Protein AF-A0A8H4AY19-F1 (afdb_monomer_lite)

Radius of gyration: 25.74 Å; chains: 1; bounding box: 58×57×74 Å

Secondary structure (DSSP, 8-state):
--S-HHHHHHHHHHHS-TT-EEEEEEE--PPPP---TTGGGS--TT-PPPHHHHHHHHHHHHTTT----TTHHHHHHHHSEEEEEEEEE---SSTTT---EEEEEEEEPPPHHHHHHHHHTTS-SS-----------------TTS-SSBPP--TTSHHHHT-SS-S-SS-SS-HHHHHHHS---TT-EEEEE-TTSHHHHHHHHHH--SEEEEEES-HHHHHHHHHHHHHHHHS-HHHHIIIIISS--TTHHHHIIIIIGGGS-HHHHHHHHHTTTHHHH-GGGSTTHHHHHHHHHHHHHHTTTHHHHHHHHT-SSHHHHHHHIIIIIHHHHT-HHHHHHHT-HHHIIIII---HHHHHHHHHHS-HHHHHHHHHHHHHHH--TTTT-HHHHHHHHSS--SSSS-GGGSHHHHHHHHTTGGGGEEEEES-HHHHHHHSPTT-EEEEE-TTGGGG--HHHHHHHHHHHHHHEEEEEEEEEEESSSS-TTHHHHHHTTEEEEEEEE--TTS---SSSS---SEEEEEEE-

Foldseek 3Di:
DPPCLPVVLVVCLVVADQFGKDKDKFFAAAADDPDDLQVLQAQCVQVHDDPVLSVVVQVVCVVVVDHHDNCSVVSNVVQWPWQAKAWDWDCPDHRPPDTTIIMMTMTGGDDPVNVVVVVVVVPPPDDDDDDDDDDDDDDPDPPSHDQLFEDGDRCPDPLAVVDPAAAACDDLDDLVVVVVPQVAAQAFAEEEAPRLVQNVLLNLLPHLHQAYEYEDQHVNSVLNNLQLLLCLQFHALVQSCLCSFVQADPCQLVCLVPTSVSNGRNNSSNSCNVVVCRRHVGVCCDHLQVVVLVVVVVLCVVLVNLVLLVCLLQPPDLVSNLVSCVVPVVCSCLPPVNLVCVLDQVSCCRRVVQHPLQSVQLVVVHGSSLLSCLQPLLLSNPPRNNADLVVVSCSSVVGHDQRYDRPCSHNVSSVSCNVPSCSNHHYYNNDLLVVLVVAAFQQGQEYEPEACCSVDDPVVLLSNLLSVLGRHHAQGKYKYFGSHQDDPCQVSNVVSAWDKDWPDADDRPPSHAPDSSSNTRTMMMTGHD

pLDDT: mean 87.33, std 17.04, range [23.0, 98.69]

Organism: Gigaspora margarita (NCBI:txid4874)

InterPro domains:
  IPR021829 Protein of unknown function DUF3419 [PF11899] (159-528)

Sequence (529 aa):
MIDKFYPVIDRIKTLLSPNGLFGIADFYVSGRVISNDIQVQQGTLNRHCNWFTRWFWQIWFEFDHINLHPSRRDYVEYQFDTIKSFNGRNHFLIPYLVQIPYYVWLGTTKSLASANLNSIDTSSLTSSEKLKNSTESNTDNSSVNSSVWRQPYNPALPRHTQFNSYIYAFTWEDPREDMKVLDLNENDSMFVITSAGDNLLEYALRANPKRIHCVDLNPCQNHLLELKLAGISALNYKDFWSLFGKGKHPQFEHLLDTQLSPYLSSHAYQFWKTNSKTFQKNFFRTGSSGIALRILHLIITLSGLSRDVASLCHASSIKEQKKIYDDKLRPAILHSLLVKILNNPVFLWKALGVPIRQWKMLLNEGTAYQYLCDTFDGVMAHYKLANDGYFYFLCLMLHYNSESCPSYLTQSGFETLKNGALNSIKIHTNYIVDVLKGLGDGELTKAVVMDHIDWFSESEAEEEIKQLARAVRKGGYVFWRSSARCPWYNNVFVKHGFAVDPICIREPGSGVPLDRVNMYASFYRATKL

Structure (mmCIF, N/CA/C/O backbone):
data_AF-A0A8H4AY19-F1
#
_entry.id   AF-A0A8H4AY19-F1
#
loop_
_atom_site.group_PDB
_atom_site.id
_atom_site.type_symbol
_atom_site.label_atom_id
_atom_site.label_alt_id
_atom_site.label_comp_id
_atom_site.label_asym_id
_atom_site.label_entity_id
_atom_site.label_seq_id
_atom_site.pdbx_PDB_ins_code
_atom_site.Cartn_x
_atom_site.Cartn_y
_atom_site.Cartn_z
_atom_site.occupancy
_atom_site.B_iso_or_equiv
_atom_site.auth_seq_id
_atom_site.auth_comp_id
_atom_site.auth_asym_id
_atom_site.auth_atom_id
_atom_site.pdbx_PDB_model_num
ATOM 1 N N . MET A 1 1 ? -6.113 25.906 41.078 1.00 51.25 1 MET A N 1
ATOM 2 C CA . MET A 1 1 ? -7.536 25.674 40.719 1.00 51.25 1 MET A CA 1
ATOM 3 C C . MET A 1 1 ? -7.598 24.529 39.709 1.00 51.25 1 MET A C 1
ATOM 5 O O . MET A 1 1 ? -7.240 24.753 38.567 1.00 51.25 1 MET A O 1
ATOM 9 N N . ILE A 1 2 ? -7.961 23.316 40.158 1.00 52.38 2 ILE A N 1
ATOM 10 C CA . ILE A 1 2 ? -8.788 22.254 39.519 1.00 52.38 2 ILE A CA 1
ATOM 11 C C . ILE A 1 2 ? -8.884 21.128 40.581 1.00 52.38 2 ILE A C 1
ATOM 13 O O . ILE A 1 2 ? -8.326 20.046 40.442 1.00 52.38 2 ILE A O 1
ATOM 17 N N . ASP A 1 3 ? -9.577 21.388 41.696 1.00 56.88 3 ASP A N 1
ATOM 18 C CA . ASP A 1 3 ? -9.842 20.358 42.730 1.00 56.88 3 ASP A CA 1
ATOM 19 C C . ASP A 1 3 ? -11.085 19.512 42.410 1.00 56.88 3 ASP A C 1
ATOM 21 O O . ASP A 1 3 ? -11.476 18.628 43.164 1.00 56.88 3 ASP A O 1
ATOM 25 N N . LYS A 1 4 ? -11.735 19.779 41.269 1.00 78.00 4 LYS A N 1
ATOM 26 C CA . LYS A 1 4 ? -13.030 19.193 40.898 1.00 78.00 4 LYS A CA 1
ATOM 27 C C . LYS A 1 4 ? -12.999 18.423 39.577 1.00 78.00 4 LYS A C 1
ATOM 29 O O . LYS A 1 4 ? -14.027 18.350 38.919 1.00 78.00 4 LYS A O 1
ATOM 34 N N . PHE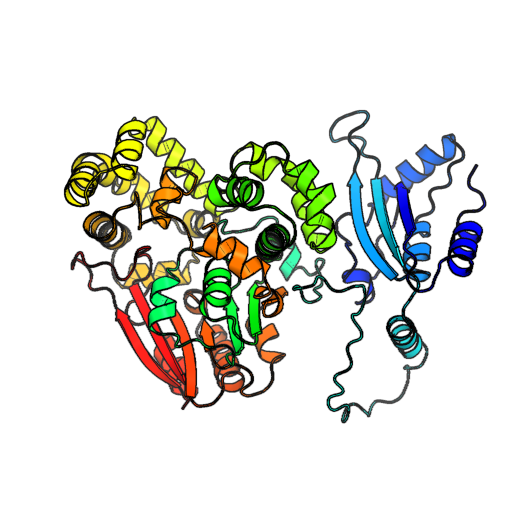 A 1 5 ? -11.862 17.839 39.180 1.00 86.38 5 PHE A N 1
ATOM 35 C CA . PHE A 1 5 ? -11.787 17.067 37.928 1.00 86.38 5 PHE A CA 1
ATOM 36 C C . PHE A 1 5 ? -12.859 15.965 37.872 1.00 86.38 5 PHE A C 1
ATOM 38 O O . PHE A 1 5 ? -13.727 16.010 37.008 1.00 86.38 5 PHE A O 1
ATOM 45 N N . TYR A 1 6 ? -12.861 15.031 38.831 1.00 88.94 6 TYR A N 1
ATOM 46 C CA . TYR A 1 6 ? -13.809 13.908 38.831 1.00 88.94 6 TYR A CA 1
ATOM 47 C C . TYR A 1 6 ? -15.283 14.361 38.893 1.00 88.94 6 TYR A C 1
ATOM 49 O O . TYR A 1 6 ? -16.038 13.963 38.008 1.00 88.94 6 TYR A O 1
ATOM 57 N N . PRO A 1 7 ? -15.694 15.281 39.798 1.00 91.81 7 PRO A N 1
ATOM 58 C CA . PRO A 1 7 ? -17.066 15.799 39.803 1.00 91.81 7 PRO A CA 1
ATOM 59 C C . PRO A 1 7 ? -17.492 16.495 38.504 1.00 91.81 7 PRO A C 1
ATOM 61 O O . PRO A 1 7 ? -18.666 16.451 38.140 1.00 91.81 7 PRO A O 1
ATOM 64 N N . VAL A 1 8 ? -16.568 17.165 37.805 1.00 91.12 8 VAL A N 1
ATOM 65 C CA . VAL A 1 8 ? -16.863 17.780 36.502 1.00 91.12 8 VAL A CA 1
ATOM 66 C C . VAL A 1 8 ? -17.116 16.702 35.452 1.00 91.12 8 VAL A C 1
ATOM 68 O O . VAL A 1 8 ? -18.114 16.793 34.744 1.00 91.12 8 VAL A O 1
ATOM 71 N N . ILE A 1 9 ? -16.272 15.668 35.385 1.00 92.19 9 ILE A N 1
ATOM 72 C CA . ILE A 1 9 ? -16.461 14.533 34.469 1.00 92.19 9 ILE A CA 1
ATOM 73 C C . ILE A 1 9 ? -17.795 13.817 34.751 1.00 92.19 9 ILE A C 1
ATOM 75 O O . ILE A 1 9 ? -18.555 13.552 33.818 1.00 92.19 9 ILE A O 1
ATOM 79 N N . ASP A 1 10 ? -18.138 13.594 36.022 1.00 91.62 10 ASP A N 1
ATOM 80 C CA . ASP A 1 10 ? -19.413 12.978 36.415 1.00 91.62 10 ASP A CA 1
ATOM 81 C C . ASP A 1 10 ? -20.617 13.836 36.017 1.00 91.62 10 ASP A C 1
ATOM 83 O O . ASP A 1 10 ? -21.628 13.323 35.538 1.00 91.62 10 ASP A O 1
ATOM 87 N N . ARG A 1 11 ? -20.508 15.161 36.158 1.00 92.44 11 ARG A N 1
ATOM 88 C CA . ARG A 1 11 ? -21.565 16.090 35.750 1.00 92.44 11 ARG A CA 1
ATOM 89 C C . ARG A 1 11 ? -21.698 16.197 34.234 1.00 92.44 11 ARG A C 1
ATOM 91 O O . ARG A 1 11 ? -22.809 16.350 33.741 1.00 92.44 11 ARG A O 1
ATOM 98 N N . ILE A 1 12 ? -20.606 16.096 33.478 1.00 91.88 12 ILE A N 1
ATOM 99 C CA . ILE A 1 12 ? -20.686 16.012 32.013 1.00 91.88 12 ILE A CA 1
ATOM 100 C C . ILE A 1 12 ? -21.497 14.778 31.625 1.00 91.88 12 ILE A C 1
ATOM 102 O O . ILE A 1 12 ? -22.387 14.889 30.791 1.00 91.88 12 ILE A O 1
ATOM 106 N N . LYS A 1 13 ? -21.275 13.632 32.279 1.00 88.88 13 LYS A N 1
ATOM 107 C CA . LYS A 1 13 ? -22.004 12.390 31.987 1.00 88.88 13 LYS A CA 1
ATOM 108 C C . LYS A 1 13 ? -23.518 12.528 32.166 1.00 88.88 13 LYS A C 1
ATOM 110 O O . LYS A 1 13 ? -24.267 11.907 31.422 1.00 88.88 13 LYS A O 1
ATOM 115 N N . THR A 1 14 ? -23.972 13.328 33.132 1.00 90.50 14 THR A N 1
ATOM 116 C CA . THR A 1 14 ? -25.408 13.551 33.368 1.00 90.50 14 THR A CA 1
ATOM 117 C C . THR A 1 14 ? -26.024 14.605 32.450 1.00 90.50 14 THR A C 1
ATOM 119 O O . THR A 1 14 ? -27.234 14.590 32.246 1.00 90.50 14 THR A O 1
ATOM 122 N N . LEU A 1 15 ? -25.215 15.520 31.907 1.00 92.31 15 LEU A N 1
ATOM 123 C CA . LEU A 1 15 ? -25.674 16.614 31.044 1.00 92.31 15 LEU A CA 1
ATOM 124 C C . LEU A 1 15 ? -25.537 16.315 29.547 1.00 92.31 15 LEU A C 1
ATOM 126 O O . LEU A 1 15 ? -26.222 16.940 28.738 1.00 92.31 15 LEU A O 1
ATOM 130 N N . LEU A 1 16 ? -24.632 15.412 29.165 1.00 91.94 16 LEU A N 1
ATOM 131 C CA . LEU A 1 16 ? -24.371 15.074 27.772 1.00 91.94 16 LEU A CA 1
ATOM 132 C C . LEU A 1 16 ? -25.579 14.341 27.183 1.00 91.94 16 LEU A C 1
ATOM 134 O O . LEU A 1 16 ? -26.090 13.384 27.765 1.00 91.94 16 LEU A O 1
ATOM 138 N N . SER A 1 17 ? -26.040 14.782 26.013 1.00 89.44 17 SER A N 1
ATOM 139 C CA . SER A 1 17 ? -27.106 14.075 25.305 1.00 89.44 17 SER A CA 1
ATOM 140 C C . SER A 1 17 ? -26.643 12.664 24.893 1.00 89.44 17 SER A C 1
ATOM 142 O O . SER A 1 17 ? -25.438 12.412 24.799 1.00 89.44 17 SER A O 1
ATOM 144 N N . PRO A 1 18 ? -27.565 11.725 24.603 1.00 83.12 18 PRO A N 1
ATOM 145 C CA . PRO A 1 18 ? -27.193 10.366 24.198 1.00 83.12 18 PRO A CA 1
ATOM 146 C C . PRO A 1 18 ? -26.233 10.306 22.998 1.00 83.12 18 PRO A C 1
ATOM 148 O O . PRO A 1 18 ? -25.340 9.470 22.983 1.00 83.12 18 PRO A O 1
ATOM 151 N N . ASN A 1 19 ? -26.364 11.245 22.053 1.00 82.69 19 ASN A N 1
ATOM 152 C CA . ASN A 1 19 ? -25.480 11.397 20.887 1.00 82.69 19 ASN A CA 1
ATOM 153 C C . ASN A 1 19 ? -24.524 12.596 21.025 1.00 82.69 19 ASN A C 1
ATOM 155 O O . ASN A 1 19 ? -23.992 13.102 20.037 1.00 82.69 19 ASN A O 1
ATOM 159 N N . GLY A 1 20 ? -24.372 13.118 22.241 1.00 88.88 20 GLY A N 1
ATOM 160 C CA . GLY A 1 20 ? -23.541 14.274 22.520 1.00 88.88 20 GLY A CA 1
ATOM 161 C C . GLY A 1 20 ? -22.064 13.937 22.376 1.00 88.88 20 GLY A C 1
ATOM 162 O O . GLY A 1 20 ? -21.618 12.832 22.698 1.00 88.88 20 GLY A O 1
ATOM 163 N N . LEU A 1 21 ? -21.301 14.919 21.909 1.00 90.88 21 LEU A N 1
ATOM 164 C CA . LEU A 1 21 ? -19.849 14.859 21.821 1.00 90.88 21 LEU A CA 1
ATOM 165 C C . LEU A 1 21 ? -19.252 15.872 22.789 1.00 90.88 21 LEU A C 1
ATOM 167 O O . LEU A 1 21 ? -19.747 16.994 22.901 1.00 90.88 21 LEU A O 1
ATOM 171 N N . PHE A 1 22 ? -18.160 15.503 23.447 1.00 93.25 22 PHE A N 1
ATOM 172 C CA . PHE A 1 22 ? -17.339 16.459 24.178 1.00 93.25 22 PHE A CA 1
ATOM 173 C C . PHE A 1 22 ? -15.859 16.136 24.000 1.00 93.25 22 PHE A C 1
ATOM 175 O O . PHE A 1 22 ? -15.473 14.990 23.756 1.00 93.25 22 PHE A O 1
ATOM 182 N N . GLY A 1 23 ? -15.034 17.176 24.093 1.00 92.81 23 GLY A N 1
ATOM 183 C CA . GLY A 1 23 ? -13.597 17.078 23.897 1.00 92.81 23 GLY A CA 1
ATOM 184 C C . GLY A 1 23 ? -12.813 17.562 25.107 1.00 92.81 23 GLY A C 1
ATOM 185 O O . GLY A 1 23 ? -13.262 18.440 25.843 1.00 92.81 23 GLY A O 1
ATOM 186 N N . ILE A 1 24 ? -11.621 17.003 25.284 1.00 93.31 24 ILE A N 1
ATOM 187 C CA . ILE A 1 24 ? -10.635 17.425 26.276 1.00 93.31 24 ILE A CA 1
ATOM 188 C C . ILE A 1 24 ? -9.322 17.705 25.551 1.00 93.31 24 ILE A C 1
ATOM 190 O O . ILE A 1 24 ? -8.852 16.876 24.773 1.00 93.31 24 ILE A O 1
ATOM 194 N N . ALA A 1 25 ? -8.721 18.857 25.830 1.00 93.19 25 ALA A N 1
ATOM 195 C CA . ALA A 1 25 ? -7.342 19.163 25.480 1.00 93.19 25 ALA A CA 1
ATOM 196 C C . ALA A 1 25 ? -6.601 19.498 26.776 1.00 93.19 25 ALA A C 1
ATOM 198 O O . ALA A 1 25 ? -6.890 20.519 27.397 1.00 93.19 25 ALA A O 1
ATOM 199 N N . ASP A 1 26 ? -5.710 18.612 27.218 1.00 91.25 26 ASP A N 1
ATOM 200 C CA . ASP A 1 26 ? -5.058 18.738 28.525 1.00 91.25 26 ASP A CA 1
ATOM 201 C C . ASP A 1 26 ? -3.650 18.121 28.516 1.00 91.25 26 ASP A C 1
ATOM 203 O O . ASP A 1 26 ? -3.272 17.361 27.615 1.00 91.25 26 ASP A O 1
ATOM 207 N N . PHE A 1 27 ? -2.856 18.457 29.527 1.00 91.62 27 PHE A N 1
ATOM 208 C CA . PHE A 1 27 ? -1.587 17.804 29.814 1.00 91.62 27 PHE A CA 1
ATOM 209 C C . PHE A 1 27 ? -1.817 16.456 30.506 1.00 91.62 27 PHE A C 1
ATOM 211 O O . PHE A 1 27 ? -2.876 16.194 31.076 1.00 91.62 27 PHE A O 1
ATOM 218 N N . TYR A 1 28 ? -0.837 15.553 30.446 1.00 90.06 28 TYR A N 1
ATOM 219 C CA . TYR A 1 28 ? -0.981 14.245 31.090 1.00 90.06 28 TYR A CA 1
ATOM 220 C C . TYR A 1 28 ? 0.338 13.640 31.559 1.00 90.06 28 TYR A C 1
ATOM 222 O O . TYR A 1 28 ? 1.418 13.932 31.053 1.00 90.06 28 TYR A O 1
ATOM 230 N N . VAL A 1 29 ? 0.227 12.716 32.510 1.00 89.69 29 VAL A N 1
ATOM 231 C CA . VAL A 1 29 ? 1.353 11.939 33.043 1.00 89.69 29 VAL A CA 1
ATOM 232 C C . VAL A 1 29 ? 0.987 10.457 33.221 1.00 89.69 29 VAL A C 1
ATOM 234 O O . VAL A 1 29 ? 1.427 9.782 34.149 1.00 89.69 29 VAL A O 1
ATOM 237 N N . SER A 1 30 ? 0.142 9.934 32.331 1.00 86.69 30 SER A N 1
ATOM 238 C CA . SER A 1 30 ? -0.378 8.562 32.376 1.00 86.69 30 SER A CA 1
ATOM 239 C C . SER A 1 30 ? 0.736 7.510 32.419 1.00 86.69 30 SER A C 1
ATOM 241 O O . SER A 1 30 ? 1.676 7.528 31.621 1.00 86.69 30 SER A O 1
ATOM 243 N N . GLY A 1 31 ? 0.615 6.568 33.357 1.00 80.81 31 GLY A N 1
ATOM 244 C CA . GLY A 1 31 ? 1.503 5.411 33.473 1.00 80.81 31 GLY A CA 1
ATOM 245 C C . GLY A 1 31 ? 1.178 4.316 32.467 1.00 80.81 31 GLY A C 1
ATOM 246 O O . GLY A 1 31 ? 0.122 4.354 31.841 1.00 80.81 31 GLY A O 1
ATOM 247 N N . ARG A 1 32 ? 2.070 3.327 32.325 1.00 73.19 32 ARG A N 1
ATOM 248 C CA . ARG A 1 32 ? 1.779 2.099 31.570 1.00 73.19 32 ARG A CA 1
ATOM 249 C C . ARG A 1 32 ? 0.658 1.339 32.283 1.00 73.19 32 ARG A C 1
ATOM 251 O O . ARG A 1 32 ? 0.813 0.995 33.449 1.00 73.19 32 ARG A O 1
ATOM 258 N N . VAL A 1 33 ? -0.443 1.100 31.581 1.00 62.56 33 VAL A N 1
ATOM 259 C CA . VAL A 1 33 ? -1.562 0.277 32.057 1.00 62.56 33 VAL A CA 1
ATOM 260 C C . VAL A 1 33 ? -1.455 -1.074 31.352 1.00 62.56 33 VAL A C 1
ATOM 262 O O . VAL A 1 33 ? -1.058 -1.124 30.186 1.00 62.56 33 VAL A O 1
ATOM 265 N N . ILE A 1 34 ? -1.751 -2.171 32.052 1.00 51.44 34 ILE A N 1
ATOM 266 C CA . ILE A 1 34 ? -1.973 -3.471 31.408 1.00 51.44 34 ILE A CA 1
ATOM 267 C C . ILE A 1 34 ? -3.333 -3.349 30.723 1.00 51.44 34 ILE A C 1
ATOM 269 O O . ILE A 1 34 ? -4.369 -3.432 31.372 1.00 51.44 34 ILE A O 1
ATOM 273 N N . SER A 1 35 ? -3.329 -2.995 29.442 1.00 49.84 35 SER A N 1
ATOM 274 C CA . SER A 1 35 ? -4.560 -2.776 28.690 1.00 49.84 35 SER A CA 1
ATOM 275 C C . SER A 1 35 ? -5.291 -4.097 28.457 1.00 49.84 35 SER A C 1
ATOM 277 O O . SER A 1 35 ? -4.721 -5.007 27.860 1.00 49.84 35 SER A O 1
ATOM 279 N N . ASN A 1 36 ? -6.564 -4.160 28.853 1.00 50.38 36 ASN A N 1
ATOM 280 C CA . ASN A 1 36 ? -7.524 -5.099 28.269 1.00 50.38 36 ASN A CA 1
ATOM 281 C C . ASN A 1 36 ? -7.716 -4.744 26.779 1.00 50.38 36 ASN A C 1
ATOM 283 O O . ASN A 1 36 ? -7.566 -3.575 26.397 1.00 50.38 36 ASN A O 1
ATOM 287 N N . ASP A 1 37 ? -8.071 -5.724 25.943 1.00 48.00 37 ASP A N 1
ATOM 288 C CA . ASP A 1 37 ? -8.133 -5.620 24.469 1.00 48.00 37 ASP A CA 1
ATOM 289 C C . ASP A 1 37 ? -8.980 -4.447 23.919 1.00 48.00 37 ASP A C 1
ATOM 291 O O . ASP A 1 37 ? -8.818 -4.041 22.768 1.00 48.00 37 ASP A O 1
ATOM 295 N N . ILE A 1 38 ? -9.839 -3.840 24.743 1.00 45.62 38 ILE A N 1
ATOM 296 C CA . ILE A 1 38 ? -10.700 -2.701 24.390 1.00 45.62 38 ILE A CA 1
ATOM 297 C C . ILE A 1 38 ? -9.921 -1.367 24.344 1.00 45.62 38 ILE A C 1
ATOM 299 O O . ILE A 1 38 ? -10.105 -0.572 23.422 1.00 45.62 38 ILE A O 1
ATOM 303 N N . GLN A 1 39 ? -9.002 -1.107 25.284 1.00 47.94 39 GLN A N 1
ATOM 304 C CA . GLN A 1 39 ? -8.246 0.167 25.336 1.00 47.94 39 GLN A CA 1
ATOM 305 C C . GLN A 1 39 ? -7.223 0.296 24.202 1.00 47.94 39 GLN A C 1
ATOM 307 O O . GLN A 1 39 ? -6.865 1.388 23.759 1.00 47.94 39 GLN A O 1
ATOM 312 N N . VAL A 1 40 ? -6.776 -0.848 23.704 1.00 49.00 40 VAL A N 1
ATOM 313 C CA . VAL A 1 40 ? -5.838 -1.004 22.597 1.00 49.00 40 VAL A CA 1
ATOM 314 C C . VAL A 1 40 ? -6.364 -0.377 21.293 1.00 49.00 40 VAL A C 1
ATOM 316 O O . VAL A 1 40 ? -5.579 0.059 20.449 1.00 49.00 40 VAL A O 1
ATOM 319 N N . GLN A 1 41 ? -7.687 -0.259 21.150 1.00 51.38 41 GLN A N 1
ATOM 320 C CA . GLN A 1 41 ? -8.345 0.273 19.956 1.00 51.38 41 GLN A CA 1
ATOM 321 C C . GLN A 1 41 ? -8.300 1.816 19.872 1.00 51.38 41 GLN A C 1
ATOM 323 O O . GLN A 1 41 ? -8.485 2.378 18.793 1.00 51.38 41 GLN A O 1
ATOM 328 N N . GLN A 1 42 ? -7.989 2.519 20.972 1.00 57.28 42 GLN A N 1
ATOM 329 C CA . GLN A 1 42 ? -8.309 3.946 21.154 1.00 57.28 42 GLN A CA 1
ATOM 330 C C . GLN A 1 42 ? -7.123 4.933 21.026 1.00 57.28 42 GLN A C 1
ATOM 332 O O . GLN A 1 42 ? -7.155 6.022 21.596 1.00 57.28 42 GLN A O 1
ATOM 337 N N . GLY A 1 43 ? -6.078 4.621 20.249 1.00 57.62 43 GLY A N 1
ATOM 338 C CA . GLY A 1 43 ? -4.977 5.572 20.012 1.00 57.62 43 GLY A CA 1
ATOM 339 C C . GLY A 1 43 ? -3.970 5.617 21.162 1.00 57.62 43 GLY A C 1
ATOM 340 O O . GLY A 1 43 ? -3.761 6.655 21.790 1.00 57.62 43 GLY A O 1
ATOM 341 N N . THR A 1 44 ? -3.330 4.484 21.452 1.00 64.94 44 THR A N 1
ATOM 342 C CA . THR A 1 44 ? -2.386 4.336 22.578 1.00 64.94 44 THR A CA 1
ATOM 343 C C . THR A 1 44 ? -0.967 4.818 22.265 1.00 64.94 44 THR A C 1
ATOM 345 O O . THR A 1 44 ? -0.124 4.901 23.163 1.00 64.94 44 THR A O 1
ATOM 348 N N . LEU A 1 45 ? -0.674 5.180 21.012 1.00 69.19 45 LEU A N 1
ATOM 349 C CA . LEU A 1 45 ? 0.651 5.656 20.618 1.00 69.19 45 LEU A CA 1
ATOM 350 C C . LEU A 1 45 ? 1.013 6.923 21.412 1.00 69.19 45 LEU A C 1
ATOM 352 O O . LEU A 1 45 ? 0.248 7.883 21.471 1.00 69.19 45 LEU A O 1
ATOM 356 N N . ASN A 1 46 ? 2.181 6.914 22.058 1.00 72.94 46 ASN A N 1
ATOM 357 C CA . ASN A 1 46 ? 2.654 7.944 22.993 1.00 72.94 46 ASN A CA 1
ATOM 358 C C . ASN A 1 46 ? 1.757 8.211 24.215 1.00 72.94 46 ASN A C 1
ATOM 360 O O . ASN A 1 46 ? 2.078 9.105 24.995 1.00 72.94 46 ASN A O 1
ATOM 364 N N . ARG A 1 47 ? 0.687 7.442 24.457 1.00 81.62 47 ARG A N 1
ATOM 365 C CA . ARG A 1 47 ? -0.227 7.619 25.604 1.00 81.62 47 ARG A CA 1
ATOM 366 C C . ARG A 1 47 ? 0.466 7.516 26.961 1.00 81.62 47 ARG A C 1
ATOM 368 O O . ARG A 1 47 ? -0.022 8.083 27.928 1.00 81.62 47 ARG A O 1
ATOM 375 N N . HIS A 1 48 ? 1.580 6.801 27.052 1.00 83.06 48 HIS A N 1
ATOM 376 C CA . HIS A 1 48 ? 2.267 6.565 28.317 1.00 83.06 48 HIS A CA 1
ATOM 377 C C . HIS A 1 48 ? 3.518 7.432 28.452 1.00 83.06 48 HIS A C 1
ATOM 379 O O . HIS A 1 48 ? 4.274 7.626 27.498 1.00 83.06 48 HIS A O 1
ATOM 385 N N . CYS A 1 49 ? 3.747 7.925 29.663 1.00 83.56 49 CYS A N 1
ATOM 386 C CA . CYS A 1 49 ? 4.992 8.560 30.065 1.00 83.56 49 CYS A CA 1
ATOM 387 C C . CYS A 1 49 ? 5.867 7.534 30.792 1.00 83.56 49 CYS A C 1
ATOM 389 O O . CYS A 1 49 ? 5.367 6.698 31.551 1.00 83.56 49 CYS A O 1
ATOM 391 N N . ASN A 1 50 ? 7.183 7.596 30.572 1.00 86.06 50 ASN A N 1
ATOM 392 C CA . ASN A 1 50 ? 8.115 6.836 31.401 1.00 86.06 50 ASN A CA 1
ATOM 393 C C . ASN A 1 50 ? 8.081 7.367 32.851 1.00 86.06 50 ASN A C 1
ATOM 395 O O . ASN A 1 50 ? 7.549 8.450 33.118 1.00 86.06 50 ASN A O 1
ATOM 399 N N . TRP A 1 51 ? 8.633 6.593 33.790 1.00 87.31 51 TRP A N 1
ATOM 400 C CA . TRP A 1 51 ? 8.592 6.929 35.216 1.00 87.31 51 TRP A CA 1
ATOM 401 C C . TRP A 1 51 ? 9.161 8.327 35.510 1.00 87.31 51 TRP A C 1
ATOM 403 O O . TRP A 1 51 ? 8.511 9.097 36.212 1.00 87.31 51 TRP A O 1
ATOM 413 N N . PHE A 1 52 ? 10.304 8.672 34.909 1.00 86.75 52 PHE A N 1
ATOM 414 C CA . PHE A 1 52 ? 10.980 9.952 35.124 1.00 86.75 52 PHE A CA 1
ATOM 415 C C . PHE A 1 52 ? 10.158 11.134 34.600 1.00 86.75 52 PHE A C 1
ATOM 417 O O . PHE A 1 52 ? 9.899 12.079 35.333 1.00 86.75 52 PHE A O 1
ATOM 424 N N . THR A 1 53 ? 9.688 11.064 33.352 1.00 86.50 53 THR A N 1
ATOM 425 C CA . THR A 1 53 ? 8.859 12.101 32.723 1.00 86.50 53 THR A CA 1
ATOM 426 C C . THR A 1 53 ? 7.565 12.324 33.501 1.00 86.50 53 THR A C 1
ATOM 428 O O . THR A 1 53 ? 7.149 13.464 33.675 1.00 86.50 53 THR A O 1
ATOM 431 N N . ARG A 1 54 ? 6.932 11.253 33.997 1.00 88.50 54 ARG A N 1
ATOM 432 C CA . ARG A 1 54 ? 5.734 11.358 34.839 1.00 88.50 54 ARG A CA 1
ATOM 433 C C . ARG A 1 54 ? 6.034 12.064 36.159 1.00 88.50 54 ARG A C 1
ATOM 435 O O . ARG A 1 54 ? 5.324 13.001 36.495 1.00 88.50 54 ARG A O 1
ATOM 442 N N . TRP A 1 55 ? 7.075 11.630 36.867 1.00 89.56 55 TRP A N 1
ATOM 443 C CA . TRP A 1 55 ? 7.491 12.227 38.138 1.00 89.56 55 TRP A CA 1
ATOM 444 C C . TRP A 1 55 ? 7.844 13.711 37.980 1.00 89.56 55 TRP A C 1
ATOM 446 O O . TRP A 1 55 ? 7.309 14.553 38.695 1.00 89.56 55 TRP A O 1
ATOM 456 N N . PHE A 1 56 ? 8.672 14.033 36.984 1.00 90.69 56 PHE A N 1
ATOM 457 C CA . PHE A 1 56 ? 9.115 15.395 36.708 1.00 90.69 56 PHE A CA 1
ATOM 458 C C . PHE A 1 56 ? 7.937 16.329 36.415 1.00 90.69 56 PHE A C 1
ATOM 460 O O . PHE A 1 56 ? 7.810 17.372 37.049 1.00 90.69 56 PHE A O 1
ATOM 467 N N . TRP A 1 57 ? 7.050 15.952 35.485 1.00 89.75 57 TRP A N 1
ATOM 468 C CA . TRP A 1 57 ? 5.924 16.811 35.114 1.00 89.75 57 TRP A CA 1
ATOM 469 C C . TRP A 1 57 ? 4.870 16.913 36.210 1.00 89.75 57 TRP A C 1
ATOM 471 O O . TRP A 1 57 ? 4.274 17.971 36.365 1.00 89.75 57 TRP A O 1
ATOM 481 N N . GLN A 1 58 ? 4.661 15.860 37.000 1.00 89.31 58 GLN A N 1
ATOM 482 C CA . GLN A 1 58 ? 3.756 15.934 38.142 1.00 89.31 58 GLN A CA 1
ATOM 483 C C . GLN A 1 58 ? 4.213 17.009 39.141 1.00 89.31 58 GLN A C 1
ATOM 485 O O . GLN A 1 58 ? 3.409 17.857 39.510 1.00 89.31 58 GLN A O 1
ATOM 490 N N . ILE A 1 59 ? 5.504 17.028 39.493 1.00 89.12 59 ILE A N 1
ATOM 491 C CA . ILE A 1 59 ? 6.082 18.040 40.392 1.00 89.12 59 ILE A CA 1
ATOM 492 C C . ILE A 1 59 ? 6.086 19.425 39.741 1.00 89.12 59 ILE A C 1
ATOM 494 O O . ILE A 1 59 ? 5.746 20.412 40.384 1.00 89.12 59 ILE A O 1
ATOM 498 N N . TRP A 1 60 ? 6.452 19.512 38.458 1.00 89.62 60 TRP A N 1
ATOM 499 C CA . TRP A 1 60 ? 6.504 20.788 37.744 1.00 89.62 60 TRP A CA 1
ATOM 500 C C . TRP A 1 60 ? 5.169 21.535 37.813 1.00 89.62 60 TRP A C 1
ATOM 502 O O . TRP A 1 60 ? 5.133 22.708 38.161 1.00 89.62 60 TRP A O 1
ATOM 512 N N . PHE A 1 61 ? 4.066 20.850 37.508 1.00 88.56 61 PHE A N 1
ATOM 513 C CA . PHE A 1 61 ? 2.733 21.451 37.544 1.00 88.56 61 PHE A CA 1
ATOM 514 C C . PHE A 1 61 ? 2.206 21.655 38.972 1.00 88.56 61 PHE A C 1
ATOM 516 O O . PHE A 1 61 ? 1.363 22.524 39.196 1.00 88.56 61 PHE A O 1
ATOM 523 N N . GLU A 1 62 ? 2.721 20.909 39.952 1.00 88.38 62 GLU A N 1
ATOM 524 C CA . GLU A 1 62 ? 2.403 21.118 41.364 1.00 88.38 62 GLU A CA 1
ATOM 525 C C . GLU A 1 62 ? 2.894 22.483 41.873 1.00 88.38 62 GLU A C 1
ATOM 527 O O . GLU A 1 62 ? 2.184 23.103 42.666 1.00 88.38 62 GLU A O 1
ATOM 532 N N . PHE A 1 63 ? 4.017 23.007 41.355 1.00 87.88 63 PHE A N 1
ATOM 533 C CA . PHE A 1 63 ? 4.470 24.376 41.657 1.00 87.88 63 PHE A CA 1
ATOM 534 C C . PHE A 1 63 ? 3.436 25.452 41.281 1.00 87.88 63 PHE A C 1
ATOM 536 O O . PHE A 1 63 ? 3.359 26.474 41.957 1.00 87.88 63 PHE A O 1
ATOM 543 N N . ASP A 1 64 ? 2.601 25.192 40.270 1.00 86.25 64 ASP A N 1
ATOM 544 C CA . ASP A 1 64 ? 1.502 26.071 39.844 1.00 86.25 64 ASP A CA 1
ATOM 545 C C . ASP A 1 64 ? 0.140 25.658 40.448 1.00 86.25 64 ASP A C 1
ATOM 547 O O . ASP A 1 64 ? -0.922 26.116 40.015 1.00 86.25 64 ASP A O 1
ATOM 551 N N . HIS A 1 65 ? 0.135 24.763 41.443 1.00 84.38 65 HIS A N 1
ATOM 552 C CA . HIS A 1 65 ? -1.068 24.175 42.044 1.00 84.38 65 HIS A CA 1
ATOM 553 C C . HIS A 1 65 ? -1.995 23.474 41.027 1.00 84.38 65 HIS A C 1
ATOM 555 O O . HIS A 1 65 ? -3.229 23.488 41.159 1.00 84.38 65 HIS A O 1
ATOM 561 N N . ILE A 1 66 ? -1.405 22.851 40.001 1.00 84.88 66 ILE A N 1
ATOM 562 C CA . ILE A 1 66 ? -2.084 22.026 38.998 1.00 84.88 66 ILE A CA 1
ATOM 563 C C . ILE A 1 66 ? -1.744 20.555 39.269 1.00 84.88 66 ILE A C 1
ATOM 565 O O . ILE A 1 66 ? -0.655 20.072 38.979 1.00 84.88 66 ILE A O 1
ATOM 569 N N . ASN A 1 67 ? -2.703 19.801 39.807 1.00 83.75 67 ASN A N 1
ATOM 570 C CA . ASN A 1 67 ? -2.484 18.392 40.138 1.00 83.75 67 ASN A CA 1
ATOM 571 C C . ASN A 1 67 ? -2.651 17.478 38.908 1.00 83.75 67 ASN A C 1
ATOM 573 O O . ASN A 1 67 ? -3.756 17.042 38.601 1.00 83.75 67 ASN A O 1
ATOM 577 N N . LEU A 1 68 ? -1.572 17.148 38.201 1.00 85.31 68 LEU A N 1
ATOM 578 C CA . LEU A 1 68 ? -1.600 16.161 37.115 1.00 85.31 68 LEU A CA 1
ATOM 579 C C . LEU A 1 68 ? -1.553 14.728 37.659 1.00 85.31 68 LEU A C 1
ATOM 581 O O . LEU A 1 68 ? -0.487 14.132 37.791 1.00 85.31 68 LEU A O 1
ATOM 585 N N . HIS A 1 69 ? -2.717 14.139 37.938 1.00 85.69 69 HIS A N 1
ATOM 586 C CA . HIS A 1 69 ? -2.780 12.745 38.382 1.00 85.69 69 HIS A CA 1
ATOM 587 C C . HIS A 1 69 ? -2.783 11.755 37.192 1.00 85.69 69 HIS A C 1
ATOM 589 O O . HIS A 1 69 ? -3.583 11.935 36.264 1.00 85.69 69 HIS A O 1
ATOM 595 N N . PRO A 1 70 ? -1.976 10.668 37.209 1.00 84.06 70 PRO A N 1
ATOM 596 C CA . PRO A 1 70 ? -1.887 9.700 36.106 1.00 84.06 70 PRO A CA 1
ATOM 597 C C . PRO A 1 70 ? -3.226 9.079 35.679 1.00 84.06 70 PRO A C 1
ATOM 599 O O . PRO A 1 70 ? -3.417 8.811 34.492 1.00 84.06 70 PRO A O 1
ATOM 602 N N . SER A 1 71 ? -4.147 8.892 36.631 1.00 85.06 71 SER A N 1
ATOM 603 C CA . SER A 1 71 ? -5.447 8.232 36.422 1.00 85.06 71 SER A CA 1
ATOM 604 C C . SER A 1 71 ? -6.543 9.128 35.838 1.00 85.06 71 SER A C 1
ATOM 606 O O . SER A 1 71 ? -7.625 8.630 35.549 1.00 85.06 71 SER A O 1
ATOM 608 N N . ARG A 1 72 ? -6.309 10.437 35.653 1.00 87.94 72 ARG A N 1
ATOM 609 C CA . ARG A 1 72 ? -7.339 11.351 35.113 1.00 87.94 72 ARG A CA 1
ATOM 610 C C . ARG A 1 72 ? -7.858 10.888 33.756 1.00 87.94 72 ARG A C 1
ATOM 612 O O . ARG A 1 72 ? -9.062 10.848 33.529 1.00 87.94 72 ARG A O 1
ATOM 619 N N . ARG A 1 73 ? -6.936 10.494 32.879 1.00 86.94 73 ARG A N 1
ATOM 620 C CA . ARG A 1 73 ? -7.265 9.978 31.551 1.00 86.94 73 ARG A CA 1
ATOM 621 C C . ARG A 1 73 ? -7.958 8.620 31.616 1.00 86.94 73 ARG A C 1
ATOM 623 O O . ARG A 1 73 ? -8.955 8.432 30.930 1.00 86.94 73 ARG A O 1
ATOM 630 N N . ASP A 1 74 ? -7.463 7.716 32.464 1.00 85.00 74 ASP A N 1
ATOM 631 C CA . ASP A 1 74 ? -8.083 6.401 32.670 1.00 85.00 74 ASP A CA 1
ATOM 632 C C . ASP A 1 74 ? -9.542 6.558 33.126 1.00 85.00 74 ASP A C 1
ATOM 634 O O . ASP A 1 74 ? -10.414 5.832 32.666 1.00 85.00 74 ASP A O 1
ATOM 638 N N . TYR A 1 75 ? -9.825 7.552 33.975 1.00 88.12 75 TYR A N 1
ATOM 639 C CA . TYR A 1 75 ? -11.178 7.847 34.435 1.00 88.12 75 TYR A CA 1
ATOM 640 C C . TYR A 1 75 ? -12.099 8.350 33.319 1.00 88.12 75 TYR A C 1
ATOM 642 O O . TYR A 1 75 ? -13.248 7.923 33.234 1.00 88.12 75 TYR A O 1
ATOM 650 N N . VAL A 1 76 ? -11.608 9.227 32.440 1.00 89.56 76 VAL A N 1
ATOM 651 C CA . VAL A 1 76 ? -12.381 9.710 31.283 1.00 89.56 76 VAL A CA 1
ATOM 652 C C . VAL A 1 76 ? -12.712 8.555 30.339 1.00 89.56 76 VAL A C 1
ATOM 654 O O . VAL A 1 76 ? -13.878 8.358 30.005 1.00 89.56 76 VAL A O 1
ATOM 657 N N . GLU A 1 77 ? -11.708 7.754 29.974 1.00 85.62 77 GLU A N 1
ATOM 658 C CA . GLU A 1 77 ? -11.863 6.575 29.106 1.00 85.62 77 GLU A CA 1
ATOM 659 C C . GLU A 1 77 ? -12.703 5.467 29.781 1.00 85.62 77 GLU A C 1
ATOM 661 O O . GLU A 1 77 ? -13.311 4.633 29.113 1.00 85.62 77 GLU A O 1
ATOM 666 N N . TYR A 1 78 ? -12.786 5.461 31.116 1.00 86.25 78 TYR A N 1
ATOM 667 C CA . TYR A 1 78 ? -13.694 4.596 31.867 1.00 86.25 78 TYR A CA 1
ATOM 668 C C . TYR A 1 78 ? -15.143 5.102 31.850 1.00 86.25 78 TYR A C 1
ATOM 670 O O . TYR A 1 78 ? -16.065 4.289 31.782 1.00 86.25 78 TYR A O 1
ATOM 678 N N . GLN A 1 79 ? -15.382 6.413 31.914 1.00 87.44 79 GLN A N 1
ATOM 679 C CA . GLN A 1 79 ? -16.739 6.969 31.965 1.00 87.44 79 GLN A CA 1
ATOM 680 C C . GLN A 1 79 ? -17.404 7.086 30.585 1.00 87.44 79 GLN A C 1
ATOM 682 O O . GLN A 1 79 ? -18.631 7.008 30.504 1.00 87.44 79 GLN A O 1
ATOM 687 N N . PHE A 1 80 ? -16.616 7.224 29.516 1.00 88.69 80 PHE A N 1
ATOM 688 C CA . PHE A 1 80 ? -17.082 7.538 28.163 1.00 88.69 80 PHE A CA 1
ATOM 689 C C . PHE A 1 80 ? -16.446 6.639 27.102 1.00 88.69 80 PHE A C 1
ATOM 691 O O . PHE A 1 80 ? -15.379 6.069 27.316 1.00 88.69 80 PHE A O 1
ATOM 698 N N . ASP A 1 81 ? -17.085 6.547 25.938 1.00 85.38 81 ASP A N 1
ATOM 699 C CA . ASP A 1 81 ? -16.508 5.888 24.769 1.00 85.38 81 ASP A CA 1
ATOM 700 C C . ASP A 1 81 ? -15.610 6.884 24.009 1.00 85.38 81 ASP A C 1
ATOM 702 O O . ASP A 1 81 ? -16.029 7.997 23.679 1.00 85.38 81 ASP A O 1
ATOM 706 N N . THR A 1 82 ? -14.361 6.498 23.728 1.00 84.94 82 THR A N 1
ATOM 707 C CA . THR A 1 82 ? -13.410 7.327 22.964 1.00 84.94 82 THR A CA 1
ATOM 708 C C . THR A 1 82 ? -13.669 7.206 21.470 1.00 84.94 82 THR A C 1
ATOM 710 O O . THR A 1 82 ? -13.464 6.131 20.912 1.00 84.94 82 THR A O 1
ATOM 713 N N . ILE A 1 83 ? -13.987 8.323 20.816 1.00 84.69 83 ILE A N 1
ATOM 714 C CA . ILE A 1 83 ? -14.127 8.411 19.353 1.00 84.69 83 ILE A CA 1
ATOM 715 C C . ILE A 1 83 ? -12.770 8.650 18.701 1.00 84.69 83 ILE A C 1
ATOM 717 O O . ILE A 1 83 ? -12.391 8.003 17.725 1.00 84.69 83 ILE A O 1
ATOM 721 N N . LYS A 1 84 ? -12.016 9.608 19.241 1.00 86.44 84 LYS A N 1
ATOM 722 C CA . LYS A 1 84 ? -10.736 10.024 18.676 1.00 86.44 84 LYS A CA 1
ATOM 723 C C . LYS A 1 84 ? -9.783 10.410 19.784 1.00 86.44 84 LYS A C 1
ATOM 725 O O . LYS A 1 84 ? -10.157 11.104 20.726 1.00 86.44 84 LYS A O 1
ATOM 730 N N . SER A 1 85 ? -8.524 10.023 19.638 1.00 88.56 85 SER A N 1
ATOM 731 C CA . SER A 1 85 ? -7.467 10.504 20.515 1.00 88.56 85 SER A CA 1
ATOM 732 C C . SER A 1 85 ? -6.204 10.837 19.737 1.00 88.56 85 SER A C 1
ATOM 734 O O . SER A 1 85 ? -5.838 10.159 18.776 1.00 88.56 85 SER A O 1
ATOM 736 N N . PHE A 1 86 ? -5.538 11.898 20.171 1.00 90.19 86 PHE A N 1
ATOM 737 C CA . PHE A 1 86 ? -4.224 12.311 19.725 1.00 90.19 86 PHE A CA 1
ATOM 738 C C . PHE A 1 86 ? -3.339 12.569 20.938 1.00 90.19 86 PHE A C 1
ATOM 740 O O . PHE A 1 86 ? -3.740 13.268 21.865 1.00 90.19 86 PHE A O 1
ATOM 747 N N . ASN A 1 87 ? -2.112 12.051 20.899 1.00 90.19 87 ASN A N 1
ATOM 748 C CA . ASN A 1 87 ? -1.126 12.237 21.958 1.00 90.19 87 ASN A CA 1
ATOM 749 C C . ASN A 1 87 ? 0.118 12.920 21.388 1.00 90.19 87 ASN A C 1
ATOM 751 O O . ASN A 1 87 ? 0.809 12.365 20.526 1.00 90.19 87 ASN A O 1
ATOM 755 N N . GLY A 1 88 ? 0.408 14.118 21.886 1.00 89.12 88 GLY A N 1
ATOM 756 C CA . GLY A 1 88 ? 1.491 14.974 21.426 1.00 89.12 88 GLY A CA 1
ATOM 757 C C . GLY A 1 88 ? 2.496 15.323 22.521 1.00 89.12 88 GLY A C 1
ATOM 758 O O . GLY A 1 88 ? 2.307 15.077 23.715 1.00 89.12 88 GLY A O 1
ATOM 759 N N . ARG A 1 89 ? 3.615 15.898 22.094 1.00 88.31 89 ARG A N 1
ATOM 760 C CA . ARG A 1 89 ? 4.667 16.451 22.950 1.00 88.31 89 ARG A CA 1
ATOM 761 C C . ARG A 1 89 ? 4.977 17.854 22.447 1.00 88.31 89 ARG A C 1
ATOM 763 O O . ARG A 1 89 ? 5.189 18.026 21.245 1.00 88.31 89 ARG A O 1
ATOM 770 N N . ASN A 1 90 ? 4.933 18.860 23.318 1.00 85.62 90 ASN A N 1
ATOM 771 C CA . ASN A 1 90 ? 5.290 20.222 22.919 1.00 85.62 90 ASN A CA 1
ATOM 772 C C . ASN A 1 90 ? 6.823 20.398 22.874 1.00 85.62 90 ASN A C 1
ATOM 774 O O . ASN A 1 90 ? 7.566 19.588 23.422 1.00 85.62 90 ASN A O 1
ATOM 778 N N . HIS A 1 91 ? 7.294 21.441 22.188 1.00 73.88 91 HIS A N 1
ATOM 779 C CA . HIS A 1 91 ? 8.722 21.739 22.010 1.00 73.88 91 HIS A CA 1
ATOM 780 C C . HIS A 1 91 ? 9.015 23.171 22.487 1.00 73.88 91 HIS A C 1
ATOM 782 O O . HIS A 1 91 ? 9.386 24.024 21.689 1.00 73.88 91 HIS A O 1
ATOM 788 N N . PHE A 1 92 ? 8.741 23.456 23.766 1.00 59.16 92 PHE A N 1
ATOM 789 C CA . PHE A 1 92 ? 8.594 24.831 24.260 1.00 59.16 92 PHE A CA 1
ATOM 790 C C . PHE A 1 92 ? 9.915 25.539 24.620 1.00 59.16 92 PHE A C 1
ATOM 792 O O . PHE A 1 92 ? 10.109 26.671 24.198 1.00 59.16 92 PHE A O 1
ATOM 799 N N . LEU A 1 93 ? 10.825 24.905 25.372 1.00 53.16 93 LEU A N 1
ATOM 800 C CA . LEU A 1 93 ? 11.960 25.626 25.987 1.00 53.16 93 LEU A CA 1
ATOM 801 C C . LEU A 1 93 ? 13.342 25.210 25.474 1.00 53.16 93 LEU A C 1
ATOM 803 O O . LEU A 1 93 ? 14.222 26.054 25.356 1.00 53.16 93 LEU A O 1
ATOM 807 N N . ILE A 1 94 ? 13.538 23.935 25.127 1.00 58.06 94 ILE A N 1
ATOM 808 C CA . ILE A 1 94 ? 14.758 23.435 24.479 1.00 58.06 94 ILE A CA 1
ATOM 809 C C . ILE A 1 94 ? 14.341 22.266 23.580 1.00 58.06 94 ILE A C 1
ATOM 811 O O . ILE A 1 94 ? 13.777 21.295 24.101 1.00 58.06 94 ILE A O 1
ATOM 815 N N . PRO A 1 95 ? 14.586 22.310 22.256 1.00 55.66 95 PRO A N 1
ATOM 816 C CA . PRO A 1 95 ? 14.303 21.174 21.392 1.00 55.66 95 PRO A CA 1
ATOM 817 C C . PRO A 1 95 ? 14.979 19.920 21.966 1.00 55.66 95 PRO A C 1
ATOM 819 O O . PRO A 1 95 ? 16.177 19.931 22.231 1.00 55.66 95 PRO A O 1
ATOM 822 N N . TYR A 1 96 ? 14.200 18.854 22.166 1.00 56.78 96 TYR A N 1
ATOM 823 C CA . TYR A 1 96 ? 14.637 17.506 22.571 1.00 56.78 96 TYR A CA 1
ATOM 824 C C . TYR A 1 96 ? 14.955 17.243 24.057 1.00 56.78 96 TYR A C 1
ATOM 826 O O . TYR A 1 96 ? 15.079 16.073 24.410 1.00 56.78 96 TYR A O 1
ATOM 834 N N . LEU A 1 97 ? 15.022 18.250 24.939 1.00 63.16 97 LEU A N 1
ATOM 835 C CA . LEU A 1 97 ? 15.327 18.032 26.371 1.00 63.16 97 LEU A CA 1
ATOM 836 C C . LEU A 1 97 ? 14.102 18.115 27.290 1.00 63.16 97 LEU A C 1
ATOM 838 O O . LEU A 1 97 ? 13.971 17.319 28.217 1.00 63.16 97 LEU A O 1
ATOM 842 N N . VAL A 1 98 ? 13.184 19.047 27.026 1.00 74.25 98 VAL A N 1
ATOM 843 C CA . VAL A 1 98 ? 12.003 19.275 27.868 1.00 74.25 98 VAL A CA 1
ATOM 844 C C . VAL A 1 98 ? 10.764 19.317 26.980 1.00 74.25 98 VAL A C 1
ATOM 846 O O . VAL A 1 98 ? 10.530 20.284 26.255 1.00 74.25 98 VAL A O 1
ATOM 849 N N . GLN A 1 99 ? 9.986 18.235 27.017 1.00 84.75 99 GLN A N 1
ATOM 850 C CA . GLN A 1 99 ? 8.778 18.054 26.214 1.00 84.75 99 GLN A CA 1
ATOM 851 C C . GLN A 1 99 ? 7.577 17.757 27.115 1.00 84.75 99 GLN A C 1
ATOM 853 O O . GLN A 1 99 ? 7.516 16.686 27.725 1.00 84.75 99 GLN A O 1
ATOM 858 N N . ILE A 1 100 ? 6.615 18.679 27.174 1.00 89.06 100 ILE A N 1
ATOM 859 C CA . ILE A 1 100 ? 5.384 18.518 27.952 1.00 89.06 100 ILE A CA 1
ATOM 860 C C . ILE A 1 100 ? 4.419 17.601 27.178 1.00 89.06 100 ILE A C 1
ATOM 862 O O . ILE A 1 100 ? 4.066 17.908 26.030 1.00 89.06 100 ILE A O 1
ATOM 866 N N . PRO A 1 101 ? 3.982 16.474 27.767 1.00 91.25 101 PRO A N 1
ATOM 867 C CA . PRO A 1 101 ? 2.933 15.619 27.225 1.00 91.25 101 PRO A CA 1
ATOM 868 C C . PRO A 1 101 ? 1.574 16.309 27.240 1.00 91.25 101 PRO A C 1
ATOM 870 O O . PRO A 1 101 ? 1.112 16.734 28.295 1.00 91.25 101 PRO A O 1
ATOM 873 N N . TYR A 1 102 ? 0.903 16.342 26.091 1.00 92.06 102 TYR A N 1
ATOM 874 C CA . TYR A 1 102 ? -0.484 16.792 25.978 1.00 92.06 102 TYR A CA 1
ATOM 875 C C . TYR A 1 102 ? -1.293 15.843 25.100 1.00 92.06 102 TYR A C 1
ATOM 877 O O . TYR A 1 102 ? -0.746 15.156 24.231 1.00 92.06 102 TYR A O 1
ATOM 885 N N . TYR A 1 103 ? -2.597 15.795 25.320 1.00 92.12 103 TYR A N 1
ATOM 886 C CA . TYR A 1 103 ? -3.502 14.984 24.525 1.00 92.12 103 TYR A CA 1
ATOM 887 C C . TYR A 1 103 ? -4.725 15.792 24.113 1.00 92.12 103 TYR A C 1
ATOM 889 O O . TYR A 1 103 ? -5.145 16.708 24.816 1.00 92.12 103 TYR A O 1
ATOM 897 N N . VAL A 1 104 ? -5.271 15.443 22.952 1.00 92.50 104 VAL A N 1
ATOM 898 C CA . VAL A 1 104 ? -6.591 15.878 22.501 1.00 92.50 104 VAL A CA 1
ATOM 899 C C . VAL A 1 104 ? -7.442 14.625 22.404 1.00 92.50 104 VAL A C 1
ATOM 901 O O . VAL A 1 104 ? -7.061 13.655 21.748 1.00 92.50 104 VAL A O 1
ATOM 904 N N . TRP A 1 105 ? -8.566 14.619 23.095 1.00 91.62 105 TRP A N 1
ATOM 905 C CA . TRP A 1 105 ? -9.466 13.481 23.180 1.00 91.62 105 TRP A CA 1
ATOM 906 C C . TRP A 1 105 ? -10.881 13.938 22.872 1.00 91.62 105 TRP A C 1
ATOM 908 O O . TRP A 1 105 ? -11.295 15.008 23.306 1.00 91.62 105 TRP A O 1
ATOM 918 N N . LEU A 1 106 ? -11.600 13.129 22.107 1.00 91.25 106 LEU A N 1
ATOM 919 C CA . LEU A 1 106 ? -13.000 13.314 21.769 1.00 91.25 106 LEU A CA 1
ATOM 920 C C . LEU A 1 106 ? -13.735 12.036 22.146 1.00 91.25 106 LEU A C 1
ATOM 922 O O . LEU A 1 106 ? -13.318 10.945 21.742 1.00 91.25 106 LEU A O 1
ATOM 926 N N . GLY A 1 107 ? -14.846 12.171 22.856 1.00 90.06 107 GLY A N 1
ATOM 927 C CA . GLY A 1 107 ? -15.676 11.027 23.183 1.00 90.06 107 GLY A CA 1
ATOM 928 C C . GLY A 1 107 ? -17.144 11.357 23.335 1.00 90.06 107 GLY A C 1
ATOM 929 O O . GLY A 1 107 ? -17.592 12.492 23.149 1.00 90.06 107 GLY A O 1
ATOM 930 N N . THR A 1 108 ? -17.886 10.299 23.623 1.00 90.12 108 THR A N 1
ATOM 931 C CA . THR A 1 108 ? -19.343 10.286 23.662 1.00 90.12 108 THR A CA 1
ATOM 932 C C . THR A 1 108 ? -19.847 9.388 24.786 1.00 90.12 108 THR A C 1
ATOM 934 O O . THR A 1 108 ? -19.082 8.660 25.428 1.00 90.12 108 THR A O 1
ATOM 937 N N . THR A 1 109 ? -21.144 9.462 25.055 1.00 88.31 109 THR A N 1
ATOM 938 C CA . THR A 1 109 ? -21.822 8.615 26.036 1.00 88.31 109 THR A CA 1
ATOM 939 C C . THR A 1 109 ? -21.651 7.141 25.664 1.00 88.31 109 THR A C 1
ATOM 941 O O . THR A 1 109 ? -21.741 6.777 24.494 1.00 88.31 109 THR A O 1
ATOM 944 N N . LYS A 1 110 ? -21.405 6.272 26.655 1.00 81.69 110 LYS A N 1
ATOM 945 C CA . LYS A 1 110 ? -21.256 4.834 26.395 1.00 81.69 110 LYS A CA 1
ATOM 946 C C . LYS A 1 110 ? -22.521 4.245 25.777 1.00 81.69 110 LYS A C 1
ATOM 948 O O . LYS A 1 110 ? -23.609 4.399 26.333 1.00 81.69 110 LYS A O 1
ATOM 953 N N . SER A 1 111 ? -22.364 3.514 24.676 1.00 69.00 111 SER A N 1
ATOM 954 C CA . SER A 1 111 ? -23.455 2.719 24.103 1.00 69.00 111 SER A CA 1
ATOM 955 C C . SER A 1 111 ? -23.816 1.542 25.023 1.00 69.00 111 SER A C 1
ATOM 957 O O . SER A 1 111 ? -22.954 0.973 25.698 1.00 69.00 111 SER A O 1
ATOM 959 N N . LEU A 1 112 ? -25.091 1.128 25.028 1.00 55.84 112 LEU A N 1
ATOM 960 C CA . LEU A 1 112 ? -25.557 -0.079 25.733 1.00 55.84 112 LEU A CA 1
ATOM 961 C C . LEU A 1 112 ? -24.781 -1.344 25.312 1.00 55.84 112 LEU A C 1
ATOM 963 O O . LEU A 1 112 ? -24.570 -2.234 26.134 1.00 55.84 112 LEU A O 1
ATOM 967 N N . ALA A 1 113 ? -24.293 -1.404 24.068 1.00 51.22 113 ALA A N 1
ATOM 968 C CA . ALA A 1 113 ? -23.435 -2.492 23.594 1.00 51.22 113 ALA A CA 1
ATOM 969 C C . ALA A 1 113 ? -22.052 -2.485 24.280 1.00 51.22 113 ALA A C 1
ATOM 971 O O . ALA A 1 113 ? -21.562 -3.532 24.699 1.00 51.22 113 ALA A O 1
ATOM 972 N N . SER A 1 114 ? -21.458 -1.302 24.475 1.00 49.00 114 SER A N 1
ATOM 973 C CA . SER A 1 114 ? -20.200 -1.101 25.212 1.00 49.00 114 SER A CA 1
ATOM 974 C C . SER A 1 114 ? -20.351 -1.410 26.709 1.00 49.00 114 SER A C 1
ATOM 976 O O . SER A 1 114 ? -19.399 -1.828 27.372 1.00 49.00 114 SER A O 1
ATOM 978 N N . ALA A 1 115 ? -21.546 -1.188 27.265 1.00 42.06 115 ALA A N 1
ATOM 979 C CA . ALA A 1 115 ? -21.851 -1.428 28.674 1.00 42.06 115 ALA A CA 1
ATOM 980 C C . ALA A 1 115 ? -21.967 -2.927 29.010 1.00 42.06 115 ALA A C 1
ATOM 982 O O . ALA A 1 115 ? -21.435 -3.353 30.033 1.00 42.06 115 ALA A O 1
ATOM 983 N N . ASN A 1 116 ? -22.580 -3.730 28.130 1.00 33.44 116 ASN A N 1
ATOM 984 C CA . ASN A 1 116 ? -22.763 -5.175 28.334 1.00 33.44 116 ASN A CA 1
ATOM 985 C C . ASN A 1 116 ? -21.474 -6.001 28.178 1.00 33.44 116 ASN A C 1
ATOM 987 O O . ASN A 1 116 ? -21.348 -7.058 28.782 1.00 33.44 116 ASN A O 1
ATOM 991 N N . LEU A 1 117 ? -20.488 -5.526 27.413 1.00 37.88 117 LEU A N 1
ATOM 992 C CA . LEU A 1 117 ? -19.178 -6.187 27.319 1.00 37.88 117 LEU A CA 1
ATOM 993 C C . LEU A 1 117 ? -18.354 -6.043 28.610 1.00 37.88 117 LEU A C 1
ATOM 995 O O . LEU A 1 117 ? -17.605 -6.946 28.958 1.00 37.88 117 LEU A O 1
ATOM 999 N N . ASN A 1 118 ? -18.532 -4.947 29.355 1.00 34.53 118 ASN A N 1
ATOM 1000 C CA . ASN A 1 118 ? -17.826 -4.719 30.621 1.00 34.53 118 ASN A CA 1
ATOM 1001 C C . ASN A 1 118 ? -18.457 -5.466 31.817 1.00 34.53 118 ASN A C 1
ATOM 1003 O O . ASN A 1 118 ? -17.798 -5.629 32.842 1.00 34.53 118 ASN A O 1
ATOM 1007 N N . SER A 1 119 ? -19.719 -5.909 31.721 1.00 31.56 119 SER A N 1
ATOM 1008 C CA . SER A 1 119 ? -20.396 -6.670 32.787 1.00 31.56 119 SER A CA 1
ATOM 1009 C C . SER A 1 119 ? -20.116 -8.176 32.738 1.00 31.56 119 SER A C 1
ATOM 1011 O O . SER A 1 119 ? -20.268 -8.857 33.752 1.00 31.56 119 SER A O 1
ATOM 1013 N N . ILE A 1 120 ? -19.653 -8.700 31.598 1.00 37.28 120 ILE A N 1
ATOM 1014 C CA . ILE A 1 120 ? -19.259 -10.111 31.464 1.00 37.28 120 ILE A CA 1
ATOM 1015 C C . ILE A 1 120 ? -17.970 -10.395 32.263 1.00 37.28 120 ILE A C 1
ATOM 1017 O O . ILE A 1 120 ? -17.857 -11.443 32.893 1.00 37.28 120 ILE A O 1
ATOM 1021 N N . ASP A 1 121 ? -17.065 -9.419 32.383 1.00 35.25 121 ASP A N 1
ATOM 1022 C CA . ASP A 1 121 ? -15.765 -9.586 33.057 1.00 35.25 121 ASP A CA 1
ATOM 1023 C C . ASP A 1 121 ? -15.819 -9.575 34.598 1.00 35.25 121 ASP A C 1
ATOM 1025 O O . ASP A 1 121 ? -14.817 -9.857 35.255 1.00 35.25 121 ASP A O 1
ATOM 1029 N N . THR A 1 122 ? -16.973 -9.289 35.211 1.00 31.95 122 THR A N 1
ATOM 1030 C CA . THR A 1 122 ? -17.132 -9.360 36.681 1.00 31.95 122 THR A CA 1
ATOM 1031 C C . THR A 1 122 ? -17.754 -10.668 37.173 1.00 31.95 122 THR A C 1
ATOM 1033 O O . THR A 1 122 ? -17.900 -10.845 38.381 1.00 31.95 122 THR A O 1
ATOM 1036 N N . SER A 1 123 ? -18.080 -11.615 36.281 1.00 29.97 123 SER A N 1
ATOM 1037 C CA . SER A 1 123 ? -18.780 -12.855 36.660 1.00 29.97 123 SER A CA 1
ATOM 1038 C C . SER A 1 123 ? -18.309 -14.138 35.959 1.00 29.97 123 SER A C 1
ATOM 1040 O O . SER A 1 123 ? -19.089 -15.073 35.807 1.00 29.97 123 SER A O 1
ATOM 1042 N N . SER A 1 124 ? -17.029 -14.254 35.592 1.00 30.91 124 SER A N 1
ATOM 1043 C CA . SER A 1 124 ? -16.497 -15.506 35.025 1.00 30.91 124 SER A CA 1
ATOM 1044 C C . SER A 1 124 ? -15.142 -15.918 35.610 1.00 30.91 124 SER A C 1
ATOM 1046 O O . SER A 1 124 ? -14.122 -15.969 34.928 1.00 30.91 124 SER A O 1
ATOM 1048 N N . LEU A 1 125 ? -15.160 -16.284 36.892 1.00 31.69 125 LEU A N 1
ATOM 1049 C CA . LEU A 1 125 ? -14.285 -17.310 37.468 1.00 31.69 125 LEU A CA 1
ATOM 1050 C C . LEU A 1 125 ? -15.184 -18.469 37.900 1.00 31.69 125 LEU A C 1
ATOM 1052 O O . LEU A 1 125 ? -15.446 -18.642 39.083 1.00 31.69 125 LEU A O 1
ATOM 1056 N N . THR A 1 126 ? -15.763 -19.177 36.930 1.00 28.28 126 THR A N 1
ATOM 1057 C CA . THR A 1 126 ? -16.239 -20.573 36.997 1.00 28.28 126 THR A CA 1
ATOM 1058 C C . THR A 1 126 ? -17.052 -20.889 35.739 1.00 28.28 126 THR A C 1
ATOM 1060 O O . THR A 1 126 ? -17.691 -20.017 35.160 1.00 28.28 126 THR A O 1
ATOM 1063 N N . SER A 1 127 ? -17.025 -22.161 35.341 1.00 26.42 127 SER A N 1
ATOM 1064 C CA . SER A 1 127 ? -17.764 -22.792 34.234 1.00 26.42 127 SER A CA 1
ATOM 1065 C C . SER A 1 127 ? -17.350 -22.441 32.798 1.00 26.42 127 SER A C 1
ATOM 1067 O O . SER A 1 127 ? -17.879 -21.556 32.134 1.00 26.42 127 SER A O 1
ATOM 1069 N N . SER A 1 128 ? -16.437 -23.277 32.304 1.00 32.41 128 SER A N 1
ATOM 1070 C CA . SER A 1 128 ? -16.403 -23.811 30.943 1.00 32.41 128 SER A CA 1
ATOM 1071 C C . SER A 1 128 ? -17.801 -24.241 30.463 1.00 32.41 128 SER A C 1
ATOM 1073 O O . SER A 1 128 ? -18.592 -24.723 31.267 1.00 32.41 128 SER A O 1
ATOM 1075 N N . GLU A 1 129 ? -18.027 -24.166 29.146 1.00 31.11 129 GLU A N 1
ATOM 1076 C CA . GLU A 1 129 ? -19.229 -24.590 28.395 1.00 31.11 129 GLU A CA 1
ATOM 1077 C C . GLU A 1 129 ? -20.336 -23.539 28.203 1.00 31.11 129 GLU A C 1
ATOM 1079 O O . GLU A 1 129 ? -21.326 -23.502 28.927 1.00 31.11 129 GLU A O 1
ATOM 1084 N N . LYS A 1 130 ? -20.211 -22.751 27.122 1.00 26.22 130 LYS A N 1
ATOM 1085 C CA . LYS A 1 130 ? -21.251 -22.540 26.086 1.00 26.22 130 LYS A CA 1
ATOM 1086 C C . LYS A 1 130 ? -20.815 -21.439 25.115 1.00 26.22 130 LYS A C 1
ATOM 1088 O O . LYS A 1 130 ? -21.020 -20.259 25.363 1.00 26.22 130 LYS A O 1
ATOM 1093 N N . LEU A 1 131 ? -20.275 -21.834 23.965 1.00 26.78 131 LEU A N 1
ATOM 1094 C CA . LEU A 1 131 ? -20.272 -20.986 22.770 1.00 26.78 131 LEU A CA 1
ATOM 1095 C C . LEU A 1 131 ? -20.569 -21.855 21.544 1.00 26.78 131 LEU A C 1
ATOM 1097 O O . LEU A 1 131 ? -19.700 -22.240 20.770 1.00 26.78 131 LEU A O 1
ATOM 1101 N N . LYS A 1 132 ? -21.845 -22.211 21.419 1.00 26.98 132 LYS A N 1
ATOM 1102 C CA . LYS A 1 132 ? -22.494 -22.552 20.155 1.00 26.98 132 LYS A CA 1
ATOM 1103 C C . LYS A 1 132 ? -23.845 -21.846 20.171 1.00 26.98 132 LYS A C 1
ATOM 1105 O O . LYS A 1 132 ? -24.569 -21.967 21.155 1.00 26.98 132 LYS A O 1
ATOM 1110 N N . ASN A 1 133 ? -24.137 -21.153 19.074 1.00 24.88 133 ASN A N 1
ATOM 1111 C CA . ASN A 1 133 ? -25.351 -20.396 18.753 1.00 24.88 133 ASN A CA 1
ATOM 1112 C C . ASN A 1 133 ? -25.319 -18.903 19.111 1.00 24.88 133 ASN A C 1
ATOM 1114 O O . ASN A 1 133 ? -25.829 -18.480 20.141 1.00 24.88 133 ASN A O 1
ATOM 1118 N N . SER A 1 134 ? -24.861 -18.097 18.156 1.00 25.39 134 SER A N 1
ATOM 1119 C CA . SER A 1 134 ? -25.582 -16.871 17.802 1.00 25.39 134 SER A CA 1
ATOM 1120 C C . SER A 1 134 ? -25.417 -16.621 16.307 1.00 25.39 134 SER A C 1
ATOM 1122 O O . SER A 1 134 ? -24.435 -16.043 15.846 1.00 25.39 134 SER A O 1
ATOM 1124 N N . THR A 1 135 ? -26.376 -17.167 15.570 1.00 24.42 135 THR A N 1
ATOM 1125 C CA . THR A 1 135 ? -26.661 -16.915 14.164 1.00 24.42 135 THR A CA 1
ATOM 1126 C C . THR A 1 135 ? -27.054 -15.452 13.963 1.00 24.42 135 THR A C 1
ATOM 1128 O O . THR A 1 135 ? -27.706 -14.856 14.816 1.00 24.42 135 THR A O 1
ATOM 1131 N N . GLU A 1 136 ? -26.626 -14.922 12.822 1.00 32.75 136 GLU A N 1
ATOM 1132 C CA . GLU A 1 136 ? -27.050 -13.708 12.122 1.00 32.75 136 GLU A CA 1
ATOM 1133 C C . GLU A 1 136 ? -28.265 -12.949 12.689 1.00 32.75 136 GLU A C 1
ATOM 1135 O O . GLU A 1 136 ? -29.409 -13.396 12.612 1.00 32.75 136 GLU A O 1
ATOM 1140 N N . SER A 1 137 ? -28.017 -11.709 13.115 1.00 23.00 137 SER A N 1
ATOM 1141 C CA . SER A 1 137 ? -29.014 -10.641 13.095 1.00 23.00 137 SER A CA 1
ATOM 1142 C C . SER A 1 137 ? -28.380 -9.374 12.520 1.00 23.00 137 SER A C 1
ATOM 1144 O O . SER A 1 137 ? -27.629 -8.668 13.196 1.00 23.00 137 SER A O 1
ATOM 1146 N N . ASN A 1 138 ? -28.687 -9.110 11.249 1.00 31.95 138 ASN A N 1
ATOM 1147 C CA . ASN A 1 138 ? -28.548 -7.804 10.617 1.00 31.95 138 ASN A CA 1
ATOM 1148 C C . ASN A 1 138 ? -29.437 -6.800 11.359 1.00 31.95 138 ASN A C 1
ATOM 1150 O O . ASN A 1 138 ? -30.658 -6.839 11.227 1.00 31.95 138 ASN A O 1
ATOM 1154 N N . THR A 1 139 ? -28.821 -5.885 12.098 1.00 25.34 139 THR A N 1
ATOM 1155 C CA . THR A 1 139 ? -29.436 -4.610 12.473 1.00 25.34 139 THR A CA 1
ATOM 1156 C C . THR A 1 139 ? -28.375 -3.525 12.404 1.00 25.34 139 THR A C 1
ATOM 1158 O O . THR A 1 139 ? -27.356 -3.616 13.093 1.00 25.34 139 THR A O 1
ATOM 1161 N N . ASP A 1 140 ? -28.645 -2.518 11.575 1.00 30.16 140 ASP A N 1
ATOM 1162 C CA . ASP A 1 140 ? -27.956 -1.234 11.480 1.00 30.16 140 ASP A CA 1
ATOM 1163 C C . ASP A 1 140 ? -27.880 -0.540 12.846 1.00 30.16 140 ASP A C 1
ATOM 1165 O O . ASP A 1 140 ? -28.705 0.295 13.201 1.00 30.16 140 ASP A O 1
ATOM 1169 N N . ASN A 1 141 ? -26.861 -0.883 13.625 1.00 27.34 141 ASN A N 1
ATOM 1170 C CA . ASN A 1 141 ? -26.404 -0.086 14.750 1.00 27.34 141 ASN A CA 1
ATOM 1171 C C . ASN A 1 141 ? -24.919 0.159 14.538 1.00 27.34 141 ASN A C 1
ATOM 1173 O O . ASN A 1 141 ? -24.064 -0.606 14.983 1.00 27.34 141 ASN A O 1
ATOM 1177 N N . SER A 1 142 ? -24.630 1.234 13.805 1.00 30.98 142 SER A N 1
ATOM 1178 C CA . SER A 1 142 ? -23.300 1.809 13.675 1.00 30.98 142 SER A CA 1
ATOM 1179 C C . SER A 1 142 ? -22.707 2.014 15.069 1.00 30.98 142 SER A C 1
ATOM 1181 O O . SER A 1 142 ? -23.035 2.971 15.773 1.00 30.98 142 SER A O 1
ATOM 1183 N N . SER A 1 143 ? -21.828 1.104 15.481 1.00 35.69 143 SER A N 1
ATOM 1184 C CA . SER A 1 143 ? -20.926 1.341 16.594 1.00 35.69 143 SER A CA 1
ATOM 1185 C C . SER A 1 143 ? -20.149 2.614 16.275 1.00 35.69 143 SER A C 1
ATOM 1187 O O . SER A 1 143 ? -19.397 2.648 15.302 1.00 35.69 143 SER A O 1
ATOM 1189 N N . VAL A 1 144 ? -20.323 3.648 17.093 1.00 40.25 144 VAL A N 1
ATOM 1190 C CA . VAL A 1 144 ? -19.761 5.007 16.947 1.00 40.25 144 VAL A CA 1
ATOM 1191 C C . VAL A 1 144 ? -18.209 5.034 16.915 1.00 40.25 144 VAL A C 1
ATOM 1193 O O . VAL A 1 144 ? -17.604 6.090 16.789 1.00 40.25 144 VAL A O 1
ATOM 1196 N N . ASN A 1 145 ? -17.545 3.870 16.964 1.00 45.91 145 ASN A N 1
ATOM 1197 C CA . ASN A 1 145 ? -16.121 3.708 17.261 1.00 45.91 145 ASN A CA 1
ATOM 1198 C C . ASN A 1 145 ? -15.294 2.844 16.293 1.00 45.91 145 ASN A C 1
ATOM 1200 O O . ASN A 1 145 ? -14.139 2.542 16.593 1.00 45.91 145 ASN A O 1
ATOM 1204 N N . SER A 1 146 ? -15.802 2.463 15.122 1.00 50.84 146 SER A N 1
ATOM 1205 C CA . SER A 1 146 ? -14.953 1.834 14.099 1.00 50.84 146 SER A CA 1
ATOM 1206 C C . SER A 1 146 ? -14.574 2.850 13.027 1.00 50.84 146 SER A C 1
ATOM 1208 O O . SER A 1 146 ? -15.458 3.466 12.435 1.00 50.84 146 SER A O 1
ATOM 1210 N N . SER A 1 147 ? -13.275 2.987 12.726 1.00 61.03 147 SER A N 1
ATOM 1211 C CA . SER A 1 147 ? -12.844 3.508 11.417 1.00 61.03 147 SER A CA 1
ATOM 1212 C C . SER A 1 147 ? -13.699 2.837 10.343 1.00 61.03 147 SER A C 1
ATOM 1214 O O . SER A 1 147 ? -13.839 1.613 10.371 1.00 61.03 147 SER A O 1
ATOM 1216 N N . VAL A 1 148 ? -14.291 3.636 9.445 1.00 77.94 148 VAL A N 1
ATOM 1217 C CA . VAL A 1 148 ? -15.299 3.183 8.464 1.00 77.94 148 VAL A CA 1
ATOM 1218 C C . VAL A 1 148 ? -14.829 1.930 7.719 1.00 77.94 148 VAL A C 1
ATOM 1220 O O . VAL A 1 148 ? -15.616 1.029 7.442 1.00 77.94 148 VAL A O 1
ATOM 1223 N N . TRP A 1 149 ? -13.521 1.836 7.474 1.00 91.62 149 TRP A N 1
ATOM 1224 C CA . TRP A 1 149 ? -12.906 0.744 6.725 1.00 91.62 149 TRP A CA 1
ATOM 1225 C C . TRP A 1 149 ? -12.075 -0.200 7.597 1.00 91.62 149 TRP A C 1
ATOM 1227 O O . TRP A 1 149 ? -12.011 -1.403 7.328 1.00 91.62 149 TRP A O 1
ATOM 1237 N N . ARG A 1 150 ? -11.388 0.309 8.630 1.00 90.44 150 ARG A N 1
ATOM 1238 C CA . ARG A 1 150 ? -10.350 -0.459 9.330 1.00 90.44 150 ARG A CA 1
ATOM 1239 C C . ARG A 1 150 ? -10.903 -1.321 10.455 1.00 90.44 150 ARG A C 1
ATOM 1241 O O . ARG A 1 150 ? -11.583 -0.842 11.356 1.00 90.44 150 ARG A O 1
ATOM 1248 N N . GLN A 1 151 ? -10.529 -2.597 10.439 1.00 89.69 151 GLN A N 1
ATOM 1249 C CA . GLN A 1 151 ? -10.762 -3.504 11.554 1.00 89.69 151 GLN A CA 1
ATOM 1250 C C . GLN A 1 151 ? -9.866 -3.181 12.751 1.00 89.69 151 GLN A C 1
ATOM 1252 O O . GLN A 1 151 ? -8.712 -2.777 12.570 1.00 89.69 151 GLN A O 1
ATOM 1257 N N . PRO A 1 152 ? -10.377 -3.356 13.981 1.00 84.50 152 PRO A N 1
ATOM 1258 C CA . PRO A 1 152 ? -9.565 -3.189 15.173 1.00 84.50 152 PRO A CA 1
ATOM 1259 C C . PRO A 1 152 ? -8.299 -4.050 15.123 1.00 84.50 152 PRO A C 1
ATOM 1261 O O . PRO A 1 152 ? -8.324 -5.199 14.689 1.00 84.50 152 PRO A O 1
ATOM 1264 N N . TYR A 1 153 ? -7.182 -3.490 15.581 1.00 86.81 153 TYR A N 1
ATOM 1265 C CA . TYR A 1 153 ? -5.917 -4.206 15.725 1.00 86.81 153 TYR A CA 1
ATOM 1266 C C . TYR A 1 153 ? -5.145 -3.655 16.922 1.00 86.81 153 TYR A C 1
ATOM 1268 O O . TYR A 1 153 ? -5.374 -2.521 17.346 1.00 86.81 153 TYR A O 1
ATOM 1276 N N . ASN A 1 154 ? -4.207 -4.447 17.447 1.00 84.31 154 ASN A N 1
ATOM 1277 C CA . ASN A 1 154 ? -3.374 -4.035 18.570 1.00 84.31 154 ASN A CA 1
ATOM 1278 C C . ASN A 1 154 ? -2.038 -3.432 18.113 1.00 84.31 154 ASN A C 1
ATOM 1280 O O . ASN A 1 154 ? -1.133 -4.198 17.774 1.00 84.31 154 ASN A O 1
ATOM 1284 N N . PRO A 1 155 ? -1.851 -2.097 18.132 1.00 82.88 155 PRO A N 1
ATOM 1285 C CA . PRO A 1 155 ? -0.614 -1.462 17.670 1.00 82.88 155 PRO A CA 1
ATOM 1286 C C . PRO A 1 155 ? 0.597 -1.741 18.569 1.00 82.88 155 PRO A C 1
ATOM 1288 O O . PRO A 1 155 ? 1.720 -1.511 18.134 1.00 82.88 155 PRO A O 1
ATOM 1291 N N . ALA A 1 156 ? 0.393 -2.215 19.803 1.00 81.75 156 ALA A N 1
ATOM 1292 C CA . ALA A 1 156 ? 1.463 -2.468 20.766 1.00 81.75 156 ALA A CA 1
ATOM 1293 C C . ALA A 1 156 ? 2.106 -3.856 20.609 1.00 81.75 156 ALA A C 1
ATOM 1295 O O . ALA A 1 156 ? 3.104 -4.144 21.272 1.00 81.75 156 ALA A O 1
ATOM 1296 N N . LEU A 1 157 ? 1.555 -4.727 19.755 1.00 85.31 157 LEU A N 1
ATOM 1297 C CA . LEU A 1 157 ? 2.144 -6.041 19.508 1.00 85.31 157 LEU A CA 1
ATOM 1298 C C . LEU A 1 157 ? 3.493 -5.910 18.782 1.00 85.31 157 LEU A C 1
ATOM 1300 O O . LEU A 1 157 ? 3.578 -5.136 17.824 1.00 85.31 157 LEU A O 1
ATOM 1304 N N . PRO A 1 158 ? 4.508 -6.729 19.130 1.00 88.12 158 PRO A N 1
ATOM 1305 C CA . PRO A 1 158 ? 5.823 -6.704 18.480 1.00 88.12 158 PRO A CA 1
ATOM 1306 C C . PRO A 1 158 ? 5.761 -6.778 16.949 1.00 88.12 158 PRO A C 1
ATOM 1308 O O . PRO A 1 158 ? 6.485 -6.064 16.255 1.00 88.12 158 PRO A O 1
ATOM 1311 N N . ARG A 1 159 ? 4.828 -7.584 16.420 1.00 89.94 159 ARG A N 1
ATOM 1312 C CA . ARG A 1 159 ? 4.587 -7.725 14.976 1.00 89.94 159 ARG A CA 1
ATOM 1313 C C . ARG A 1 159 ? 4.188 -6.425 14.275 1.00 89.94 159 ARG A C 1
ATOM 1315 O O . ARG A 1 159 ? 4.396 -6.316 13.076 1.00 89.94 159 ARG A O 1
ATOM 1322 N N . HIS A 1 160 ? 3.647 -5.449 14.998 1.00 90.31 160 HIS A N 1
ATOM 1323 C CA . HIS A 1 160 ? 3.233 -4.156 14.458 1.00 90.31 160 HIS A CA 1
ATOM 1324 C C . HIS A 1 160 ? 4.247 -3.054 14.784 1.00 90.31 160 HIS A C 1
ATOM 1326 O O . HIS A 1 160 ? 4.552 -2.236 13.921 1.00 90.31 160 HIS A O 1
ATOM 1332 N N . THR A 1 161 ? 4.833 -3.062 15.987 1.00 87.56 161 THR A N 1
ATOM 1333 C CA . THR A 1 161 ? 5.816 -2.048 16.417 1.00 87.56 161 THR A CA 1
ATOM 1334 C C . THR A 1 161 ? 7.153 -2.132 15.682 1.00 87.56 161 THR A C 1
ATOM 1336 O O . THR A 1 161 ? 7.953 -1.206 15.763 1.00 87.56 161 THR A O 1
ATOM 1339 N N . GLN A 1 162 ? 7.426 -3.233 14.974 1.00 91.12 162 GLN A N 1
ATOM 1340 C CA . GLN A 1 162 ? 8.625 -3.367 14.140 1.00 91.12 162 GLN A CA 1
ATOM 1341 C C . GLN A 1 162 ? 8.637 -2.420 12.922 1.00 91.12 162 GLN A C 1
ATOM 1343 O O . GLN A 1 162 ? 9.690 -2.221 12.313 1.00 91.12 162 GLN A O 1
ATOM 1348 N N . PHE A 1 163 ? 7.495 -1.822 12.565 1.00 91.06 163 PHE A N 1
ATOM 1349 C CA . PHE A 1 163 ? 7.373 -0.922 11.422 1.00 91.06 163 PHE A CA 1
ATOM 1350 C C . PHE A 1 163 ? 7.269 0.539 11.862 1.00 91.06 163 PHE A C 1
ATOM 1352 O O . PHE A 1 163 ? 6.358 0.923 12.588 1.00 91.06 163 PHE A O 1
ATOM 1359 N N . ASN A 1 164 ? 8.181 1.372 11.356 1.00 88.44 164 ASN A N 1
ATOM 1360 C CA . ASN A 1 164 ? 8.192 2.820 11.610 1.00 88.44 164 ASN A CA 1
ATOM 1361 C C . ASN A 1 164 ? 7.709 3.651 10.407 1.00 88.44 164 ASN A C 1
ATOM 1363 O O . ASN A 1 164 ? 7.547 4.865 10.510 1.00 88.44 164 ASN A O 1
ATOM 1367 N N . SER A 1 165 ? 7.539 3.026 9.240 1.00 92.62 165 SER A N 1
ATOM 1368 C CA . SER A 1 165 ? 7.081 3.675 8.011 1.00 92.62 165 SER A CA 1
ATOM 1369 C C . SER A 1 165 ? 6.481 2.648 7.052 1.00 92.62 165 SER A C 1
ATOM 1371 O O . SER A 1 165 ? 6.659 1.439 7.226 1.00 92.62 165 SER A O 1
ATOM 1373 N N . TYR A 1 166 ? 5.774 3.130 6.033 1.00 94.19 166 TYR A N 1
ATOM 1374 C CA . TYR A 1 166 ? 5.303 2.298 4.933 1.00 94.19 166 TYR A CA 1
ATOM 1375 C C . TYR A 1 166 ? 6.438 1.982 3.952 1.00 94.19 166 TYR A C 1
ATOM 1377 O O . TYR A 1 166 ? 7.403 2.740 3.819 1.00 94.19 166 TYR A O 1
ATOM 1385 N N . ILE A 1 167 ? 6.319 0.850 3.258 1.00 91.81 167 ILE A N 1
ATOM 1386 C CA . ILE A 1 167 ? 7.330 0.414 2.289 1.00 91.81 167 ILE A CA 1
ATOM 1387 C C . ILE A 1 167 ? 7.099 1.119 0.954 1.00 91.81 167 ILE A C 1
ATOM 1389 O O . ILE A 1 167 ? 8.017 1.753 0.437 1.00 91.81 167 ILE A O 1
ATOM 1393 N N . TYR A 1 168 ? 5.871 1.059 0.443 1.00 91.69 168 TYR A N 1
ATOM 1394 C CA . TYR A 1 168 ? 5.523 1.510 -0.899 1.00 91.69 168 TYR A CA 1
ATOM 1395 C C . TYR A 1 168 ? 4.568 2.703 -0.862 1.00 91.69 168 TYR A C 1
ATOM 1397 O O . TYR A 1 168 ? 3.522 2.644 -0.227 1.00 91.69 168 TYR A O 1
ATOM 1405 N N . ALA A 1 169 ? 4.913 3.778 -1.571 1.00 94.50 169 ALA A N 1
ATOM 1406 C CA . ALA A 1 169 ? 4.010 4.914 -1.796 1.00 94.50 169 ALA A CA 1
ATOM 1407 C C . ALA A 1 169 ? 3.023 4.676 -2.963 1.00 94.50 169 ALA A C 1
ATOM 1409 O O . ALA A 1 169 ? 2.020 5.384 -3.081 1.00 94.50 169 ALA A O 1
ATOM 1410 N N . PHE A 1 170 ? 3.331 3.697 -3.817 1.00 94.12 170 PHE A N 1
ATOM 1411 C CA . PHE A 1 170 ? 2.581 3.281 -5.001 1.00 94.12 170 PHE A CA 1
ATOM 1412 C C . PHE A 1 170 ? 2.834 1.789 -5.286 1.00 94.12 170 PHE A C 1
ATOM 1414 O O . PHE A 1 170 ? 3.843 1.247 -4.833 1.00 94.12 170 PHE A O 1
ATOM 1421 N N . THR A 1 171 ? 1.942 1.126 -6.016 1.00 92.62 171 THR A N 1
ATOM 1422 C CA . THR A 1 171 ? 2.011 -0.315 -6.313 1.00 92.62 171 THR A CA 1
ATOM 1423 C C . THR A 1 171 ? 2.812 -0.613 -7.594 1.00 92.62 171 THR A C 1
ATOM 1425 O O . THR A 1 171 ? 2.825 0.184 -8.529 1.00 92.62 171 THR A O 1
ATOM 1428 N N . TRP A 1 172 ? 3.488 -1.769 -7.627 1.00 90.69 172 TRP A N 1
ATOM 1429 C CA . TRP A 1 172 ? 4.311 -2.273 -8.743 1.00 90.69 172 TRP A CA 1
ATOM 1430 C C . TRP A 1 172 ? 3.638 -3.426 -9.504 1.00 90.69 172 TRP A C 1
ATOM 1432 O O . TRP A 1 172 ? 4.288 -4.343 -9.990 1.00 90.69 172 TRP A O 1
ATOM 1442 N N . GLU A 1 173 ? 2.320 -3.380 -9.612 1.00 92.69 173 GLU A N 1
ATOM 1443 C CA . GLU A 1 173 ? 1.530 -4.333 -10.382 1.00 92.69 173 GLU A CA 1
ATOM 1444 C C . GLU A 1 173 ? 0.554 -3.550 -11.237 1.00 92.69 173 GLU A C 1
ATOM 1446 O O . GLU A 1 173 ? 0.036 -2.522 -10.801 1.00 92.69 173 GLU A O 1
ATOM 1451 N N . ASP A 1 174 ? 0.329 -4.021 -12.457 1.00 94.69 174 ASP A N 1
ATOM 1452 C CA . ASP A 1 174 ? -0.588 -3.376 -13.377 1.00 94.69 174 ASP A CA 1
ATOM 1453 C C . ASP A 1 174 ? -2.029 -3.869 -13.158 1.00 94.69 174 ASP A C 1
ATOM 1455 O O . ASP A 1 174 ? -2.377 -4.959 -13.629 1.00 94.69 174 ASP A O 1
ATOM 1459 N N . PRO A 1 175 ? -2.914 -3.070 -12.525 1.00 94.56 175 PRO A N 1
ATOM 1460 C CA . PRO A 1 175 ? -4.277 -3.516 -12.291 1.00 94.56 175 PRO A CA 1
ATOM 1461 C C . PRO A 1 175 ? -5.102 -3.575 -13.583 1.00 94.56 175 PRO A C 1
ATOM 1463 O O . PRO A 1 175 ? -6.156 -4.204 -13.594 1.00 94.56 175 PRO A O 1
ATOM 1466 N N . ARG A 1 176 ? -4.656 -2.976 -14.702 1.00 93.00 176 ARG A N 1
ATOM 1467 C CA . ARG A 1 176 ? -5.351 -3.142 -15.989 1.00 93.00 176 ARG A CA 1
ATOM 1468 C C . ARG A 1 176 ? -5.217 -4.563 -16.519 1.00 93.00 176 ARG A C 1
ATOM 1470 O O . ARG A 1 176 ? -6.164 -5.044 -17.130 1.00 93.00 176 ARG A O 1
ATOM 1477 N N . GLU A 1 177 ? -4.089 -5.227 -16.278 1.00 94.12 177 GLU A N 1
ATOM 1478 C CA . GLU A 1 177 ? -3.928 -6.637 -16.642 1.00 94.12 177 GLU A CA 1
ATOM 1479 C C . GLU A 1 177 ? -4.761 -7.541 -15.737 1.00 94.12 177 GLU A C 1
ATOM 1481 O O . GLU A 1 177 ? -5.397 -8.472 -16.227 1.00 94.12 177 GLU A O 1
ATOM 1486 N N . ASP A 1 178 ? -4.860 -7.209 -14.447 1.00 95.56 178 ASP A N 1
ATOM 1487 C CA . ASP A 1 178 ? -5.749 -7.921 -13.526 1.00 95.56 178 ASP A CA 1
ATOM 1488 C C . ASP A 1 178 ? -7.209 -7.854 -14.003 1.00 95.56 178 ASP A C 1
ATOM 1490 O O . ASP A 1 178 ? -7.898 -8.871 -14.084 1.00 95.56 178 ASP A O 1
ATOM 1494 N N . MET A 1 179 ? -7.684 -6.668 -14.397 1.00 95.44 179 MET A N 1
ATOM 1495 C CA . MET A 1 179 ? -9.069 -6.481 -14.843 1.00 95.44 179 MET A CA 1
ATOM 1496 C C . MET A 1 179 ? -9.427 -7.253 -16.123 1.00 95.44 179 MET A C 1
ATOM 1498 O O . MET A 1 179 ? -10.611 -7.475 -16.365 1.00 95.44 179 MET A O 1
ATOM 1502 N N . LYS A 1 180 ? -8.448 -7.697 -16.926 1.00 95.44 180 LYS A N 1
ATOM 1503 C CA . LYS A 1 180 ? -8.706 -8.548 -18.105 1.00 95.44 180 LYS A CA 1
ATOM 1504 C C . LYS A 1 180 ? -9.067 -9.985 -17.733 1.00 95.44 180 LYS A C 1
ATOM 1506 O O . LYS A 1 180 ? -9.691 -10.672 -18.535 1.00 95.44 180 LYS A O 1
ATOM 1511 N N . VAL A 1 181 ? -8.645 -10.449 -16.555 1.00 95.50 181 VAL A N 1
ATOM 1512 C CA . VAL A 1 181 ? -8.689 -11.874 -16.180 1.00 95.50 181 VAL A CA 1
ATOM 1513 C C . VAL A 1 181 ? -9.472 -12.157 -14.903 1.00 95.50 181 VAL A C 1
ATOM 1515 O O . VAL A 1 181 ? -9.925 -13.285 -14.714 1.00 95.50 181 VAL A O 1
ATOM 1518 N N . LEU A 1 182 ? -9.632 -11.166 -14.020 1.00 94.19 182 LEU A N 1
ATOM 1519 C CA . LEU A 1 182 ? -10.338 -11.353 -12.754 1.00 94.19 182 LEU A CA 1
ATOM 1520 C C . LEU A 1 182 ? -11.830 -11.656 -12.962 1.00 94.19 182 LEU A C 1
ATOM 1522 O O . LEU A 1 182 ? -12.398 -12.406 -12.160 1.00 94.19 182 LEU A O 1
ATOM 1526 N N . ASP A 1 183 ? -12.423 -11.101 -14.029 1.00 93.69 183 ASP A N 1
ATOM 1527 C CA . ASP A 1 183 ? -13.865 -11.153 -14.316 1.00 93.69 183 ASP A CA 1
ATOM 1528 C C . ASP A 1 183 ? -14.686 -10.682 -13.099 1.00 93.69 183 ASP A C 1
ATOM 1530 O O . ASP A 1 183 ? -15.495 -11.421 -12.536 1.00 93.69 183 ASP A O 1
ATOM 1534 N N . LEU A 1 184 ? -14.359 -9.475 -12.611 1.00 95.44 184 LEU A N 1
ATOM 1535 C CA . LEU A 1 184 ? -14.962 -8.907 -11.404 1.00 95.44 184 LEU A CA 1
ATOM 1536 C C . LEU A 1 184 ? -16.344 -8.318 -11.667 1.00 95.44 184 LEU A C 1
ATOM 1538 O O . LEU A 1 184 ? -16.551 -7.583 -12.632 1.00 95.44 184 LEU A O 1
ATOM 1542 N N . ASN A 1 185 ? -17.242 -8.541 -10.717 1.00 95.12 185 ASN A N 1
ATOM 1543 C CA . ASN A 1 185 ? -18.567 -7.944 -10.648 1.00 95.12 185 ASN A CA 1
ATOM 1544 C C . ASN A 1 185 ? -18.949 -7.592 -9.196 1.00 95.12 185 ASN A C 1
ATOM 1546 O O . ASN A 1 185 ? -18.241 -7.903 -8.237 1.00 95.12 185 ASN A O 1
ATOM 1550 N N . GLU A 1 186 ? -20.111 -6.965 -9.031 1.00 95.69 186 GLU A N 1
ATOM 1551 C CA . GLU A 1 186 ? -20.626 -6.495 -7.739 1.00 95.69 186 GLU A CA 1
ATOM 1552 C C . GLU A 1 186 ? -20.887 -7.608 -6.709 1.00 95.69 186 GLU A C 1
ATOM 1554 O O . GLU A 1 186 ? -20.958 -7.326 -5.518 1.00 95.69 186 GLU A O 1
ATOM 1559 N N . ASN A 1 187 ? -20.991 -8.877 -7.120 1.00 96.81 187 ASN A N 1
ATOM 1560 C CA . ASN A 1 187 ? -21.202 -10.004 -6.203 1.00 96.81 187 ASN A CA 1
ATOM 1561 C C . ASN A 1 187 ? -19.895 -10.605 -5.672 1.00 96.81 187 ASN A C 1
ATOM 1563 O O . ASN A 1 187 ? -19.938 -11.527 -4.853 1.00 96.81 187 ASN A O 1
ATOM 1567 N N . ASP A 1 188 ? -18.741 -10.119 -6.133 1.00 97.94 188 ASP A N 1
ATOM 1568 C CA . ASP A 1 188 ? -17.455 -10.669 -5.733 1.00 97.94 188 ASP A CA 1
ATOM 1569 C C . ASP A 1 188 ? -17.027 -10.233 -4.327 1.00 97.94 188 ASP A C 1
ATOM 1571 O O . ASP A 1 188 ? -17.168 -9.079 -3.916 1.00 97.94 188 ASP A O 1
ATOM 1575 N N . SER A 1 189 ? -16.443 -11.187 -3.605 1.00 98.19 189 SER A N 1
ATOM 1576 C CA . SER A 1 189 ? -15.758 -10.978 -2.332 1.00 98.19 189 SER A CA 1
ATOM 1577 C C . SER A 1 189 ? -14.282 -11.277 -2.546 1.00 98.19 189 SER A C 1
ATOM 1579 O O . SER A 1 189 ? -13.899 -12.422 -2.807 1.00 98.19 189 SER A O 1
ATOM 1581 N N . MET A 1 190 ? -13.461 -10.238 -2.457 1.00 98.00 190 MET A N 1
ATOM 1582 C CA . MET A 1 190 ? -12.040 -10.293 -2.767 1.00 98.00 190 MET A CA 1
ATOM 1583 C C . MET A 1 190 ? -11.175 -10.320 -1.513 1.00 98.00 190 MET A C 1
ATOM 1585 O O . MET A 1 190 ? -11.463 -9.630 -0.534 1.00 98.00 190 MET A O 1
ATOM 1589 N N . PHE A 1 191 ? -10.059 -11.036 -1.591 1.00 98.56 191 PHE A N 1
ATOM 1590 C CA . PHE A 1 191 ? -8.943 -10.931 -0.654 1.00 98.56 191 PHE A CA 1
ATOM 1591 C C . PHE A 1 191 ? -7.714 -10.385 -1.378 1.00 98.56 191 PHE A C 1
ATOM 1593 O O . PHE A 1 191 ? -7.277 -10.975 -2.361 1.00 98.56 191 PHE A O 1
ATOM 1600 N N . VAL A 1 192 ? -7.178 -9.250 -0.940 1.00 98.06 192 VAL A N 1
ATOM 1601 C CA . VAL A 1 192 ? -6.124 -8.513 -1.655 1.00 98.06 192 VAL A CA 1
ATOM 1602 C C . VAL A 1 192 ? -5.079 -8.023 -0.657 1.00 98.06 192 VAL A C 1
ATOM 1604 O O . VAL A 1 192 ? -5.418 -7.568 0.431 1.00 98.06 192 VAL A O 1
ATOM 1607 N N . ILE A 1 193 ? -3.798 -8.068 -1.005 1.00 97.19 193 ILE A N 1
ATOM 1608 C CA . ILE A 1 193 ? -2.761 -7.424 -0.184 1.00 97.19 193 ILE A CA 1
ATOM 1609 C C . ILE A 1 193 ? -2.872 -5.899 -0.329 1.00 97.19 193 ILE A C 1
ATOM 1611 O O . ILE A 1 193 ? -2.976 -5.383 -1.440 1.00 97.19 193 ILE A O 1
ATOM 1615 N N . THR A 1 194 ? -2.852 -5.154 0.784 1.00 96.44 194 THR A N 1
ATOM 1616 C CA . THR A 1 194 ? -3.077 -3.697 0.768 1.00 96.44 194 THR A CA 1
ATOM 1617 C C . THR A 1 194 ? -2.061 -2.967 -0.105 1.00 96.44 194 THR A C 1
ATOM 1619 O O . THR A 1 194 ? -2.451 -2.117 -0.908 1.00 96.44 194 THR A O 1
ATOM 1622 N N . SER A 1 195 ? -0.764 -3.269 0.047 1.00 92.31 195 SER A N 1
ATOM 1623 C CA . SER A 1 195 ? 0.313 -2.558 -0.652 1.00 92.31 195 SER A CA 1
ATOM 1624 C C . SER A 1 195 ? 0.183 -1.034 -0.444 1.00 92.31 195 SER A C 1
ATOM 1626 O O . SER A 1 195 ? 0.069 -0.580 0.693 1.00 92.31 195 SER A O 1
ATOM 1628 N N . ALA A 1 196 ? 0.180 -0.228 -1.508 1.00 94.44 196 ALA A N 1
ATOM 1629 C CA . ALA A 1 196 ? -0.113 1.206 -1.448 1.00 94.44 196 ALA A CA 1
ATOM 1630 C C . ALA A 1 196 ? -1.607 1.544 -1.639 1.00 94.44 196 ALA A C 1
ATOM 1632 O O . ALA A 1 196 ? -1.979 2.721 -1.614 1.00 94.44 196 ALA A O 1
ATOM 1633 N N . GLY A 1 197 ? -2.462 0.543 -1.857 1.00 96.12 197 GLY A N 1
ATOM 1634 C CA . GLY A 1 197 ? -3.891 0.701 -2.108 1.00 96.12 197 GLY A CA 1
ATOM 1635 C C . GLY A 1 197 ? -4.276 1.042 -3.549 1.00 96.12 197 GLY A C 1
ATOM 1636 O O . GLY A 1 197 ? -5.441 1.320 -3.793 1.00 96.12 197 GLY A O 1
ATOM 1637 N N . ASP A 1 198 ? -3.348 1.042 -4.508 1.00 96.56 198 ASP A N 1
ATOM 1638 C CA . ASP A 1 198 ? -3.663 1.467 -5.882 1.00 96.56 198 ASP A CA 1
ATOM 1639 C C . ASP A 1 198 ? -4.521 0.432 -6.621 1.00 96.56 198 ASP A C 1
ATOM 1641 O O . ASP A 1 198 ? -5.553 0.779 -7.194 1.00 96.56 198 ASP A O 1
ATOM 1645 N N . ASN A 1 199 ? -4.143 -0.849 -6.549 1.00 96.31 199 ASN A N 1
ATOM 1646 C CA . ASN A 1 199 ? -4.856 -1.925 -7.241 1.00 96.31 199 ASN A CA 1
ATOM 1647 C C . ASN A 1 199 ? -6.274 -2.114 -6.701 1.00 96.31 199 ASN A C 1
ATOM 1649 O O . ASN A 1 199 ? -7.221 -2.186 -7.477 1.00 96.31 199 ASN A O 1
ATOM 1653 N N . LEU A 1 200 ? -6.447 -2.117 -5.374 1.00 95.81 200 LEU A N 1
ATOM 1654 C CA . LEU A 1 200 ? -7.780 -2.251 -4.779 1.00 95.81 200 LEU A CA 1
ATOM 1655 C C . LEU A 1 200 ? -8.695 -1.076 -5.140 1.00 95.81 200 LEU A C 1
ATOM 1657 O O . LEU A 1 200 ? -9.896 -1.278 -5.288 1.00 95.81 200 LEU A O 1
ATOM 1661 N N . LEU A 1 201 ? -8.150 0.141 -5.282 1.00 97.62 201 LEU A N 1
ATOM 1662 C CA . LEU A 1 201 ? -8.931 1.300 -5.713 1.00 97.62 201 LEU A CA 1
ATOM 1663 C C . LEU A 1 201 ? -9.336 1.168 -7.182 1.00 97.62 201 LEU A C 1
ATOM 1665 O O . LEU A 1 201 ? -10.443 1.570 -7.526 1.00 97.62 201 LEU A O 1
ATOM 1669 N N . GLU A 1 202 ? -8.496 0.567 -8.030 1.00 96.94 202 GLU A N 1
ATOM 1670 C CA . GLU A 1 202 ? -8.889 0.211 -9.396 1.00 96.94 202 GLU A CA 1
ATOM 1671 C C . GLU A 1 202 ? -10.011 -0.839 -9.385 1.00 96.94 202 GLU A C 1
ATOM 1673 O O . GLU A 1 202 ? -11.014 -0.656 -10.069 1.00 96.94 202 GLU A O 1
ATOM 1678 N N . TYR A 1 203 ? -9.910 -1.894 -8.570 1.00 97.00 203 TYR A N 1
ATOM 1679 C CA . TYR A 1 203 ? -10.958 -2.920 -8.480 1.00 97.00 203 TYR A CA 1
ATOM 1680 C C . TYR A 1 203 ? -12.286 -2.336 -7.976 1.00 97.00 203 TYR A C 1
ATOM 1682 O O . TYR A 1 203 ? -13.339 -2.581 -8.569 1.00 97.00 203 TYR A O 1
ATOM 1690 N N . ALA A 1 204 ? -12.238 -1.509 -6.925 1.00 96.56 204 ALA A N 1
ATOM 1691 C CA . ALA A 1 204 ? -13.403 -0.810 -6.388 1.00 96.56 204 ALA A CA 1
ATOM 1692 C C . ALA A 1 204 ? -14.037 0.119 -7.429 1.00 96.56 204 ALA A C 1
ATOM 1694 O O . ALA A 1 204 ? -15.254 0.114 -7.598 1.00 96.56 204 ALA A O 1
ATOM 1695 N N . LEU A 1 205 ? -13.213 0.872 -8.163 1.00 96.00 205 LEU A N 1
ATOM 1696 C CA . LEU A 1 205 ? -13.661 1.780 -9.215 1.00 96.00 205 LEU A CA 1
ATOM 1697 C C . LEU A 1 205 ? -14.336 1.038 -10.374 1.00 96.00 205 LEU A C 1
ATOM 1699 O O . LEU A 1 205 ? -15.333 1.515 -10.908 1.00 96.00 205 LEU A O 1
ATOM 1703 N N . ARG A 1 206 ? -13.766 -0.090 -10.804 1.00 94.62 206 ARG A N 1
ATOM 1704 C CA . ARG A 1 206 ? -14.184 -0.778 -12.032 1.00 94.62 206 ARG A CA 1
ATOM 1705 C C . ARG A 1 206 ? -15.367 -1.711 -11.842 1.00 94.62 206 ARG A C 1
ATOM 1707 O O . ARG A 1 206 ? -16.172 -1.825 -12.758 1.00 94.62 206 ARG A O 1
ATOM 1714 N N . ALA A 1 207 ? -15.432 -2.393 -10.704 1.00 94.31 207 ALA A N 1
ATOM 1715 C CA . ALA A 1 207 ? -16.393 -3.471 -10.489 1.00 94.31 207 ALA A CA 1
ATOM 1716 C C . ALA A 1 207 ? -17.309 -3.257 -9.283 1.00 94.31 207 ALA A C 1
ATOM 1718 O O . ALA A 1 207 ? -18.316 -3.951 -9.183 1.00 94.31 207 ALA A O 1
ATOM 1719 N N . ASN A 1 208 ? -16.970 -2.329 -8.376 1.00 94.38 208 ASN A N 1
ATOM 1720 C CA . ASN A 1 208 ? -17.682 -2.113 -7.115 1.00 94.38 208 ASN A CA 1
ATOM 1721 C C . ASN A 1 208 ? -18.064 -3.438 -6.407 1.00 94.38 208 ASN A C 1
ATOM 1723 O O . ASN A 1 208 ? -19.244 -3.681 -6.147 1.00 94.38 208 ASN A O 1
ATOM 1727 N N . PRO A 1 209 ? -17.090 -4.334 -6.152 1.00 96.00 209 PRO A N 1
ATOM 1728 C CA . PRO A 1 209 ? -17.365 -5.657 -5.605 1.00 96.00 209 PRO A CA 1
ATOM 1729 C C . PRO A 1 209 ? -18.019 -5.556 -4.223 1.00 96.00 209 PRO A C 1
ATOM 1731 O O . PRO A 1 209 ? -17.773 -4.610 -3.472 1.00 96.00 209 PRO A O 1
ATOM 1734 N N . LYS A 1 210 ? -18.796 -6.573 -3.845 1.00 96.25 210 LYS A N 1
ATOM 1735 C CA . LYS A 1 210 ? -19.489 -6.668 -2.552 1.00 96.25 210 LYS A CA 1
ATOM 1736 C C . LYS A 1 210 ? -18.553 -6.402 -1.377 1.00 96.25 210 LYS A C 1
ATOM 1738 O O . LYS A 1 210 ? -18.939 -5.770 -0.387 1.00 96.25 210 LYS A O 1
ATOM 1743 N N . ARG A 1 211 ? -17.329 -6.930 -1.451 1.00 96.81 211 ARG A N 1
ATOM 1744 C CA . ARG A 1 211 ? -16.351 -6.843 -0.367 1.00 96.81 211 ARG A CA 1
ATOM 1745 C C . ARG A 1 211 ? -14.923 -6.918 -0.895 1.00 96.81 211 ARG A C 1
ATOM 1747 O O . ARG A 1 211 ? -14.605 -7.784 -1.700 1.00 96.81 211 ARG A O 1
ATOM 1754 N N . ILE A 1 212 ? -14.041 -6.072 -0.366 1.00 97.75 212 ILE A N 1
ATOM 1755 C CA . ILE A 1 212 ? -12.589 -6.178 -0.550 1.00 97.75 212 ILE A CA 1
ATOM 1756 C C . ILE A 1 212 ? -11.932 -6.255 0.828 1.00 97.75 212 ILE A C 1
ATOM 1758 O O . ILE A 1 212 ? -11.827 -5.251 1.536 1.00 97.75 212 ILE A O 1
ATOM 1762 N N . HIS A 1 213 ? -11.482 -7.447 1.215 1.00 98.06 213 HIS A N 1
ATOM 1763 C CA . HIS A 1 213 ? -10.601 -7.643 2.363 1.00 98.06 213 HIS A CA 1
ATOM 1764 C C . HIS A 1 213 ? -9.185 -7.266 1.940 1.00 98.06 213 HIS A C 1
ATOM 1766 O O . HIS A 1 213 ? -8.531 -8.025 1.230 1.00 98.06 213 HIS A O 1
ATOM 1772 N N . CYS A 1 214 ? -8.720 -6.092 2.363 1.00 97.12 214 CYS A N 1
ATOM 1773 C CA . CYS A 1 214 ? -7.340 -5.671 2.154 1.00 97.12 214 CYS A CA 1
ATOM 1774 C C . CYS A 1 214 ? -6.504 -5.963 3.401 1.00 97.12 214 CYS A C 1
ATOM 1776 O O . CYS A 1 214 ? -6.902 -5.603 4.510 1.00 97.12 214 CYS A O 1
ATOM 1778 N N . VAL A 1 215 ? -5.383 -6.659 3.233 1.00 97.69 215 VAL A N 1
ATOM 1779 C CA . VAL A 1 215 ? -4.550 -7.137 4.342 1.00 97.69 215 VAL A CA 1
ATOM 1780 C C . VAL A 1 215 ? -3.119 -6.626 4.237 1.00 97.69 215 VAL A C 1
ATOM 1782 O O . VAL A 1 215 ? -2.496 -6.679 3.180 1.00 97.69 215 VAL A O 1
ATOM 1785 N N . ASP A 1 216 ? -2.581 -6.159 5.360 1.00 97.00 216 ASP A N 1
ATOM 1786 C CA . ASP A 1 216 ? -1.157 -5.863 5.502 1.00 97.00 216 ASP A CA 1
ATOM 1787 C C . ASP A 1 216 ? -0.720 -6.074 6.948 1.00 97.00 216 ASP A C 1
ATOM 1789 O O . ASP A 1 216 ? -1.448 -5.734 7.884 1.00 97.00 216 ASP A O 1
ATOM 1793 N N . LEU A 1 217 ? 0.492 -6.586 7.145 1.00 95.44 217 LEU A N 1
ATOM 1794 C CA . LEU A 1 217 ? 1.080 -6.686 8.476 1.00 95.44 217 LEU A CA 1
ATOM 1795 C C . LEU A 1 217 ? 1.572 -5.319 8.971 1.00 95.44 217 LEU A C 1
ATOM 1797 O O . LEU A 1 217 ? 1.540 -5.049 10.171 1.00 95.44 217 LEU A O 1
ATOM 1801 N N . ASN A 1 218 ? 2.037 -4.459 8.061 1.00 95.88 218 ASN A N 1
ATOM 1802 C CA . ASN A 1 218 ? 2.574 -3.145 8.369 1.00 95.88 218 ASN A CA 1
ATOM 1803 C C . ASN A 1 218 ? 1.429 -2.135 8.573 1.00 95.88 218 ASN A C 1
ATOM 1805 O O . ASN A 1 218 ? 0.794 -1.704 7.603 1.00 95.88 218 ASN A O 1
ATOM 1809 N N . PRO A 1 219 ? 1.197 -1.644 9.808 1.00 95.38 219 PRO A N 1
ATOM 1810 C CA . PRO A 1 219 ? 0.129 -0.683 10.060 1.00 95.38 219 PRO A CA 1
ATOM 1811 C C . PRO A 1 219 ? 0.287 0.616 9.262 1.00 95.38 219 PRO A C 1
ATOM 1813 O O . PRO A 1 219 ? -0.722 1.228 8.906 1.00 95.38 219 PRO A O 1
ATOM 1816 N N . CYS A 1 220 ? 1.527 1.021 8.955 1.00 96.25 220 CYS A N 1
ATOM 1817 C CA . CYS A 1 220 ? 1.827 2.230 8.194 1.00 96.25 220 CYS A CA 1
ATOM 1818 C C . CYS A 1 220 ? 1.359 2.145 6.738 1.00 96.25 220 CYS A C 1
ATOM 1820 O O . CYS A 1 220 ? 0.951 3.171 6.197 1.00 96.25 220 CYS A O 1
ATOM 1822 N N . GLN A 1 221 ? 1.365 0.957 6.120 1.00 96.88 221 GLN A N 1
ATOM 1823 C CA . GLN A 1 221 ? 0.781 0.771 4.784 1.00 96.88 221 GLN A CA 1
ATOM 1824 C C . GLN A 1 221 ? -0.730 0.967 4.821 1.00 96.88 221 GLN A C 1
ATOM 1826 O O . GLN A 1 221 ? -1.297 1.755 4.066 1.00 96.88 221 GLN A O 1
ATOM 1831 N N . ASN A 1 222 ? -1.376 0.369 5.817 1.00 97.19 222 ASN A N 1
ATOM 1832 C CA . ASN A 1 222 ? -2.796 0.585 6.043 1.00 97.19 222 ASN A CA 1
ATOM 1833 C C . ASN A 1 222 ? -3.107 2.058 6.385 1.00 97.19 222 ASN A C 1
ATOM 1835 O O . ASN A 1 222 ? -4.178 2.548 6.040 1.00 97.19 222 ASN A O 1
ATOM 1839 N N . HIS A 1 223 ? -2.213 2.798 7.064 1.00 96.62 223 HIS A N 1
ATOM 1840 C CA . HIS A 1 223 ? -2.394 4.245 7.300 1.00 96.62 223 HIS A CA 1
ATOM 1841 C C . HIS A 1 223 ? -2.364 5.056 5.998 1.00 96.62 223 HIS A C 1
ATOM 1843 O O . HIS A 1 223 ? -3.047 6.076 5.915 1.00 96.62 223 HIS A O 1
ATOM 1849 N N . LEU A 1 224 ? -1.597 4.618 4.994 1.00 98.00 224 LEU A N 1
ATOM 1850 C CA . LEU A 1 224 ? -1.588 5.220 3.662 1.00 98.00 224 LEU A CA 1
ATOM 1851 C C . LEU A 1 224 ? -2.880 4.944 2.900 1.00 98.00 224 LEU A C 1
ATOM 1853 O O . LEU A 1 224 ? -3.470 5.889 2.376 1.00 98.00 224 LEU A O 1
ATOM 1857 N N . LEU A 1 225 ? -3.355 3.698 2.894 1.00 97.88 225 LEU A N 1
ATOM 1858 C CA . LEU A 1 225 ? -4.657 3.385 2.311 1.00 97.88 225 LEU A CA 1
ATOM 1859 C C . LEU A 1 225 ? -5.761 4.230 2.963 1.00 97.88 225 LEU A C 1
ATOM 1861 O O . LEU A 1 225 ? -6.519 4.901 2.271 1.00 97.88 225 LEU A O 1
ATOM 1865 N N . GLU A 1 226 ? -5.804 4.277 4.293 1.00 96.38 226 GLU A N 1
ATOM 1866 C CA . GLU A 1 226 ? -6.811 5.044 5.030 1.00 96.38 226 GLU A CA 1
ATOM 1867 C C . GLU A 1 226 ? -6.753 6.551 4.717 1.00 96.38 226 GLU A C 1
ATOM 1869 O O . GLU A 1 226 ? -7.794 7.197 4.625 1.00 96.38 226 GLU A O 1
ATOM 1874 N N . LEU A 1 227 ? -5.559 7.108 4.466 1.00 97.88 227 LEU A N 1
ATOM 1875 C CA . LEU A 1 227 ? -5.414 8.492 4.005 1.00 97.88 227 LEU A CA 1
ATOM 1876 C C . LEU A 1 227 ? -5.991 8.706 2.602 1.00 97.88 227 LEU A C 1
ATOM 1878 O O . LEU A 1 227 ? -6.631 9.730 2.369 1.00 97.88 227 LEU A O 1
ATOM 1882 N N . LYS A 1 228 ? -5.784 7.764 1.673 1.00 98.19 228 LYS A N 1
ATOM 1883 C CA . LYS A 1 228 ? -6.381 7.830 0.329 1.00 98.19 228 LYS A CA 1
ATOM 1884 C C . LYS A 1 228 ? -7.907 7.771 0.412 1.00 98.19 228 LYS A C 1
ATOM 1886 O O . LYS A 1 228 ? -8.568 8.612 -0.187 1.00 98.19 228 LYS A O 1
ATOM 1891 N N . LEU A 1 229 ? -8.457 6.855 1.210 1.00 97.75 229 LEU A N 1
ATOM 1892 C CA . LEU A 1 229 ? -9.905 6.711 1.407 1.00 97.75 229 LEU A CA 1
ATOM 1893 C C . LEU A 1 229 ? -10.532 7.953 2.059 1.00 97.75 229 LEU A C 1
ATOM 1895 O O . LEU A 1 229 ? -11.547 8.461 1.576 1.00 97.75 229 LEU A O 1
ATOM 1899 N N . ALA A 1 230 ? -9.893 8.502 3.098 1.00 96.94 230 ALA A N 1
ATOM 1900 C CA . ALA A 1 230 ? -10.295 9.769 3.708 1.00 96.94 230 ALA A CA 1
ATOM 1901 C C . ALA A 1 230 ? -10.221 10.930 2.703 1.00 96.94 230 ALA A C 1
ATOM 1903 O O . ALA A 1 230 ? -11.117 11.769 2.658 1.00 96.94 230 ALA A O 1
ATOM 1904 N N . GLY A 1 231 ? -9.181 10.952 1.864 1.00 97.62 231 GLY A N 1
ATOM 1905 C CA . GLY A 1 231 ? -9.008 11.931 0.795 1.00 97.62 231 GLY A CA 1
ATOM 1906 C C . GLY A 1 231 ? -10.140 11.901 -0.229 1.00 97.62 231 GLY A C 1
ATOM 1907 O O . GLY A 1 231 ? -10.690 12.952 -0.544 1.00 97.62 231 GLY A O 1
ATOM 1908 N N . ILE A 1 232 ? -10.518 10.710 -0.700 1.00 97.88 232 ILE A N 1
ATOM 1909 C CA . ILE A 1 232 ? -11.641 10.523 -1.632 1.00 97.88 232 ILE A CA 1
ATOM 1910 C C . ILE A 1 232 ? -12.960 10.962 -0.986 1.00 97.88 232 ILE A C 1
ATOM 1912 O O . ILE A 1 232 ? -13.755 11.658 -1.613 1.00 97.88 232 ILE A O 1
ATOM 1916 N N . SER A 1 233 ? -13.169 10.608 0.283 1.00 95.94 233 SER A N 1
ATOM 1917 C CA . SER A 1 233 ? -14.416 10.902 0.998 1.00 95.94 233 SER A CA 1
ATOM 1918 C C . SER A 1 233 ? -14.594 12.397 1.286 1.00 95.94 233 SER A C 1
ATOM 1920 O O . SER A 1 233 ? -15.677 12.945 1.086 1.00 95.94 233 SER A O 1
ATOM 1922 N N . ALA A 1 234 ? -13.538 13.072 1.749 1.00 95.88 234 ALA A N 1
ATOM 1923 C CA . ALA A 1 234 ? -13.643 14.418 2.312 1.00 95.88 234 ALA A CA 1
ATOM 1924 C C . ALA A 1 234 ? -13.261 15.544 1.344 1.00 95.88 234 ALA A C 1
ATOM 1926 O O . ALA A 1 234 ? -13.865 16.614 1.383 1.00 95.88 234 ALA A O 1
ATOM 1927 N N . LEU A 1 235 ? -12.250 15.340 0.495 1.00 97.88 235 LEU A N 1
ATOM 1928 C CA . LEU A 1 235 ? -11.646 16.437 -0.263 1.00 97.88 235 LEU A CA 1
ATOM 1929 C C . LEU A 1 235 ? -12.399 16.722 -1.566 1.00 97.88 235 LEU A C 1
ATOM 1931 O O . LEU A 1 235 ? -13.239 15.946 -2.023 1.00 97.88 235 LEU A O 1
ATOM 1935 N N . ASN A 1 236 ? -12.077 17.851 -2.193 1.00 97.62 236 ASN A N 1
ATOM 1936 C CA . ASN A 1 236 ? -12.350 18.062 -3.612 1.00 97.62 236 ASN A CA 1
ATOM 1937 C C . ASN A 1 236 ? -11.239 17.420 -4.469 1.00 97.62 236 ASN A C 1
ATOM 1939 O O . ASN A 1 236 ? -10.136 17.141 -3.986 1.00 97.62 236 ASN A O 1
ATOM 1943 N N . TYR A 1 237 ? -11.508 17.245 -5.765 1.00 98.19 237 TYR A N 1
ATOM 1944 C CA . TYR A 1 237 ? -10.556 16.633 -6.693 1.00 98.19 237 TYR A CA 1
ATOM 1945 C C . TYR A 1 237 ? -9.201 17.360 -6.754 1.00 98.19 237 TYR A C 1
ATOM 1947 O O . TYR A 1 237 ? -8.157 16.718 -6.836 1.00 98.19 237 TYR A O 1
ATOM 1955 N N . LYS A 1 238 ? -9.179 18.697 -6.688 1.00 98.19 238 LYS A N 1
ATOM 1956 C CA . LYS A 1 238 ? -7.941 19.487 -6.807 1.00 98.19 238 LYS A CA 1
ATOM 1957 C C . LYS A 1 238 ? -6.977 19.211 -5.653 1.00 98.19 238 LYS A C 1
ATOM 1959 O O . LYS A 1 238 ? -5.771 19.071 -5.888 1.00 98.19 238 LYS A O 1
ATOM 1964 N N . ASP A 1 239 ? -7.493 19.125 -4.432 1.00 98.38 239 ASP A N 1
ATOM 1965 C CA . ASP A 1 239 ? -6.691 18.825 -3.245 1.00 98.38 239 ASP A CA 1
ATOM 1966 C C . ASP A 1 239 ? -6.245 17.359 -3.254 1.00 98.38 239 ASP A C 1
ATOM 1968 O O . ASP A 1 239 ? -5.068 17.073 -3.017 1.00 98.38 239 ASP A O 1
ATOM 1972 N N . PHE A 1 240 ? -7.135 16.439 -3.645 1.00 98.50 240 PHE A N 1
ATOM 1973 C CA . PHE A 1 240 ? -6.804 15.021 -3.800 1.00 98.50 240 PHE A CA 1
ATOM 1974 C C . PHE A 1 240 ? -5.703 14.787 -4.849 1.00 98.50 240 PHE A C 1
ATOM 1976 O O . PHE A 1 240 ? -4.698 14.129 -4.567 1.00 98.50 240 PHE A O 1
ATOM 1983 N N . TRP A 1 241 ? -5.834 15.397 -6.030 1.00 98.44 241 TRP A N 1
ATOM 1984 C CA . TRP A 1 241 ? -4.826 15.367 -7.090 1.00 98.44 241 TRP A CA 1
ATOM 1985 C C . TRP A 1 241 ? -3.505 15.998 -6.644 1.00 98.44 241 TRP A C 1
ATOM 1987 O O . TRP A 1 241 ? -2.426 15.507 -6.970 1.00 98.44 241 TRP A O 1
ATOM 1997 N N . SER A 1 242 ? -3.551 17.083 -5.876 1.00 98.19 242 SER A N 1
ATOM 1998 C CA . SER A 1 242 ? -2.331 17.707 -5.361 1.00 98.19 242 SER A CA 1
ATOM 1999 C C . SER A 1 242 ? -1.593 16.770 -4.393 1.00 98.19 242 SER A C 1
ATOM 2001 O O . SER A 1 242 ? -0.379 16.592 -4.521 1.00 98.19 242 SER A O 1
ATOM 2003 N N . LEU A 1 243 ? -2.314 16.086 -3.499 1.00 98.06 243 LEU A N 1
ATOM 2004 C CA . LEU A 1 243 ? -1.729 15.092 -2.598 1.00 98.06 243 LEU A CA 1
ATOM 2005 C C . LEU A 1 243 ? -1.163 13.890 -3.357 1.00 98.06 243 LEU A C 1
ATOM 2007 O O . LEU A 1 243 ? 0.038 13.643 -3.283 1.00 98.06 243 LEU A O 1
ATOM 2011 N N . PHE A 1 244 ? -1.991 13.160 -4.102 1.00 98.00 244 PHE A N 1
ATOM 2012 C CA . PHE A 1 244 ? -1.621 11.838 -4.621 1.00 98.00 244 PHE A CA 1
ATOM 2013 C C . PHE A 1 244 ? -1.231 11.820 -6.101 1.00 98.00 244 PHE A C 1
ATOM 2015 O O . PHE A 1 244 ? -0.557 10.892 -6.526 1.00 98.00 244 PHE A O 1
ATOM 2022 N N . GLY A 1 245 ? -1.595 12.843 -6.876 1.00 97.62 245 GLY A N 1
ATOM 2023 C CA . GLY A 1 245 ? -1.122 13.056 -8.248 1.00 97.62 245 GLY A CA 1
ATOM 2024 C C . GLY A 1 245 ? 0.241 13.747 -8.273 1.00 97.62 245 GLY A C 1
ATOM 2025 O O . GLY A 1 245 ? 1.218 13.224 -8.806 1.00 97.62 245 GLY A O 1
ATOM 2026 N N . LYS A 1 246 ? 0.334 14.922 -7.637 1.00 97.81 246 LYS A N 1
ATOM 2027 C CA . LYS A 1 246 ? 1.566 15.735 -7.597 1.00 97.81 246 LYS A CA 1
ATOM 2028 C C . LYS A 1 246 ? 2.530 15.352 -6.474 1.00 97.81 246 LYS A C 1
ATOM 2030 O O . LYS A 1 246 ? 3.678 15.797 -6.483 1.00 97.81 246 LYS A O 1
ATOM 2035 N N . GLY A 1 247 ? 2.069 14.594 -5.479 1.00 97.38 247 GLY A N 1
ATOM 2036 C CA . GLY A 1 247 ? 2.864 14.266 -4.297 1.00 97.38 247 GLY A CA 1
ATOM 2037 C C . GLY A 1 247 ? 3.127 15.467 -3.384 1.00 97.38 247 GLY A C 1
ATOM 2038 O O . GLY A 1 247 ? 4.042 15.401 -2.557 1.00 97.38 247 GLY A O 1
ATOM 2039 N N . LYS A 1 248 ? 2.410 16.591 -3.556 1.00 97.81 248 LYS A N 1
ATOM 2040 C CA . LYS A 1 248 ? 2.710 17.865 -2.888 1.00 97.81 248 LYS A CA 1
ATOM 2041 C C . LYS A 1 248 ? 1.464 18.673 -2.544 1.00 97.81 248 LYS A C 1
ATOM 2043 O O . LYS A 1 248 ? 0.657 18.990 -3.411 1.00 97.81 248 LYS A O 1
ATOM 2048 N N . HIS A 1 249 ? 1.385 19.119 -1.295 1.00 97.69 249 HIS A N 1
ATOM 2049 C CA . HIS A 1 249 ? 0.320 19.995 -0.826 1.00 97.69 249 HIS A CA 1
ATOM 2050 C C . HIS A 1 249 ? 0.821 20.898 0.315 1.00 97.69 249 HIS A C 1
ATOM 2052 O O . HIS A 1 249 ? 1.198 20.384 1.373 1.00 97.69 249 HIS A O 1
ATOM 2058 N N . PRO A 1 250 ? 0.820 22.235 0.149 1.00 94.81 250 PRO A N 1
ATOM 2059 C CA . PRO A 1 250 ? 1.396 23.156 1.135 1.00 94.81 250 PRO A CA 1
ATOM 2060 C C . PRO A 1 250 ? 0.616 23.181 2.457 1.00 94.81 250 PRO A C 1
ATOM 2062 O O . PRO A 1 250 ? 1.201 23.390 3.514 1.00 94.81 250 PRO A O 1
ATOM 2065 N N . GLN A 1 251 ? -0.692 22.919 2.405 1.00 95.69 251 GLN A N 1
ATOM 2066 C CA . GLN A 1 251 ? -1.598 22.962 3.557 1.00 95.69 251 GLN A CA 1
ATOM 2067 C C . GLN A 1 251 ? -2.056 21.563 4.003 1.00 95.69 251 GLN A C 1
ATOM 2069 O O . GLN A 1 251 ? -3.155 21.416 4.528 1.00 95.69 251 GLN A O 1
ATOM 2074 N N . PHE A 1 252 ? -1.253 20.515 3.764 1.00 97.50 252 PHE A N 1
ATOM 2075 C CA . PHE A 1 252 ? -1.647 19.145 4.134 1.00 97.50 252 PHE A CA 1
ATOM 2076 C C . PHE A 1 252 ? -2.015 19.024 5.615 1.00 97.50 252 PHE A C 1
ATOM 2078 O O . PHE A 1 252 ? -3.019 18.407 5.936 1.00 97.50 252 PHE A O 1
ATOM 2085 N N . GLU A 1 253 ? -1.250 19.651 6.509 1.00 95.81 253 GLU A N 1
ATOM 2086 C CA . GLU A 1 253 ? -1.537 19.608 7.945 1.00 95.81 253 GLU A CA 1
ATOM 2087 C C . GLU A 1 253 ? -2.898 20.226 8.294 1.00 95.81 253 GLU A C 1
ATOM 2089 O O . GLU A 1 253 ? -3.642 19.674 9.096 1.00 95.81 253 GLU A O 1
ATOM 2094 N N . HIS A 1 254 ? -3.261 21.326 7.635 1.00 96.88 254 HIS A N 1
ATOM 2095 C CA . HIS A 1 254 ? -4.572 21.940 7.808 1.00 96.88 254 HIS A CA 1
ATOM 2096 C C . HIS A 1 254 ? -5.692 21.021 7.298 1.00 96.88 254 HIS A C 1
ATOM 2098 O O . HIS A 1 254 ? -6.688 20.833 7.992 1.00 96.88 254 HIS A O 1
ATOM 2104 N N . LEU A 1 255 ? -5.531 20.408 6.116 1.00 97.75 255 LEU A N 1
ATOM 2105 C CA . LEU A 1 255 ? -6.496 19.426 5.596 1.00 97.75 255 LEU A CA 1
ATOM 2106 C C . LEU A 1 255 ? -6.625 18.210 6.518 1.00 97.75 255 LEU A C 1
ATOM 2108 O O . LEU A 1 255 ? -7.729 17.707 6.728 1.00 97.75 255 LEU A O 1
ATOM 2112 N N . LEU A 1 256 ? -5.498 17.754 7.070 1.00 96.88 256 LEU A N 1
ATOM 2113 C CA . LEU A 1 256 ? -5.440 16.628 7.988 1.00 96.88 256 LEU A CA 1
ATOM 2114 C C . LEU A 1 256 ? -6.321 16.875 9.212 1.00 96.88 256 LEU A C 1
ATOM 2116 O O . LEU A 1 256 ? -7.130 16.016 9.552 1.00 96.88 256 LEU A O 1
ATOM 2120 N N . ASP A 1 257 ? -6.194 18.047 9.832 1.00 94.56 257 ASP A N 1
ATOM 2121 C CA . ASP A 1 257 ? -6.932 18.395 11.045 1.00 94.56 257 ASP A CA 1
ATOM 2122 C C . ASP A 1 257 ? -8.412 18.707 10.750 1.00 94.56 257 ASP A C 1
ATOM 2124 O O . ASP A 1 257 ? -9.291 18.251 11.481 1.00 94.56 257 ASP A O 1
ATOM 2128 N N . THR A 1 258 ? -8.696 19.448 9.670 1.00 95.12 258 THR A N 1
ATOM 2129 C CA . THR A 1 258 ? -10.029 20.034 9.411 1.00 95.12 258 THR A CA 1
ATOM 2130 C C . THR A 1 258 ? -10.971 19.173 8.572 1.00 95.12 258 THR A C 1
ATOM 2132 O O . THR A 1 258 ? -12.180 19.266 8.758 1.00 95.12 258 THR A O 1
ATOM 2135 N N . GLN A 1 259 ? -10.452 18.354 7.650 1.00 96.00 259 GLN A N 1
ATOM 2136 C CA . GLN A 1 259 ? -11.276 17.607 6.685 1.00 96.00 259 GLN A CA 1
ATOM 2137 C C . GLN A 1 259 ? -11.058 16.094 6.757 1.00 96.00 259 GLN A C 1
ATOM 2139 O O . GLN A 1 259 ? -12.015 15.331 6.667 1.00 96.00 259 GLN A O 1
ATOM 2144 N N . LEU A 1 260 ? -9.814 15.638 6.929 1.00 96.06 260 LEU A N 1
ATOM 2145 C CA . LEU A 1 260 ? -9.484 14.208 6.893 1.00 96.06 260 LEU A CA 1
ATOM 2146 C C . LEU A 1 260 ? -9.662 13.524 8.253 1.00 96.06 260 LEU A C 1
ATOM 2148 O O . LEU A 1 260 ? -9.960 12.331 8.306 1.00 96.06 260 LEU A O 1
ATOM 2152 N N . SER A 1 261 ? -9.478 14.255 9.357 1.00 92.88 261 SER A N 1
ATOM 2153 C CA . SER A 1 261 ? -9.507 13.694 10.710 1.00 92.88 261 SER A CA 1
ATOM 2154 C C . SER A 1 261 ? -10.778 12.897 11.053 1.00 92.88 261 SER A C 1
ATOM 2156 O O . SER A 1 261 ? -10.604 11.871 11.718 1.00 92.88 261 SER A O 1
ATOM 2158 N N . PRO A 1 262 ? -12.002 13.229 10.586 1.00 90.25 262 PRO A N 1
ATOM 2159 C CA . PRO A 1 262 ? -13.194 12.430 10.891 1.00 90.25 262 PRO A CA 1
ATOM 2160 C C . PRO A 1 262 ? -13.170 11.020 10.285 1.00 90.25 262 PRO A C 1
ATOM 2162 O O . PRO A 1 262 ? -13.754 10.103 10.850 1.00 90.25 262 PRO A O 1
ATOM 2165 N N . TYR A 1 263 ? -12.466 10.829 9.166 1.00 91.69 263 TYR A N 1
ATOM 2166 C CA . TYR A 1 263 ? -12.423 9.558 8.428 1.00 91.69 263 TYR A CA 1
ATOM 2167 C C . TYR A 1 263 ? -11.227 8.675 8.796 1.00 91.69 263 TYR A C 1
ATOM 2169 O O . TYR A 1 263 ? -11.175 7.502 8.439 1.00 91.69 263 TYR A O 1
ATOM 2177 N N . LEU A 1 264 ? -10.238 9.232 9.496 1.00 92.62 264 LEU A N 1
ATOM 2178 C CA . LEU A 1 264 ? -9.050 8.497 9.918 1.00 92.62 264 LEU A CA 1
ATOM 2179 C C . LEU A 1 264 ? -9.280 7.815 11.272 1.00 92.62 264 LEU A C 1
ATOM 2181 O O . LEU A 1 264 ? -9.870 8.384 12.185 1.00 92.62 264 LEU A O 1
ATOM 2185 N N . SER A 1 265 ? -8.679 6.656 11.490 1.00 90.38 265 SER A N 1
ATOM 2186 C CA . SER A 1 265 ? -8.467 6.099 12.825 1.00 90.38 265 SER A CA 1
ATOM 2187 C C . SER A 1 265 ? -7.545 7.006 13.652 1.00 90.38 265 SER A C 1
ATOM 2189 O O . SER A 1 265 ? -6.761 7.792 13.108 1.00 90.38 265 SER A O 1
ATOM 2191 N N . SER A 1 266 ? -7.606 6.905 14.984 1.00 88.06 266 SER A N 1
ATOM 2192 C CA . SER A 1 266 ? -6.695 7.637 15.885 1.00 88.06 266 SER A CA 1
ATOM 2193 C C . SER A 1 266 ? -5.223 7.366 15.548 1.00 88.06 266 SER A C 1
ATOM 2195 O O . SER A 1 266 ? -4.422 8.295 15.460 1.00 88.06 266 SER A O 1
ATOM 2197 N N . HIS A 1 267 ? -4.884 6.105 15.257 1.00 88.62 267 HIS A N 1
ATOM 2198 C CA . HIS A 1 267 ? -3.531 5.692 14.880 1.00 88.62 267 HIS A CA 1
ATOM 2199 C C . HIS A 1 267 ? -3.075 6.316 13.555 1.00 88.62 267 HIS A C 1
ATOM 2201 O O . HIS A 1 267 ? -1.990 6.894 13.498 1.00 88.62 267 HIS A O 1
ATOM 2207 N N . ALA A 1 268 ? -3.911 6.264 12.509 1.00 92.81 268 ALA A N 1
ATOM 2208 C CA . ALA A 1 268 ? -3.574 6.868 11.222 1.00 92.81 268 ALA A CA 1
ATOM 2209 C C . ALA A 1 268 ? -3.430 8.390 11.333 1.00 92.81 268 ALA A C 1
ATOM 2211 O O . ALA A 1 268 ? -2.463 8.956 10.827 1.00 92.81 268 ALA A O 1
ATOM 2212 N N . TYR A 1 269 ? -4.344 9.056 12.041 1.00 93.31 269 TYR A N 1
ATOM 2213 C CA . TYR A 1 269 ? -4.267 10.500 12.260 1.00 93.31 269 TYR A CA 1
ATOM 2214 C C . TYR A 1 269 ? -2.976 10.901 12.979 1.00 93.31 269 TYR A C 1
ATOM 2216 O O . TYR A 1 269 ? -2.271 11.795 12.516 1.00 93.31 269 TYR A O 1
ATOM 2224 N N . GLN A 1 270 ? -2.613 10.209 14.060 1.00 91.62 270 GLN A N 1
ATOM 2225 C CA . GLN A 1 270 ? -1.385 10.505 14.795 1.00 91.62 270 GLN A CA 1
ATOM 2226 C C . GLN A 1 270 ? -0.130 10.235 13.954 1.00 91.62 270 GLN A C 1
ATOM 2228 O O . GLN A 1 270 ? 0.782 11.062 13.952 1.00 91.62 270 GLN A O 1
ATOM 2233 N N . PHE A 1 271 ? -0.108 9.140 13.184 1.00 93.50 271 PHE A N 1
ATOM 2234 C CA . PHE A 1 271 ? 0.963 8.857 12.227 1.00 93.50 271 PHE A CA 1
ATOM 2235 C C . PHE A 1 271 ? 1.137 10.011 11.230 1.00 93.50 271 PHE A C 1
ATOM 2237 O O . PHE A 1 271 ? 2.248 10.515 11.055 1.00 93.50 271 PHE A O 1
ATOM 2244 N N . TRP A 1 272 ? 0.053 10.486 10.614 1.00 95.38 272 TRP A N 1
ATOM 2245 C CA . TRP A 1 272 ? 0.115 11.581 9.644 1.00 95.38 272 TRP A CA 1
ATOM 2246 C C . TRP A 1 272 ? 0.406 12.939 10.277 1.00 95.38 272 TRP A C 1
ATOM 2248 O O . TRP A 1 272 ? 1.069 13.757 9.644 1.00 95.38 272 TRP A O 1
ATOM 2258 N N . LYS A 1 273 ? 0.009 13.162 11.534 1.00 93.31 273 LYS A N 1
ATOM 2259 C CA . LYS A 1 273 ? 0.343 14.381 12.278 1.00 93.31 273 LYS A CA 1
ATOM 2260 C C . LYS A 1 273 ? 1.839 14.453 12.577 1.00 93.31 273 LYS A C 1
ATOM 2262 O O . LYS A 1 273 ? 2.459 15.485 12.348 1.00 93.31 273 LYS A O 1
ATOM 2267 N N . THR A 1 274 ? 2.453 13.340 12.989 1.00 91.00 274 THR A N 1
ATOM 2268 C CA . THR A 1 274 ? 3.918 13.238 13.126 1.00 91.00 274 THR A CA 1
ATOM 2269 C C . THR A 1 274 ? 4.631 13.422 11.784 1.00 91.00 274 THR A C 1
ATOM 2271 O O . THR A 1 274 ? 5.720 13.989 11.728 1.00 91.00 274 THR A O 1
ATOM 2274 N N . ASN A 1 275 ? 4.001 12.993 10.690 1.00 93.25 275 ASN A N 1
ATOM 2275 C CA . ASN A 1 275 ? 4.548 13.060 9.339 1.00 93.25 275 ASN A CA 1
ATOM 2276 C C . ASN A 1 275 ? 3.936 14.197 8.491 1.00 93.25 275 ASN A C 1
ATOM 2278 O O . ASN A 1 275 ? 3.919 14.099 7.260 1.00 93.25 275 ASN A O 1
ATOM 2282 N N . SER A 1 276 ? 3.476 15.298 9.104 1.00 92.69 276 SER A N 1
ATOM 2283 C CA . SER A 1 276 ? 2.728 16.365 8.406 1.00 92.69 276 SER A CA 1
ATOM 2284 C C . SER A 1 276 ? 3.525 17.050 7.284 1.00 92.69 276 SER A C 1
ATOM 2286 O O . SER A 1 276 ? 2.970 17.575 6.319 1.00 92.69 276 SER A O 1
ATOM 2288 N N . LYS A 1 277 ? 4.859 16.977 7.343 1.00 92.50 277 LYS A N 1
ATOM 2289 C CA . LYS A 1 277 ? 5.768 17.535 6.328 1.00 92.50 277 LYS A CA 1
ATOM 2290 C C . LYS A 1 277 ? 5.937 16.661 5.079 1.00 92.50 277 LYS A C 1
ATOM 2292 O O . LYS A 1 277 ? 6.623 17.081 4.146 1.00 92.50 277 LYS A O 1
ATOM 2297 N N . THR A 1 278 ? 5.331 15.473 5.030 1.00 94.38 278 THR A N 1
ATOM 2298 C CA . THR A 1 278 ? 5.466 14.516 3.912 1.00 94.38 278 THR A CA 1
ATOM 2299 C C . THR A 1 278 ? 5.161 15.169 2.561 1.00 94.38 278 THR A C 1
ATOM 2301 O O . THR A 1 278 ? 5.985 15.137 1.645 1.00 94.38 278 THR A O 1
ATOM 2304 N N . PHE A 1 279 ? 4.028 15.867 2.476 1.00 96.38 279 PHE A N 1
ATOM 2305 C CA . PHE A 1 279 ? 3.568 16.533 1.257 1.00 96.38 279 PHE A CA 1
ATOM 2306 C C . PHE A 1 279 ? 4.181 17.929 1.038 1.00 96.38 279 PHE A C 1
ATOM 2308 O O . PHE A 1 279 ? 3.933 18.544 0.006 1.00 96.38 279 PHE A O 1
ATOM 2315 N N . GLN A 1 280 ? 5.011 18.444 1.954 1.00 91.94 280 GLN A N 1
ATOM 2316 C CA . GLN A 1 280 ? 5.763 19.685 1.708 1.00 91.94 280 GLN A CA 1
ATOM 2317 C C . GLN A 1 280 ? 6.978 19.432 0.808 1.00 91.94 280 GLN A C 1
ATOM 2319 O O . GLN A 1 280 ? 7.315 20.260 -0.035 1.00 91.94 280 GLN A O 1
ATOM 2324 N N . LYS A 1 281 ? 7.644 18.280 0.979 1.00 86.81 281 LYS A N 1
ATOM 2325 C CA . LYS A 1 281 ? 8.826 17.914 0.189 1.00 86.81 281 LYS A CA 1
ATOM 2326 C C . LYS A 1 281 ? 8.424 17.231 -1.112 1.00 86.81 281 LYS A C 1
ATOM 2328 O O . LYS A 1 281 ? 8.576 17.826 -2.175 1.00 86.81 281 LYS A O 1
ATOM 2333 N N . ASN A 1 282 ? 7.971 15.983 -1.017 1.00 95.38 282 ASN A N 1
ATOM 2334 C CA . ASN A 1 282 ? 7.384 15.169 -2.080 1.00 95.38 282 ASN A CA 1
ATOM 2335 C C . ASN A 1 282 ? 7.046 13.794 -1.468 1.00 95.38 282 ASN A C 1
ATOM 2337 O O . ASN A 1 282 ? 7.953 13.108 -0.990 1.00 95.38 282 ASN A O 1
ATOM 2341 N N . PHE A 1 283 ? 5.778 13.396 -1.508 1.00 97.25 283 PHE A N 1
ATOM 2342 C CA . PHE A 1 283 ? 5.276 12.125 -0.977 1.00 97.25 283 PHE A CA 1
ATOM 2343 C C . PHE A 1 283 ? 5.945 10.886 -1.598 1.00 97.25 283 PHE A C 1
ATOM 2345 O O . PHE A 1 283 ? 6.210 9.904 -0.915 1.00 97.25 283 PHE A O 1
ATOM 2352 N N . PHE A 1 284 ? 6.322 10.922 -2.872 1.00 97.12 284 PHE A N 1
ATOM 2353 C CA . PHE A 1 284 ? 6.977 9.781 -3.515 1.00 97.12 284 PHE A CA 1
ATOM 2354 C C . PHE A 1 284 ? 8.438 9.607 -3.078 1.00 97.12 284 PHE A C 1
ATOM 2356 O O . PHE A 1 284 ? 9.030 8.553 -3.286 1.00 97.12 284 PHE A O 1
ATOM 2363 N N . ARG A 1 285 ? 9.038 10.609 -2.417 1.00 95.81 285 ARG A N 1
ATOM 2364 C CA . ARG A 1 285 ? 10.390 10.506 -1.831 1.00 95.81 285 ARG A CA 1
ATOM 2365 C C . ARG A 1 285 ? 10.391 9.941 -0.404 1.00 95.81 285 ARG A C 1
ATOM 2367 O O . ARG A 1 285 ? 11.466 9.865 0.198 1.00 95.81 285 ARG A O 1
ATOM 2374 N N . THR A 1 286 ? 9.231 9.577 0.144 1.00 94.50 286 THR A N 1
ATOM 2375 C CA . THR A 1 286 ? 9.080 8.997 1.490 1.00 94.50 286 THR A CA 1
ATOM 2376 C C . THR A 1 286 ? 8.784 7.494 1.446 1.00 94.50 286 THR A C 1
ATOM 2378 O O . THR A 1 286 ? 8.649 6.910 0.373 1.00 94.50 286 THR A O 1
ATOM 2381 N N . GLY A 1 287 ? 8.767 6.846 2.615 1.00 92.62 287 GLY A N 1
ATOM 2382 C CA . GLY A 1 287 ? 8.740 5.384 2.721 1.00 92.62 287 GLY A CA 1
ATOM 2383 C C . GLY A 1 287 ? 10.052 4.725 2.276 1.00 92.62 287 GLY A C 1
ATOM 2384 O O . GLY A 1 287 ? 11.029 5.406 1.933 1.00 92.62 287 GLY A O 1
ATOM 2385 N N . SER A 1 288 ? 10.082 3.393 2.285 1.00 90.69 288 SER A N 1
ATOM 2386 C CA . SER A 1 288 ? 11.250 2.620 1.835 1.00 90.69 288 SER A CA 1
ATOM 2387 C C . SER A 1 288 ? 11.534 2.834 0.345 1.00 90.69 288 SER A C 1
ATOM 2389 O O . SER A 1 288 ? 12.668 3.154 -0.014 1.00 90.69 288 SER A O 1
ATOM 2391 N N . SER A 1 289 ? 10.504 2.791 -0.509 1.00 89.69 289 SER A N 1
ATOM 2392 C CA . SER A 1 289 ? 10.623 3.032 -1.955 1.00 89.69 289 SER A CA 1
ATOM 2393 C C . SER A 1 289 ? 11.170 4.430 -2.271 1.00 89.69 289 SER A C 1
ATOM 2395 O O . SER A 1 289 ? 11.924 4.620 -3.226 1.00 89.69 289 SER A O 1
ATOM 2397 N N . GLY A 1 290 ? 10.881 5.417 -1.419 1.00 92.62 290 GLY A N 1
ATOM 2398 C CA . GLY A 1 290 ? 11.442 6.761 -1.518 1.00 92.62 290 GLY A CA 1
ATOM 2399 C C . GLY A 1 290 ? 12.962 6.828 -1.316 1.00 92.62 290 GLY A C 1
ATOM 2400 O O . GLY A 1 290 ? 13.597 7.783 -1.765 1.00 92.62 290 GLY 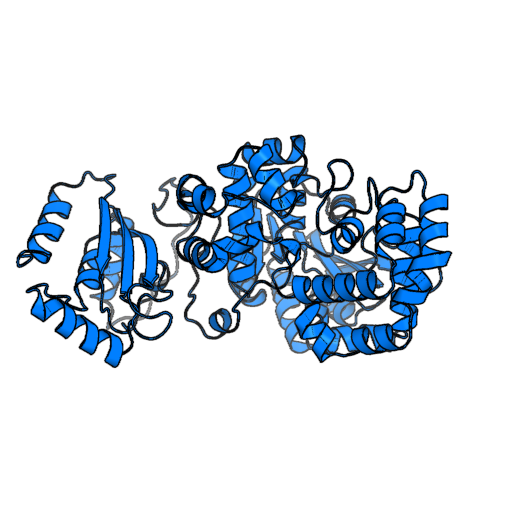A O 1
ATOM 2401 N N . ILE A 1 291 ? 13.591 5.839 -0.665 1.00 90.50 291 ILE A N 1
ATOM 2402 C CA . ILE A 1 291 ? 15.061 5.717 -0.615 1.00 90.50 291 ILE A CA 1
ATOM 2403 C C . ILE A 1 291 ? 15.597 5.422 -2.018 1.00 90.50 291 ILE A C 1
ATOM 2405 O O . ILE A 1 291 ? 16.486 6.137 -2.484 1.00 90.50 291 ILE A O 1
ATOM 2409 N N . ALA A 1 292 ? 15.019 4.433 -2.708 1.00 89.25 292 ALA A N 1
ATOM 2410 C CA . ALA A 1 292 ? 15.411 4.079 -4.069 1.00 89.25 292 ALA A CA 1
ATOM 2411 C C . ALA A 1 292 ? 15.228 5.264 -5.027 1.00 89.25 292 ALA A C 1
ATOM 2413 O O . ALA A 1 292 ? 16.157 5.611 -5.755 1.00 89.25 292 ALA A O 1
ATOM 2414 N N . LEU A 1 293 ? 14.090 5.965 -4.954 1.00 93.62 293 LEU A N 1
ATOM 2415 C CA . LEU A 1 293 ? 13.846 7.136 -5.803 1.00 93.62 293 LEU A CA 1
ATOM 2416 C C . LEU A 1 293 ? 14.793 8.305 -5.499 1.00 93.62 293 LEU A C 1
ATOM 2418 O O . LEU A 1 293 ? 15.234 8.997 -6.414 1.00 93.62 293 LEU A O 1
ATOM 2422 N N . ARG A 1 294 ? 15.175 8.522 -4.234 1.00 94.06 294 ARG A N 1
ATOM 2423 C CA . ARG A 1 294 ? 16.185 9.536 -3.887 1.00 94.06 294 ARG A CA 1
ATOM 2424 C C . ARG A 1 294 ? 17.556 9.214 -4.477 1.00 94.06 294 ARG A C 1
ATOM 2426 O O . ARG A 1 294 ? 18.219 10.136 -4.944 1.00 94.06 294 ARG A O 1
ATOM 2433 N N . ILE A 1 295 ? 17.961 7.945 -4.460 1.00 90.12 295 ILE A N 1
ATOM 2434 C CA . ILE A 1 295 ? 19.227 7.491 -5.052 1.00 90.12 295 ILE A CA 1
ATOM 2435 C C . ILE A 1 295 ? 19.174 7.614 -6.576 1.00 90.12 295 ILE A C 1
ATOM 2437 O O . ILE A 1 295 ? 20.094 8.179 -7.159 1.00 90.12 295 ILE A O 1
ATOM 2441 N N . LEU A 1 296 ? 18.081 7.179 -7.209 1.00 90.88 296 LEU A N 1
ATOM 2442 C CA . LEU A 1 296 ? 17.869 7.335 -8.649 1.00 90.88 296 LEU A CA 1
ATOM 2443 C C . LEU A 1 296 ? 18.008 8.802 -9.077 1.00 90.88 296 LEU A C 1
ATOM 2445 O O . LEU A 1 296 ? 18.766 9.112 -9.990 1.00 90.88 296 LEU A O 1
ATOM 2449 N N . HIS A 1 297 ? 17.338 9.721 -8.378 1.00 93.50 297 HIS A N 1
ATOM 2450 C CA . HIS A 1 297 ? 17.397 11.155 -8.682 1.00 93.50 297 HIS A CA 1
ATOM 2451 C C . HIS A 1 297 ? 18.776 11.766 -8.433 1.00 93.50 297 HIS A C 1
ATOM 2453 O O . HIS A 1 297 ? 19.193 12.656 -9.176 1.00 93.50 297 HIS A O 1
ATOM 2459 N N . LEU A 1 298 ? 19.499 11.289 -7.417 1.00 92.12 298 LEU A N 1
ATOM 2460 C CA . LEU A 1 298 ? 20.888 11.681 -7.196 1.00 92.12 298 LEU A CA 1
ATOM 2461 C C . LEU A 1 298 ? 21.764 11.250 -8.381 1.00 92.12 298 LEU A C 1
ATOM 2463 O O . LEU A 1 298 ? 22.503 12.077 -8.903 1.00 92.12 298 LEU A O 1
ATOM 2467 N N . ILE A 1 299 ? 21.633 10.002 -8.843 1.00 89.00 299 ILE A N 1
ATOM 2468 C CA . ILE A 1 299 ? 22.378 9.478 -9.999 1.00 89.00 299 ILE A CA 1
ATOM 2469 C C . ILE A 1 299 ? 22.037 10.271 -11.263 1.00 89.00 299 ILE A C 1
ATOM 2471 O O . ILE A 1 299 ? 22.945 10.766 -11.919 1.00 89.00 299 ILE A O 1
ATOM 2475 N N . ILE A 1 300 ? 20.750 10.473 -11.568 1.00 92.06 300 ILE A N 1
ATOM 2476 C CA . ILE A 1 300 ? 20.303 11.256 -12.734 1.00 92.06 300 ILE A CA 1
ATOM 2477 C C . ILE A 1 300 ? 20.924 12.658 -12.724 1.00 92.06 300 ILE A C 1
ATOM 2479 O O . ILE A 1 300 ? 21.424 13.123 -13.749 1.00 92.06 300 ILE A O 1
ATOM 2483 N N . THR A 1 301 ? 20.927 13.312 -11.559 1.00 93.12 301 THR A N 1
ATOM 2484 C CA . THR A 1 301 ? 21.477 14.664 -11.405 1.00 93.12 301 THR A CA 1
ATOM 2485 C C . THR A 1 301 ? 22.996 14.675 -11.589 1.00 93.12 301 THR A C 1
ATOM 2487 O O . THR A 1 301 ? 23.508 15.512 -12.327 1.00 93.12 301 THR A O 1
ATOM 2490 N N . LEU A 1 302 ? 23.721 13.742 -10.960 1.00 91.62 302 LEU A N 1
ATOM 2491 C CA . LEU A 1 302 ? 25.184 13.655 -11.051 1.00 91.62 302 LEU A CA 1
ATOM 2492 C C . LEU A 1 302 ? 25.669 13.237 -12.445 1.00 91.62 302 LEU A C 1
ATOM 2494 O O . LEU A 1 302 ? 26.732 13.672 -12.877 1.00 91.62 302 LEU A O 1
ATOM 2498 N N . SER A 1 303 ? 24.888 12.430 -13.163 1.00 89.94 303 SER A N 1
ATOM 2499 C CA . SER A 1 303 ? 25.176 12.024 -14.541 1.00 89.94 303 SER A CA 1
ATOM 2500 C C . SER A 1 303 ? 24.766 13.070 -15.585 1.00 89.94 303 SER A C 1
ATOM 2502 O O . SER A 1 303 ? 24.972 12.842 -16.772 1.00 89.94 303 SER A O 1
ATOM 2504 N N . GLY A 1 304 ? 24.172 14.200 -15.180 1.00 93.94 304 GLY A N 1
ATOM 2505 C CA . GLY A 1 304 ? 23.721 15.247 -16.103 1.00 93.94 304 GLY A CA 1
ATOM 2506 C C . GLY A 1 304 ? 22.519 14.857 -16.975 1.00 93.94 304 GLY A C 1
ATOM 2507 O O . GLY A 1 304 ? 22.214 15.563 -17.932 1.00 93.94 304 GLY A O 1
ATOM 2508 N N . LEU A 1 305 ? 21.811 13.774 -16.633 1.00 95.69 305 LEU A N 1
ATOM 2509 C CA . LEU A 1 305 ? 20.739 13.179 -17.444 1.00 95.69 305 LEU A CA 1
ATOM 2510 C C . LEU A 1 305 ? 19.360 13.808 -17.205 1.00 95.69 305 LEU A C 1
ATOM 2512 O O . LEU A 1 305 ? 18.372 13.368 -17.786 1.00 95.69 305 LEU A O 1
ATOM 2516 N N . SER A 1 306 ? 19.245 14.832 -16.354 1.00 95.69 306 SER A N 1
ATOM 2517 C CA . SER A 1 306 ? 17.944 15.407 -15.977 1.00 95.69 306 SER A CA 1
ATOM 2518 C C . SER A 1 306 ? 17.132 15.908 -17.179 1.00 95.69 306 SER A C 1
ATOM 2520 O O . SER A 1 306 ? 15.911 15.762 -17.199 1.00 95.69 306 SER A O 1
ATOM 2522 N N . ARG A 1 307 ? 17.795 16.480 -18.196 1.00 96.62 307 ARG A N 1
ATOM 2523 C CA . ARG A 1 307 ? 17.125 16.935 -19.429 1.00 96.62 307 ARG A CA 1
ATOM 2524 C C . ARG A 1 307 ? 16.699 15.765 -20.312 1.00 96.62 307 ARG A C 1
ATOM 2526 O O . ARG A 1 307 ? 15.609 15.809 -20.875 1.00 96.62 307 ARG A O 1
ATOM 2533 N N . ASP A 1 308 ? 17.524 14.725 -20.405 1.00 97.12 308 ASP A N 1
ATOM 2534 C CA . ASP A 1 308 ? 17.212 13.520 -21.177 1.00 97.12 308 ASP A CA 1
ATOM 2535 C C . ASP A 1 308 ? 16.039 12.760 -20.551 1.00 97.12 308 ASP A C 1
ATOM 2537 O O . ASP A 1 308 ? 15.131 12.345 -21.260 1.00 97.12 308 ASP A O 1
ATOM 2541 N N . VAL A 1 309 ? 15.994 12.662 -19.217 1.00 96.62 309 VAL A N 1
ATOM 2542 C CA . VAL A 1 309 ? 14.863 12.085 -18.475 1.00 96.62 309 VAL A CA 1
ATOM 2543 C C . VAL A 1 309 ? 13.578 12.868 -18.738 1.00 96.62 309 VAL A C 1
ATOM 2545 O O . VAL A 1 309 ? 12.555 12.272 -19.068 1.00 96.62 309 VAL A O 1
ATOM 2548 N N . ALA A 1 310 ? 13.625 14.200 -18.650 1.00 96.62 310 ALA A N 1
ATOM 2549 C CA . ALA A 1 310 ? 12.463 15.026 -18.963 1.00 96.62 310 ALA A CA 1
ATOM 2550 C C . ALA A 1 310 ? 12.009 14.838 -20.422 1.00 96.62 310 ALA A C 1
ATOM 2552 O O . ALA A 1 310 ? 10.810 14.729 -20.670 1.00 96.62 310 ALA A O 1
ATOM 2553 N N . SER A 1 311 ? 12.953 14.746 -21.364 1.00 97.25 311 SER A N 1
ATOM 2554 C CA . SER A 1 311 ? 12.666 14.526 -22.789 1.00 97.25 311 SER A CA 1
ATOM 2555 C C . SER A 1 311 ? 12.060 13.143 -23.040 1.00 97.25 311 SER A C 1
ATOM 2557 O O . SER A 1 311 ? 11.080 13.031 -23.765 1.00 97.25 311 SER A O 1
ATOM 2559 N N . LEU A 1 312 ? 12.573 12.100 -22.379 1.00 96.62 312 LEU A N 1
ATOM 2560 C CA . LEU A 1 312 ? 12.026 10.744 -22.426 1.00 96.62 312 LEU A CA 1
ATOM 2561 C C . LEU A 1 312 ? 10.569 10.716 -21.949 1.00 96.62 312 LEU A C 1
ATOM 2563 O O . LEU A 1 312 ? 9.703 10.156 -22.616 1.00 96.62 312 LEU A O 1
ATOM 2567 N N . CYS A 1 313 ? 10.294 11.338 -20.800 1.00 96.19 313 CYS A N 1
ATOM 2568 C CA . CYS A 1 313 ? 8.965 11.357 -20.193 1.00 96.19 313 CYS A CA 1
ATOM 2569 C C . CYS A 1 313 ? 7.936 12.189 -20.975 1.00 96.19 313 CYS A C 1
ATOM 2571 O O . CYS A 1 313 ? 6.742 11.988 -20.769 1.00 96.19 313 CYS A O 1
ATOM 2573 N N . HIS A 1 314 ? 8.373 13.085 -21.866 1.00 95.88 314 HIS A N 1
ATOM 2574 C CA . HIS A 1 314 ? 7.506 13.918 -22.712 1.00 95.88 314 HIS A CA 1
ATOM 2575 C C . HIS A 1 314 ? 7.660 13.614 -24.210 1.00 95.88 314 HIS A C 1
ATOM 2577 O O . HIS A 1 314 ? 7.225 14.406 -25.045 1.00 95.88 314 HIS A O 1
ATOM 2583 N N . ALA A 1 315 ? 8.267 12.477 -24.559 1.00 96.38 315 ALA A N 1
ATOM 2584 C CA . ALA A 1 315 ? 8.452 12.076 -25.945 1.00 96.38 315 ALA A CA 1
ATOM 2585 C C . ALA A 1 315 ? 7.100 11.951 -26.666 1.00 96.38 315 ALA A C 1
ATOM 2587 O O . ALA A 1 315 ? 6.119 11.422 -26.131 1.00 96.38 315 ALA A O 1
ATOM 2588 N N . SER A 1 316 ? 7.054 12.408 -27.916 1.00 94.94 316 SER A N 1
ATOM 2589 C CA . SER A 1 316 ? 5.833 12.413 -28.728 1.00 94.94 316 SER A CA 1
ATOM 2590 C C . SER A 1 316 ? 5.442 11.007 -29.200 1.00 94.94 316 SER A C 1
ATOM 2592 O O . SER A 1 316 ? 4.255 10.689 -29.336 1.00 94.94 316 SER A O 1
ATOM 2594 N N . SER A 1 317 ? 6.438 10.134 -29.388 1.00 96.81 317 SER A N 1
ATOM 2595 C CA . SER A 1 317 ? 6.287 8.779 -29.920 1.00 96.81 317 SER A CA 1
ATOM 2596 C C . SER A 1 317 ? 7.167 7.760 -29.192 1.00 96.81 317 SER A C 1
ATOM 2598 O O . SER A 1 317 ? 8.211 8.098 -28.636 1.00 96.81 317 SER A O 1
ATOM 2600 N N . ILE A 1 318 ? 6.781 6.483 -29.262 1.00 96.81 318 ILE A N 1
ATOM 2601 C CA . ILE A 1 318 ? 7.578 5.361 -28.735 1.00 96.81 318 ILE A CA 1
ATOM 2602 C C . ILE A 1 318 ? 8.954 5.294 -29.412 1.00 96.81 318 ILE A C 1
ATOM 2604 O O . ILE A 1 318 ? 9.951 5.021 -28.755 1.00 96.81 318 ILE A O 1
ATOM 2608 N N . LYS A 1 319 ? 9.039 5.597 -30.714 1.00 97.31 319 LYS A N 1
ATOM 2609 C CA . LYS A 1 319 ? 10.310 5.606 -31.453 1.00 97.31 319 LYS A CA 1
ATOM 2610 C C . LYS A 1 319 ? 11.288 6.644 -30.895 1.00 97.31 319 LYS A C 1
ATOM 2612 O O . LYS A 1 319 ? 12.469 6.350 -30.733 1.00 97.31 319 LYS A O 1
ATOM 2617 N N . GLU A 1 320 ? 10.796 7.845 -30.602 1.00 97.50 320 GLU A N 1
ATOM 2618 C CA . GLU A 1 320 ? 11.583 8.910 -29.973 1.00 97.50 320 GLU A CA 1
ATOM 2619 C C . GLU A 1 320 ? 11.991 8.530 -28.544 1.00 97.50 320 GLU A C 1
ATOM 2621 O O . GLU A 1 320 ? 13.172 8.605 -28.207 1.00 97.50 320 GLU A O 1
ATOM 2626 N N . GLN A 1 321 ? 11.040 8.047 -27.738 1.00 97.56 321 GLN A N 1
ATOM 2627 C CA . GLN A 1 321 ? 11.291 7.572 -26.377 1.00 97.56 321 GLN A CA 1
ATOM 2628 C C . GLN A 1 321 ? 12.384 6.498 -26.356 1.00 97.56 321 GLN A C 1
ATOM 2630 O O . GLN A 1 321 ? 13.366 6.618 -25.627 1.00 97.56 321 GLN A O 1
ATOM 2635 N N . LYS A 1 322 ? 12.242 5.469 -27.196 1.00 96.69 322 LYS A N 1
ATOM 2636 C CA . LYS A 1 322 ? 13.200 4.372 -27.289 1.00 96.69 322 LYS A CA 1
ATOM 2637 C C . LYS A 1 322 ? 14.586 4.870 -27.688 1.00 96.69 322 LYS A C 1
ATOM 2639 O O . LYS A 1 322 ? 15.560 4.461 -27.071 1.00 96.69 322 LYS A O 1
ATOM 2644 N N . LYS A 1 323 ? 14.677 5.795 -28.648 1.00 97.56 323 LYS A N 1
ATOM 2645 C CA . LYS A 1 323 ? 15.958 6.397 -29.034 1.00 97.56 323 LYS A CA 1
ATOM 2646 C C . LYS A 1 323 ? 16.632 7.111 -27.858 1.00 97.56 323 LYS A C 1
ATOM 2648 O O . LYS A 1 323 ? 17.803 6.870 -27.595 1.00 97.56 323 LYS A O 1
ATOM 2653 N N . ILE A 1 324 ? 15.899 7.954 -27.124 1.00 97.25 324 ILE A N 1
ATOM 2654 C CA . ILE A 1 324 ? 16.439 8.653 -25.943 1.00 97.25 324 ILE A CA 1
ATOM 2655 C C . ILE A 1 324 ? 16.885 7.642 -24.881 1.00 97.25 324 ILE A C 1
ATOM 2657 O O . ILE A 1 324 ? 17.955 7.790 -24.289 1.00 97.25 324 ILE A O 1
ATOM 2661 N N . TYR A 1 325 ? 16.082 6.605 -24.644 1.00 96.69 325 TYR A N 1
ATOM 2662 C CA . TYR A 1 325 ? 16.423 5.549 -23.704 1.00 96.69 325 TYR A CA 1
ATOM 2663 C C . TYR A 1 325 ? 17.718 4.831 -24.104 1.00 96.69 325 TYR A C 1
ATOM 2665 O O . TYR A 1 325 ? 18.647 4.810 -23.299 1.00 96.69 325 TYR A O 1
ATOM 2673 N N . ASP A 1 326 ? 17.805 4.313 -25.330 1.00 96.31 326 ASP A N 1
ATOM 2674 C CA . ASP A 1 326 ? 18.956 3.552 -25.826 1.00 96.31 326 ASP A CA 1
ATOM 2675 C C . ASP A 1 326 ? 20.243 4.398 -25.816 1.00 96.31 326 ASP A C 1
ATOM 2677 O O . ASP A 1 326 ? 21.286 3.931 -25.353 1.00 96.31 326 ASP A O 1
ATOM 2681 N N . ASP A 1 327 ? 20.157 5.657 -26.261 1.00 95.94 327 ASP A N 1
ATOM 2682 C CA . ASP A 1 327 ? 21.314 6.544 -26.419 1.00 95.94 327 ASP A CA 1
ATOM 2683 C C . ASP A 1 327 ? 21.803 7.143 -25.086 1.00 95.94 327 ASP A C 1
ATOM 2685 O O . ASP A 1 327 ? 22.990 7.452 -24.946 1.00 95.94 327 ASP A O 1
ATOM 2689 N N . LYS A 1 328 ? 20.901 7.380 -24.118 1.00 94.88 328 LYS A N 1
ATOM 2690 C CA . LYS A 1 328 ? 21.192 8.196 -22.919 1.00 94.88 328 LYS A CA 1
ATOM 2691 C C . LYS A 1 328 ? 21.019 7.451 -21.602 1.00 94.88 328 LYS A C 1
ATOM 2693 O O . LYS A 1 328 ? 21.939 7.432 -20.786 1.00 94.88 328 LYS A O 1
ATOM 2698 N N . LEU A 1 329 ? 19.847 6.863 -21.359 1.00 93.19 329 LEU A N 1
ATOM 2699 C CA . LEU A 1 329 ? 19.512 6.306 -20.042 1.00 93.19 329 LEU A CA 1
ATOM 2700 C C . LEU A 1 329 ? 19.986 4.864 -19.877 1.00 93.19 329 LEU A C 1
ATOM 2702 O O . LEU A 1 329 ? 20.491 4.508 -18.813 1.00 93.19 329 LEU A O 1
ATOM 2706 N N . ARG A 1 330 ? 19.839 4.035 -20.910 1.00 93.75 330 ARG A N 1
ATOM 2707 C CA . ARG A 1 330 ? 20.189 2.616 -20.883 1.00 93.75 330 ARG A CA 1
ATOM 2708 C C . ARG A 1 330 ? 21.648 2.381 -20.463 1.00 93.75 330 ARG A C 1
ATOM 2710 O O . ARG A 1 330 ? 21.848 1.567 -19.560 1.00 93.75 330 ARG A O 1
ATOM 2717 N N . PRO A 1 331 ? 22.662 3.111 -20.982 1.00 92.19 331 PRO A N 1
ATOM 2718 C CA . PRO A 1 331 ? 24.047 2.952 -20.531 1.00 92.19 331 PRO A CA 1
ATOM 2719 C C . PRO A 1 331 ? 24.250 3.290 -19.048 1.00 92.19 331 PRO A C 1
ATOM 2721 O O . PRO A 1 331 ? 25.050 2.646 -18.373 1.00 92.19 331 PRO A O 1
ATOM 2724 N N . ALA A 1 332 ? 23.512 4.275 -18.524 1.00 88.44 332 ALA A N 1
ATOM 2725 C CA . ALA A 1 332 ? 23.591 4.669 -17.120 1.00 88.44 332 ALA A CA 1
ATOM 2726 C C . ALA A 1 332 ? 22.895 3.657 -16.195 1.00 88.44 332 ALA A C 1
ATOM 2728 O O . ALA A 1 332 ? 23.445 3.298 -15.154 1.00 88.44 332 ALA A O 1
ATOM 2729 N N . ILE A 1 333 ? 21.717 3.158 -16.589 1.00 85.69 333 ILE A N 1
ATOM 2730 C CA . ILE A 1 333 ? 20.940 2.161 -15.833 1.00 85.69 333 ILE A CA 1
ATOM 2731 C C . ILE A 1 333 ? 21.679 0.818 -15.773 1.00 85.69 333 ILE A C 1
ATOM 2733 O O . ILE A 1 333 ? 21.741 0.183 -14.720 1.00 85.69 333 ILE A O 1
ATOM 2737 N N . LEU A 1 334 ? 22.274 0.398 -16.890 1.00 88.69 334 LEU A N 1
ATOM 2738 C CA . LEU A 1 334 ? 22.980 -0.879 -17.011 1.00 88.69 334 LEU A CA 1
ATOM 2739 C C . LEU A 1 334 ? 24.469 -0.788 -16.653 1.00 88.69 334 LEU A C 1
ATOM 2741 O O . LEU A 1 334 ? 25.218 -1.748 -16.847 1.00 88.69 334 LEU A O 1
ATOM 2745 N N . HIS A 1 335 ? 24.915 0.346 -16.110 1.00 88.25 335 HIS A N 1
ATOM 2746 C CA . HIS A 1 335 ? 26.286 0.495 -15.652 1.00 88.25 335 HIS A CA 1
ATOM 2747 C C . HIS A 1 335 ? 26.596 -0.517 -14.537 1.00 88.25 335 HIS A C 1
ATOM 2749 O O . HIS A 1 335 ? 25.838 -0.667 -13.575 1.00 88.25 335 HIS A O 1
ATOM 2755 N N . SER A 1 336 ? 27.749 -1.185 -14.624 1.00 85.75 336 SER A N 1
ATOM 2756 C CA . SER A 1 336 ? 28.106 -2.321 -13.758 1.00 85.75 336 SER A CA 1
ATOM 2757 C C . SER A 1 336 ? 28.033 -2.014 -12.255 1.00 85.75 336 SER A C 1
ATOM 2759 O O . SER A 1 336 ? 27.657 -2.880 -11.466 1.00 85.75 336 SER A O 1
ATOM 2761 N N . LEU A 1 337 ? 28.347 -0.780 -11.843 1.00 83.50 337 LEU A N 1
ATOM 2762 C CA . LEU A 1 337 ? 28.224 -0.350 -10.447 1.00 83.50 337 LEU A CA 1
ATOM 2763 C C . LEU A 1 337 ? 26.763 -0.304 -9.979 1.00 83.50 337 LEU A C 1
ATOM 2765 O O . LEU A 1 337 ? 26.463 -0.767 -8.881 1.00 83.50 337 LEU A O 1
ATOM 2769 N N . LEU A 1 338 ? 25.857 0.222 -10.806 1.00 83.50 338 LEU A N 1
ATOM 2770 C CA . LEU A 1 338 ? 24.440 0.302 -10.466 1.00 83.50 338 LEU A CA 1
ATOM 2771 C C . LEU A 1 338 ? 23.820 -1.095 -10.422 1.00 83.50 338 LEU A C 1
ATOM 2773 O O . LEU A 1 338 ? 23.122 -1.422 -9.467 1.00 83.50 338 LEU A O 1
ATOM 2777 N N . VAL A 1 339 ? 24.170 -1.959 -11.375 1.00 87.06 339 VAL A N 1
ATOM 2778 C CA . VAL A 1 339 ? 23.752 -3.369 -11.371 1.00 87.06 339 VAL A CA 1
ATOM 2779 C C . VAL A 1 339 ? 24.241 -4.084 -10.108 1.00 87.06 339 VAL A C 1
ATOM 2781 O O . VAL A 1 339 ? 23.481 -4.831 -9.503 1.00 87.06 339 VAL A O 1
ATOM 2784 N N . LYS A 1 340 ? 25.470 -3.822 -9.639 1.00 87.38 340 LYS A N 1
ATOM 2785 C CA . LYS A 1 340 ? 25.973 -4.368 -8.363 1.00 87.38 340 LYS A CA 1
ATOM 2786 C C . LYS A 1 340 ? 25.180 -3.875 -7.148 1.00 87.38 340 LYS A C 1
ATOM 2788 O O . LYS A 1 340 ? 24.946 -4.662 -6.237 1.00 87.38 340 LYS A O 1
ATOM 2793 N N . ILE A 1 341 ? 24.762 -2.606 -7.130 1.00 84.88 341 ILE A N 1
ATOM 2794 C CA . ILE A 1 341 ? 23.907 -2.054 -6.063 1.00 84.88 341 ILE A CA 1
ATOM 2795 C C . ILE A 1 341 ? 22.525 -2.717 -6.092 1.00 84.88 341 ILE A C 1
ATOM 2797 O O . ILE A 1 341 ? 22.033 -3.151 -5.053 1.00 84.88 341 ILE A O 1
ATOM 2801 N N . LEU A 1 342 ? 21.918 -2.842 -7.275 1.00 84.19 342 LEU A N 1
ATOM 2802 C CA . LEU A 1 342 ? 20.613 -3.484 -7.456 1.00 84.19 342 LEU A CA 1
ATOM 2803 C C . LEU A 1 342 ? 20.660 -4.999 -7.212 1.00 84.19 342 LEU A C 1
ATOM 2805 O O . LEU A 1 342 ? 19.655 -5.585 -6.836 1.00 84.19 342 LEU A O 1
ATOM 2809 N N . ASN A 1 343 ? 21.828 -5.627 -7.349 1.00 88.69 343 ASN A N 1
ATOM 2810 C CA . ASN A 1 343 ? 22.060 -7.032 -7.018 1.00 88.69 343 ASN A CA 1
ATOM 2811 C C . ASN A 1 343 ? 22.525 -7.245 -5.561 1.00 88.69 343 ASN A C 1
ATOM 2813 O O . ASN A 1 343 ? 23.104 -8.281 -5.235 1.00 88.69 343 ASN A O 1
ATOM 2817 N N . ASN A 1 344 ? 22.329 -6.261 -4.677 1.00 88.88 344 ASN A N 1
ATOM 2818 C CA . ASN A 1 344 ? 22.668 -6.376 -3.264 1.00 88.88 344 ASN A CA 1
ATOM 2819 C C . ASN A 1 344 ? 21.410 -6.696 -2.427 1.00 88.88 344 ASN A C 1
ATOM 2821 O O . ASN A 1 344 ? 20.493 -5.874 -2.381 1.00 88.88 344 ASN A O 1
ATOM 2825 N N . PRO A 1 345 ? 21.363 -7.824 -1.692 1.00 87.06 345 PRO 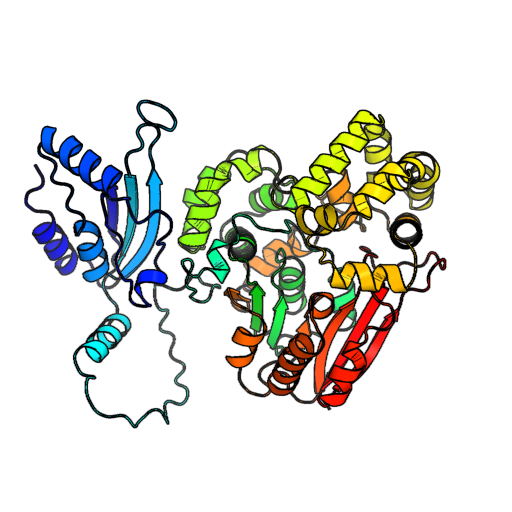A N 1
ATOM 2826 C CA . PRO A 1 345 ? 20.165 -8.241 -0.957 1.00 87.06 345 PRO A CA 1
ATOM 2827 C C . PRO A 1 345 ? 19.762 -7.278 0.170 1.00 87.06 345 PRO A C 1
ATOM 2829 O O . PRO A 1 345 ? 18.579 -7.148 0.476 1.00 87.06 345 PRO A O 1
ATOM 2832 N N . VAL A 1 346 ? 20.717 -6.565 0.779 1.00 85.12 346 VAL A N 1
ATOM 2833 C CA . VAL A 1 346 ? 20.412 -5.562 1.813 1.00 85.12 346 VAL A CA 1
ATOM 2834 C C . VAL A 1 346 ? 19.729 -4.350 1.189 1.00 85.12 346 VAL A C 1
ATOM 2836 O O . VAL A 1 346 ? 18.745 -3.855 1.740 1.00 85.12 346 VAL A O 1
ATOM 2839 N N . PHE A 1 347 ? 20.227 -3.887 0.039 1.00 87.00 347 PHE A N 1
ATOM 2840 C CA . PHE A 1 347 ? 19.604 -2.798 -0.708 1.00 87.00 347 PHE A CA 1
ATOM 2841 C C . PHE A 1 347 ? 18.199 -3.184 -1.178 1.00 87.00 347 PHE A C 1
ATOM 2843 O O . PHE A 1 347 ? 17.248 -2.447 -0.923 1.00 87.00 347 PHE A O 1
ATOM 2850 N N . LEU A 1 348 ? 18.066 -4.359 -1.795 1.00 86.06 348 LEU A N 1
ATOM 2851 C CA . LEU A 1 348 ? 16.795 -4.909 -2.259 1.00 86.06 348 LEU A CA 1
ATOM 2852 C C . LEU A 1 348 ? 15.752 -4.950 -1.138 1.00 86.06 348 LEU A C 1
ATOM 2854 O O . LEU A 1 348 ? 14.663 -4.407 -1.303 1.00 86.06 348 LEU A O 1
ATOM 2858 N N . TRP A 1 349 ? 16.107 -5.468 0.038 1.00 84.19 349 TRP A N 1
ATOM 2859 C CA . TRP A 1 349 ? 15.193 -5.500 1.178 1.00 84.19 349 TRP A CA 1
ATOM 2860 C C . TRP A 1 349 ? 14.856 -4.101 1.711 1.00 84.19 349 TRP A C 1
ATOM 2862 O O . TRP A 1 349 ? 13.689 -3.758 1.895 1.00 84.19 349 TRP A O 1
ATOM 2872 N N . LYS A 1 350 ? 15.867 -3.260 1.964 1.00 82.75 350 LYS A N 1
ATOM 2873 C CA . LYS A 1 350 ? 15.668 -1.962 2.631 1.00 82.75 350 LYS A CA 1
ATOM 2874 C C . LYS A 1 350 ? 15.027 -0.901 1.741 1.00 82.75 350 LYS A C 1
ATOM 2876 O O . LYS A 1 350 ? 14.334 -0.035 2.269 1.00 82.75 350 LYS A O 1
ATOM 2881 N N . ALA A 1 351 ? 15.289 -0.928 0.437 1.00 81.69 351 ALA A N 1
ATOM 2882 C CA . ALA A 1 351 ? 14.852 0.104 -0.498 1.00 81.69 351 ALA A CA 1
ATOM 2883 C C . ALA A 1 351 ? 13.702 -0.359 -1.398 1.00 81.69 351 ALA A C 1
ATOM 2885 O O . ALA A 1 351 ? 12.842 0.455 -1.725 1.00 81.69 351 ALA A O 1
ATOM 2886 N N . LEU A 1 352 ? 13.677 -1.638 -1.786 1.00 83.44 352 LEU A N 1
ATOM 2887 C CA . LEU A 1 352 ? 12.691 -2.182 -2.727 1.00 83.44 352 LEU A CA 1
ATOM 2888 C C . LEU A 1 352 ? 11.745 -3.210 -2.099 1.00 83.44 352 LEU A C 1
ATOM 2890 O O . LEU A 1 352 ? 10.832 -3.644 -2.781 1.00 83.44 352 LEU A O 1
ATOM 2894 N N . GLY A 1 353 ? 11.943 -3.590 -0.831 1.00 82.00 353 GLY A N 1
ATOM 2895 C CA . GLY A 1 353 ? 11.102 -4.574 -0.145 1.00 82.00 353 GLY A CA 1
ATOM 2896 C C . GLY A 1 353 ? 11.240 -6.008 -0.665 1.00 82.00 353 GLY A C 1
ATOM 2897 O O . GLY A 1 353 ? 10.380 -6.822 -0.364 1.00 82.00 353 GLY A O 1
ATOM 2898 N N . VAL A 1 354 ? 12.306 -6.331 -1.408 1.00 87.00 354 VAL A N 1
ATOM 2899 C CA . VAL A 1 354 ? 12.514 -7.654 -2.030 1.00 87.00 354 VAL A CA 1
ATOM 2900 C C . VAL A 1 354 ? 13.317 -8.571 -1.094 1.00 87.00 354 VAL A C 1
ATOM 2902 O O . VAL A 1 354 ? 14.468 -8.248 -0.770 1.00 87.00 354 VAL A O 1
ATOM 2905 N N . PRO A 1 355 ? 12.772 -9.718 -0.647 1.00 88.69 355 PRO A N 1
ATOM 2906 C CA . PRO A 1 355 ? 13.490 -10.645 0.225 1.00 88.69 355 PRO A CA 1
ATOM 2907 C C . PRO A 1 355 ? 14.512 -11.514 -0.506 1.00 88.69 355 PRO A C 1
ATOM 2909 O O . PRO A 1 355 ? 14.469 -11.727 -1.716 1.00 88.69 355 PRO A O 1
ATOM 2912 N N . ILE A 1 356 ? 15.399 -12.127 0.281 1.00 89.88 356 ILE A N 1
ATOM 2913 C CA . ILE A 1 356 ? 16.477 -12.991 -0.222 1.00 89.88 356 ILE A CA 1
ATOM 2914 C C . ILE A 1 356 ? 15.940 -14.200 -1.005 1.00 89.88 356 ILE A C 1
ATOM 2916 O O . ILE A 1 356 ? 16.574 -14.612 -1.973 1.00 89.88 356 ILE A O 1
ATOM 2920 N N . ARG A 1 357 ? 14.802 -14.787 -0.606 1.00 92.19 357 ARG A N 1
ATOM 2921 C CA . ARG A 1 357 ? 14.223 -15.955 -1.298 1.00 92.19 357 ARG A CA 1
ATOM 2922 C C . ARG A 1 357 ? 13.734 -15.593 -2.702 1.00 92.19 357 ARG A C 1
ATOM 2924 O O . ARG A 1 357 ? 14.166 -16.228 -3.661 1.00 92.19 357 ARG A O 1
ATOM 2931 N N . GLN A 1 358 ? 12.979 -14.505 -2.824 1.00 91.62 358 GLN A N 1
ATOM 2932 C CA . GLN A 1 358 ? 12.541 -13.963 -4.110 1.00 91.62 358 GLN A CA 1
ATOM 2933 C C . GLN A 1 358 ? 13.721 -13.576 -5.014 1.00 91.62 358 GLN A C 1
ATOM 2935 O O . GLN A 1 358 ? 13.721 -13.877 -6.208 1.00 91.62 358 GLN A O 1
ATOM 2940 N N . TRP A 1 359 ? 14.761 -12.954 -4.447 1.00 91.44 359 TRP A N 1
ATOM 2941 C CA . TRP A 1 359 ? 15.989 -12.631 -5.180 1.00 91.44 359 TRP A CA 1
ATOM 2942 C C . TRP A 1 359 ? 16.711 -13.885 -5.699 1.00 91.44 359 TRP A C 1
ATOM 2944 O O . TRP A 1 359 ? 17.172 -13.905 -6.838 1.00 91.44 359 TRP A O 1
ATOM 2954 N N . LYS A 1 360 ? 16.769 -14.961 -4.903 1.00 92.69 360 LYS A N 1
ATOM 2955 C CA . LYS A 1 360 ? 17.338 -16.247 -5.340 1.00 92.69 360 LYS A CA 1
ATOM 2956 C C . LYS A 1 360 ? 16.531 -16.887 -6.469 1.00 92.69 360 LYS A C 1
ATOM 2958 O O . LYS A 1 360 ? 17.140 -17.436 -7.378 1.00 92.69 360 LYS A O 1
ATOM 2963 N N . MET A 1 361 ? 15.200 -16.799 -6.438 1.00 93.00 361 MET A N 1
ATOM 2964 C CA . MET A 1 361 ? 14.350 -17.293 -7.530 1.00 93.00 361 MET A CA 1
ATOM 2965 C C . MET A 1 361 ? 14.697 -16.612 -8.859 1.00 93.00 361 MET A C 1
ATOM 2967 O O . MET A 1 361 ? 14.913 -17.300 -9.851 1.00 93.00 361 MET A O 1
ATOM 2971 N N . LEU A 1 362 ? 14.878 -15.288 -8.846 1.00 91.56 362 LEU A N 1
ATOM 2972 C CA . LEU A 1 362 ? 15.324 -14.525 -10.015 1.00 91.56 362 LEU A CA 1
ATOM 2973 C C . LEU A 1 362 ? 16.708 -14.981 -10.505 1.00 91.56 362 LEU A C 1
ATOM 2975 O O . LEU A 1 362 ? 16.898 -15.224 -11.695 1.00 91.56 362 LEU A O 1
ATOM 2979 N N . LEU A 1 363 ? 17.684 -15.117 -9.600 1.00 92.12 363 LEU A N 1
ATOM 2980 C CA . LEU A 1 363 ? 19.051 -15.511 -9.967 1.00 92.12 363 LEU A CA 1
ATOM 2981 C C . LEU A 1 363 ? 19.180 -16.967 -10.434 1.00 92.12 363 LEU A C 1
ATOM 2983 O O . LEU A 1 363 ? 20.146 -17.299 -11.116 1.00 92.12 363 LEU A O 1
ATOM 2987 N N . ASN A 1 364 ? 18.224 -17.830 -10.098 1.00 92.81 364 ASN A N 1
ATOM 2988 C CA . ASN A 1 364 ? 18.191 -19.197 -10.614 1.00 92.81 364 ASN A CA 1
ATOM 2989 C C . ASN A 1 364 ? 17.790 -19.251 -12.097 1.00 92.81 364 ASN A C 1
ATOM 2991 O O . ASN A 1 364 ? 18.093 -20.232 -12.771 1.00 92.81 364 ASN A O 1
ATOM 2995 N N . GLU A 1 365 ? 17.126 -18.214 -12.615 1.00 90.31 365 GLU A N 1
ATOM 2996 C CA . GLU A 1 365 ? 16.656 -18.165 -14.003 1.00 90.31 365 GLU A CA 1
ATOM 2997 C C . GLU A 1 365 ? 17.487 -17.250 -14.912 1.00 90.31 365 GLU A C 1
ATOM 2999 O O . GLU A 1 365 ? 17.267 -17.226 -16.124 1.00 90.31 365 GLU A O 1
ATOM 3004 N N . GLY A 1 366 ? 18.449 -16.509 -14.360 1.00 90.31 366 GLY A N 1
ATOM 3005 C CA . GLY A 1 366 ? 19.278 -15.587 -15.125 1.00 90.31 366 GLY A CA 1
ATOM 3006 C C . GLY A 1 366 ? 20.179 -14.723 -14.250 1.00 90.31 366 GLY A C 1
ATOM 3007 O O . GLY A 1 366 ? 20.574 -15.093 -13.150 1.00 90.31 366 GLY A O 1
ATOM 3008 N N . THR A 1 367 ? 20.531 -13.539 -14.748 1.00 91.94 367 THR A N 1
ATOM 3009 C CA . THR A 1 367 ? 21.355 -12.576 -14.004 1.00 91.94 367 THR A CA 1
ATOM 3010 C C . THR A 1 367 ? 20.571 -11.304 -13.723 1.00 91.94 367 THR A C 1
ATOM 3012 O O . THR A 1 367 ? 19.675 -10.940 -14.483 1.00 91.94 367 THR A O 1
ATOM 3015 N N . ALA A 1 368 ? 20.960 -10.564 -12.681 1.00 90.56 368 ALA A N 1
ATOM 3016 C CA . ALA A 1 368 ? 20.394 -9.242 -12.416 1.00 90.56 368 ALA A CA 1
ATOM 3017 C C . ALA A 1 368 ? 20.546 -8.291 -13.619 1.00 90.56 368 ALA A C 1
ATOM 3019 O O . ALA A 1 368 ? 19.656 -7.491 -13.880 1.00 90.56 368 ALA A O 1
ATOM 3020 N N . TYR A 1 369 ? 21.640 -8.399 -14.384 1.00 92.25 369 TYR A N 1
ATOM 3021 C CA . TYR A 1 369 ? 21.827 -7.618 -15.609 1.00 92.25 369 TYR A CA 1
ATOM 3022 C C . TYR A 1 369 ? 20.763 -7.958 -16.659 1.00 92.25 369 TYR A C 1
ATOM 3024 O O . TYR A 1 369 ? 20.085 -7.061 -17.152 1.00 92.25 369 TYR A O 1
ATOM 3032 N N . GLN A 1 370 ? 20.586 -9.250 -16.954 1.00 91.31 370 GLN A N 1
ATOM 3033 C CA . GLN A 1 370 ? 19.594 -9.711 -17.926 1.00 91.31 370 GLN A CA 1
ATOM 3034 C C . GLN A 1 370 ? 18.177 -9.316 -17.504 1.00 91.31 370 GLN A C 1
ATOM 3036 O O . GLN A 1 370 ? 17.423 -8.797 -18.317 1.00 91.31 370 GLN A O 1
ATOM 3041 N N . TYR A 1 371 ? 17.852 -9.466 -16.218 1.00 91.38 371 TYR A N 1
ATOM 3042 C CA . TYR A 1 371 ? 16.571 -9.040 -15.664 1.00 91.38 371 TYR A CA 1
ATOM 3043 C C . TYR A 1 371 ? 16.299 -7.546 -15.896 1.00 91.38 371 TYR A C 1
ATOM 3045 O O . TYR A 1 371 ? 15.191 -7.177 -16.283 1.00 91.38 371 TYR A O 1
ATOM 3053 N N . LEU A 1 372 ? 17.299 -6.678 -15.693 1.00 91.81 372 LEU A N 1
ATOM 3054 C CA . LEU A 1 372 ? 17.154 -5.239 -15.936 1.00 91.81 372 LEU A CA 1
ATOM 3055 C C . LEU A 1 372 ? 16.957 -4.938 -17.428 1.00 91.81 372 LEU A C 1
ATOM 3057 O O . LEU A 1 372 ? 16.095 -4.124 -17.754 1.00 91.81 372 LEU A O 1
ATOM 3061 N N . CYS A 1 373 ? 17.698 -5.605 -18.320 1.00 92.69 373 CYS A N 1
ATOM 3062 C CA . CYS A 1 373 ? 17.493 -5.493 -19.768 1.00 92.69 373 CYS A CA 1
ATOM 3063 C C . CYS A 1 373 ? 16.068 -5.908 -20.151 1.00 92.69 373 CYS A C 1
ATOM 3065 O O . CYS A 1 373 ? 15.326 -5.102 -20.701 1.00 92.69 373 CYS A O 1
ATOM 3067 N N . ASP A 1 374 ? 15.654 -7.124 -19.786 1.00 91.75 374 ASP A N 1
ATOM 3068 C CA . ASP A 1 374 ? 14.338 -7.669 -20.133 1.00 91.75 374 ASP A CA 1
ATOM 3069 C C . ASP A 1 374 ? 13.193 -6.811 -19.586 1.00 91.75 374 ASP A C 1
ATOM 3071 O O . ASP A 1 374 ? 12.142 -6.699 -20.213 1.00 91.75 374 ASP A O 1
ATOM 3075 N N . THR A 1 375 ? 13.397 -6.196 -18.420 1.00 92.50 375 THR A N 1
ATOM 3076 C CA . THR A 1 375 ? 12.427 -5.301 -17.785 1.00 92.50 375 THR A CA 1
ATOM 3077 C C . THR A 1 375 ? 12.315 -3.980 -18.541 1.00 92.50 375 THR A C 1
ATOM 3079 O O . THR A 1 375 ? 11.241 -3.640 -19.043 1.00 92.50 375 THR A O 1
ATOM 3082 N N . PHE A 1 376 ? 13.417 -3.234 -18.642 1.00 93.94 376 PHE A N 1
ATOM 3083 C CA . PHE A 1 376 ? 13.386 -1.859 -19.134 1.00 93.94 376 PHE A CA 1
ATOM 3084 C C . PHE A 1 376 ? 13.354 -1.759 -20.659 1.00 93.94 376 PHE A C 1
ATOM 3086 O O . PHE A 1 376 ? 12.619 -0.915 -21.173 1.00 93.94 376 PHE A O 1
ATOM 3093 N N . ASP A 1 377 ? 14.096 -2.608 -21.380 1.00 94.19 377 ASP A N 1
ATOM 3094 C CA . ASP A 1 377 ? 14.145 -2.563 -22.847 1.00 94.19 377 ASP A CA 1
ATOM 3095 C C . ASP A 1 377 ? 12.736 -2.813 -23.419 1.00 94.19 377 ASP A C 1
ATOM 3097 O O . ASP A 1 377 ? 12.285 -2.082 -24.305 1.00 94.19 377 ASP A O 1
ATOM 3101 N N . GLY A 1 378 ? 12.007 -3.783 -22.849 1.00 92.38 378 GLY A N 1
ATOM 3102 C CA . GLY A 1 378 ? 10.638 -4.109 -23.248 1.00 92.38 378 GLY A CA 1
ATOM 3103 C C . GLY A 1 378 ? 9.655 -2.971 -22.983 1.00 92.38 378 GLY A C 1
ATOM 3104 O O . GLY A 1 378 ? 8.924 -2.564 -23.887 1.00 92.38 378 GLY A O 1
ATOM 3105 N N . VAL A 1 379 ? 9.671 -2.393 -21.778 1.00 94.62 379 VAL A N 1
ATOM 3106 C CA . VAL A 1 379 ? 8.754 -1.296 -21.422 1.00 94.62 379 VAL A CA 1
ATOM 3107 C C . VAL A 1 379 ? 8.990 -0.068 -22.294 1.00 94.62 379 VAL A C 1
ATOM 3109 O O . VAL A 1 379 ? 8.040 0.484 -22.849 1.00 94.62 379 VAL A O 1
ATOM 3112 N N . MET A 1 380 ? 10.251 0.339 -22.466 1.00 95.56 380 MET A N 1
ATOM 3113 C CA . MET A 1 380 ? 10.589 1.541 -23.233 1.00 95.56 380 MET A CA 1
ATOM 3114 C C . MET A 1 380 ? 10.265 1.399 -24.723 1.00 95.56 380 MET A C 1
ATOM 3116 O O . MET A 1 380 ? 10.049 2.414 -25.389 1.00 95.56 380 MET A O 1
ATOM 3120 N N . ALA A 1 381 ? 10.206 0.164 -25.232 1.00 94.81 381 ALA A N 1
ATOM 3121 C CA . ALA A 1 381 ? 9.858 -0.153 -26.612 1.00 94.81 381 ALA A CA 1
ATOM 3122 C C . ALA A 1 381 ? 8.348 -0.276 -26.883 1.00 94.81 381 ALA A C 1
ATOM 3124 O O . ALA A 1 381 ? 7.963 -0.207 -28.047 1.00 94.81 381 ALA A O 1
ATOM 3125 N N . HIS A 1 382 ? 7.503 -0.446 -25.860 1.00 95.00 382 HIS A N 1
ATOM 3126 C CA . HIS A 1 382 ? 6.076 -0.755 -26.053 1.00 95.00 382 HIS A CA 1
ATOM 3127 C C . HIS A 1 382 ? 5.123 0.250 -25.407 1.00 95.00 382 HIS A C 1
ATOM 3129 O O . HIS A 1 382 ? 4.026 0.459 -25.922 1.00 95.00 382 HIS A O 1
ATOM 3135 N N . TYR A 1 383 ? 5.528 0.914 -24.322 1.00 95.31 383 TYR A N 1
ATOM 3136 C CA . TYR A 1 383 ? 4.643 1.796 -23.565 1.00 95.31 383 TYR A CA 1
ATOM 3137 C C . TYR A 1 383 ? 5.182 3.214 -23.518 1.00 95.31 383 TYR A C 1
ATOM 3139 O O . TYR A 1 383 ? 6.283 3.471 -23.027 1.00 95.31 383 TYR A O 1
ATOM 3147 N N . LYS A 1 384 ? 4.383 4.167 -24.002 1.00 95.69 384 LYS A N 1
ATOM 3148 C CA . LYS A 1 384 ? 4.744 5.582 -23.944 1.00 95.69 384 LYS A CA 1
ATOM 3149 C C . LYS A 1 384 ? 4.544 6.104 -22.520 1.00 95.69 384 LYS A C 1
ATOM 3151 O O . LYS A 1 384 ? 3.426 6.126 -22.005 1.00 95.69 384 LYS A O 1
ATOM 3156 N N . LEU A 1 385 ? 5.619 6.554 -21.876 1.00 95.81 385 LEU A N 1
ATOM 3157 C CA . LEU A 1 385 ? 5.587 7.040 -20.493 1.00 95.81 385 LEU A CA 1
ATOM 3158 C C . LEU A 1 385 ? 4.664 8.253 -20.333 1.00 95.81 385 LEU A C 1
ATOM 3160 O O . LEU A 1 385 ? 3.974 8.375 -19.321 1.00 95.81 385 LEU A O 1
ATOM 3164 N N . ALA A 1 386 ? 4.627 9.116 -21.352 1.00 94.56 386 ALA A N 1
ATOM 3165 C CA . ALA A 1 386 ? 3.891 10.375 -21.335 1.00 94.56 386 ALA A CA 1
ATOM 3166 C C . ALA A 1 386 ? 2.383 10.212 -21.079 1.00 94.56 386 ALA A C 1
ATOM 3168 O O . ALA A 1 386 ? 1.815 11.073 -20.415 1.00 94.56 386 ALA A O 1
ATOM 3169 N N . ASN A 1 387 ? 1.751 9.127 -21.551 1.00 92.62 387 ASN A N 1
ATOM 3170 C CA . ASN A 1 387 ? 0.292 8.943 -21.485 1.00 92.62 387 ASN A CA 1
ATOM 3171 C C . ASN A 1 387 ? -0.187 7.521 -21.120 1.00 92.62 387 ASN A C 1
ATOM 3173 O O . ASN A 1 387 ? -1.389 7.280 -21.114 1.00 92.62 387 ASN A O 1
ATOM 3177 N N . ASP A 1 388 ? 0.708 6.567 -20.844 1.00 87.38 388 ASP A N 1
ATOM 3178 C CA . ASP A 1 388 ? 0.290 5.206 -20.475 1.00 87.38 388 ASP A CA 1
ATOM 3179 C C . ASP A 1 388 ? 1.211 4.529 -19.446 1.00 87.38 388 ASP A C 1
ATOM 3181 O O . ASP A 1 388 ? 0.740 3.935 -18.474 1.00 87.38 388 ASP A O 1
ATOM 3185 N N . GLY A 1 389 ? 2.531 4.661 -19.611 1.00 92.56 389 GLY A N 1
ATOM 3186 C CA . GLY A 1 389 ? 3.552 4.060 -18.740 1.00 92.56 389 GLY A CA 1
ATOM 3187 C C . GLY A 1 389 ? 3.781 4.805 -17.417 1.00 92.56 389 GLY A C 1
ATOM 3188 O O . GLY A 1 389 ? 4.920 5.151 -17.090 1.00 92.56 389 GLY A O 1
ATOM 3189 N N . TYR A 1 390 ? 2.719 5.080 -16.655 1.00 95.44 390 TYR A N 1
ATOM 3190 C CA . TYR A 1 390 ? 2.779 5.976 -15.492 1.00 95.44 390 TYR A CA 1
ATOM 3191 C C . TYR A 1 390 ? 3.691 5.492 -14.357 1.00 95.44 390 TYR A C 1
ATOM 3193 O O . TYR A 1 390 ? 4.196 6.319 -13.600 1.00 95.44 390 TYR A O 1
ATOM 3201 N N . PHE A 1 391 ? 3.929 4.183 -14.228 1.00 96.19 391 PHE A N 1
ATOM 3202 C CA . PHE A 1 391 ? 4.770 3.613 -13.168 1.00 96.19 391 PHE A CA 1
ATOM 3203 C C . PHE A 1 391 ? 6.194 4.174 -13.222 1.00 96.19 391 PHE A C 1
ATOM 3205 O O . PHE A 1 391 ? 6.710 4.708 -12.241 1.00 96.19 391 PHE A O 1
ATOM 3212 N N . TYR A 1 392 ? 6.809 4.139 -14.404 1.00 95.81 392 TYR A N 1
ATOM 3213 C CA . TYR A 1 392 ? 8.156 4.668 -14.595 1.00 95.81 392 TYR A CA 1
ATOM 3214 C C . TYR A 1 392 ? 8.173 6.181 -14.775 1.00 95.81 392 TYR A C 1
ATOM 3216 O O . TYR A 1 392 ? 9.119 6.821 -14.313 1.00 95.81 392 TYR A O 1
ATOM 3224 N N . PHE A 1 393 ? 7.121 6.770 -15.363 1.00 96.75 393 PHE A N 1
ATOM 3225 C CA . PHE A 1 393 ? 6.956 8.226 -15.367 1.00 96.75 393 PHE A CA 1
ATOM 3226 C C . PHE A 1 393 ? 7.029 8.772 -13.935 1.00 96.75 393 PHE A C 1
ATOM 3228 O O . PHE A 1 393 ? 7.792 9.697 -13.665 1.00 96.75 393 PHE A O 1
ATOM 3235 N N . LEU A 1 394 ? 6.316 8.146 -12.994 1.00 96.88 394 LEU A N 1
ATOM 3236 C CA . LEU A 1 394 ? 6.339 8.519 -11.587 1.00 96.88 394 LEU A CA 1
ATOM 3237 C C . LEU A 1 394 ? 7.741 8.423 -10.983 1.00 96.88 394 LEU A C 1
ATOM 3239 O O . LEU A 1 394 ? 8.178 9.352 -10.306 1.00 96.88 394 LEU A O 1
ATOM 3243 N N . CYS A 1 395 ? 8.457 7.318 -11.200 1.00 95.38 395 CYS A N 1
ATOM 3244 C CA . CYS A 1 395 ? 9.802 7.152 -10.645 1.00 95.38 395 CYS A CA 1
ATOM 3245 C C . CYS A 1 395 ? 10.776 8.226 -11.153 1.00 95.38 395 CYS A C 1
ATOM 3247 O O . CYS A 1 395 ? 11.617 8.720 -10.396 1.00 95.38 395 CYS A O 1
ATOM 3249 N N . LEU A 1 396 ? 10.643 8.609 -12.423 1.00 96.00 396 LEU A N 1
ATOM 3250 C CA . LEU A 1 396 ? 11.507 9.584 -13.079 1.00 96.00 396 LEU A CA 1
ATOM 3251 C C . LEU A 1 396 ? 11.136 11.032 -12.733 1.00 96.00 396 LEU A C 1
ATOM 3253 O O . LEU A 1 396 ? 12.026 11.838 -12.476 1.00 96.00 396 LEU A O 1
ATOM 3257 N N . MET A 1 397 ? 9.844 11.356 -12.654 1.00 96.56 397 MET A N 1
ATOM 3258 C CA . MET A 1 397 ? 9.355 12.731 -12.480 1.00 96.56 397 MET A CA 1
ATOM 3259 C C . MET A 1 397 ? 8.932 13.066 -11.043 1.00 96.56 397 MET A C 1
ATOM 3261 O O . MET A 1 397 ? 8.807 14.239 -10.692 1.00 96.56 397 MET A O 1
ATOM 3265 N N . LEU A 1 398 ? 8.746 12.061 -10.180 1.00 96.69 398 LEU A N 1
ATOM 3266 C CA . LEU A 1 398 ? 8.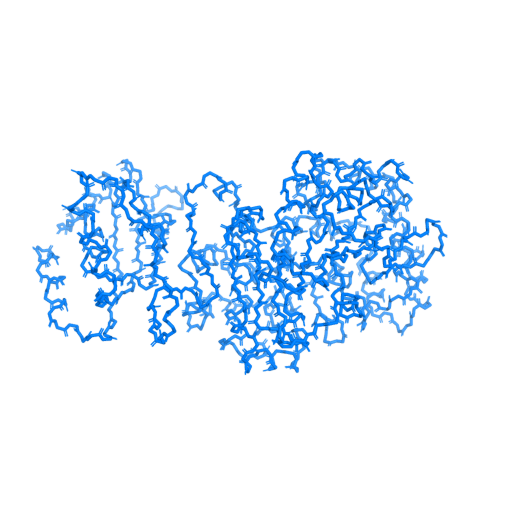205 12.182 -8.815 1.00 96.69 398 LEU A CA 1
ATOM 3267 C C . LEU A 1 398 ? 6.824 12.843 -8.757 1.00 96.69 398 LEU A C 1
ATOM 3269 O O . LEU A 1 398 ? 6.488 13.515 -7.778 1.00 96.69 398 LEU A O 1
ATOM 3273 N N . HIS A 1 399 ? 6.040 12.678 -9.813 1.00 97.00 399 HIS A N 1
ATOM 3274 C CA . HIS A 1 399 ? 4.625 13.000 -9.871 1.00 97.00 399 HIS A CA 1
ATOM 3275 C C . HIS A 1 399 ? 3.986 12.224 -11.023 1.00 97.00 399 HIS A C 1
ATOM 3277 O O . HIS A 1 399 ? 4.675 11.794 -11.947 1.00 97.00 399 HIS A O 1
ATOM 3283 N N . TYR A 1 400 ? 2.668 12.098 -10.990 1.00 97.38 400 TYR A N 1
ATOM 3284 C CA . TYR A 1 400 ? 1.879 11.699 -12.146 1.00 97.38 400 TYR A CA 1
ATOM 3285 C C . TYR A 1 400 ? 1.549 12.908 -13.022 1.00 97.38 400 TYR A C 1
ATOM 3287 O O . TYR A 1 400 ? 1.623 14.061 -12.582 1.00 97.38 400 TYR A O 1
ATOM 3295 N N . ASN A 1 401 ? 1.159 12.657 -14.266 1.00 93.19 401 ASN A N 1
ATOM 3296 C CA . ASN A 1 401 ? 0.528 13.663 -15.114 1.00 93.19 401 ASN A CA 1
ATOM 3297 C C . ASN A 1 401 ? -0.924 13.241 -15.410 1.00 93.19 401 ASN A C 1
ATOM 3299 O O . ASN A 1 401 ? -1.300 12.101 -15.151 1.00 93.19 401 ASN A O 1
ATOM 3303 N N . SER A 1 402 ? -1.756 14.158 -15.901 1.00 90.06 402 SER A N 1
ATOM 3304 C CA . SER A 1 402 ? -3.192 13.902 -16.092 1.00 90.06 402 SER A CA 1
ATOM 3305 C C . SER A 1 402 ? -3.510 12.847 -17.155 1.00 90.06 402 SER A C 1
ATOM 3307 O O . SER A 1 402 ? -4.580 12.253 -17.099 1.00 90.06 402 SER A O 1
ATOM 3309 N N . GLU A 1 403 ? -2.608 12.619 -18.110 1.00 91.19 403 GLU A N 1
ATOM 3310 C CA . GLU A 1 403 ? -2.762 11.611 -19.165 1.00 91.19 403 GLU A CA 1
ATOM 3311 C C . GLU A 1 403 ? -2.209 10.243 -18.739 1.00 91.19 403 GLU A C 1
ATOM 3313 O O . GLU A 1 403 ? -2.700 9.212 -19.182 1.00 91.19 403 GLU A O 1
ATOM 3318 N N . SER A 1 404 ? -1.215 10.224 -17.848 1.00 92.75 404 SER A N 1
ATOM 3319 C CA . SER A 1 404 ? -0.496 9.039 -17.374 1.00 92.75 404 SER A CA 1
ATOM 3320 C C . SER A 1 404 ? -0.583 8.959 -15.850 1.00 92.75 404 SER A C 1
ATOM 3322 O O . SER A 1 404 ? 0.313 9.398 -15.116 1.00 92.75 404 SER A O 1
ATOM 3324 N N . CYS A 1 405 ? -1.693 8.402 -15.363 1.00 96.38 405 CYS A N 1
ATOM 3325 C CA . CYS A 1 405 ? -1.926 8.142 -13.945 1.00 96.38 405 CYS A CA 1
ATOM 3326 C C . CYS A 1 405 ? -2.844 6.921 -13.723 1.00 96.38 405 CYS A C 1
ATOM 3328 O O . CYS A 1 405 ? -3.576 6.523 -14.636 1.00 96.38 405 CYS A O 1
ATOM 3330 N N . PRO A 1 406 ? -2.823 6.320 -12.517 1.00 96.75 406 PRO A N 1
ATOM 3331 C CA . PRO A 1 406 ? -3.848 5.376 -12.074 1.00 96.75 406 PRO A CA 1
ATOM 3332 C C . PRO A 1 406 ? -5.268 5.931 -12.247 1.00 96.75 406 PRO A C 1
ATOM 3334 O O . PRO A 1 406 ? -5.506 7.112 -11.984 1.00 96.75 406 PRO A O 1
ATOM 3337 N N . SER A 1 407 ? -6.238 5.089 -12.622 1.00 96.00 407 SER A N 1
ATOM 3338 C CA . SER A 1 407 ? -7.584 5.571 -12.976 1.00 96.00 407 SER A CA 1
ATOM 3339 C C . SER A 1 407 ? -8.288 6.248 -11.794 1.00 96.00 407 SER A C 1
ATOM 3341 O O . SER A 1 407 ? -9.019 7.217 -11.997 1.00 96.00 407 SER A O 1
ATOM 3343 N N . TYR A 1 408 ? -8.012 5.813 -10.556 1.00 96.50 408 TYR A N 1
ATOM 3344 C CA . TYR A 1 408 ? -8.551 6.425 -9.333 1.00 96.50 408 TYR A CA 1
ATOM 3345 C C . TYR A 1 408 ? -8.081 7.876 -9.102 1.00 96.50 408 TYR A C 1
ATOM 3347 O O . TYR A 1 408 ? -8.714 8.612 -8.347 1.00 96.50 408 TYR A O 1
ATOM 3355 N N . LEU A 1 409 ? -6.975 8.295 -9.733 1.00 97.62 409 LEU A N 1
ATOM 3356 C CA . LEU A 1 409 ? -6.479 9.673 -9.683 1.00 97.62 409 LEU A CA 1
ATOM 3357 C C . LEU A 1 409 ? -7.077 10.564 -10.769 1.00 97.62 409 LEU A C 1
ATOM 3359 O O . LEU A 1 409 ? -6.888 11.773 -10.701 1.00 97.62 409 LEU A O 1
ATOM 3363 N N . THR A 1 410 ? -7.773 10.011 -11.762 1.00 97.50 410 THR A N 1
ATOM 3364 C CA . THR A 1 410 ? -8.496 10.830 -12.742 1.00 97.50 410 THR A CA 1
ATOM 3365 C C . THR A 1 410 ? -9.706 11.486 -12.083 1.00 97.50 410 THR A C 1
ATOM 3367 O O . THR A 1 410 ? -10.258 10.954 -11.121 1.00 97.50 410 THR A O 1
ATOM 3370 N N . GLN A 1 411 ? -10.173 12.615 -12.621 1.00 97.25 411 GLN A N 1
ATOM 3371 C CA . GLN A 1 411 ? -11.363 13.284 -12.086 1.00 97.25 411 GLN A CA 1
ATOM 3372 C C . GLN A 1 411 ? -12.592 12.366 -12.117 1.00 97.25 411 GLN A C 1
ATOM 3374 O O . GLN A 1 411 ? -13.303 12.258 -11.125 1.00 97.25 411 GLN A O 1
ATOM 3379 N N . SER A 1 412 ? -12.798 11.641 -13.221 1.00 96.69 412 SER A N 1
ATOM 3380 C CA . SER A 1 412 ? -13.897 10.676 -13.341 1.00 96.69 412 SER A CA 1
ATOM 3381 C C . SER A 1 412 ? -13.786 9.546 -12.317 1.00 96.69 412 SER A C 1
ATOM 3383 O O . SER A 1 412 ? -14.787 9.172 -11.707 1.00 96.69 412 SER A O 1
ATOM 3385 N N . GLY A 1 413 ? -12.585 8.992 -12.122 1.00 97.06 413 GLY A N 1
ATOM 3386 C CA . GLY A 1 413 ? -12.367 7.911 -11.163 1.00 97.06 413 GLY A CA 1
ATOM 3387 C C . GLY A 1 413 ? -12.567 8.366 -9.719 1.00 97.06 413 GLY A C 1
ATOM 3388 O O . GLY A 1 413 ? -13.240 7.685 -8.949 1.00 97.06 413 GLY A O 1
ATOM 3389 N N . PHE A 1 414 ? -12.056 9.549 -9.377 1.00 97.94 414 PHE A N 1
ATOM 3390 C CA . PHE A 1 414 ? -12.245 10.173 -8.071 1.00 97.94 414 PHE A CA 1
ATOM 3391 C C . PHE A 1 414 ? -13.731 10.362 -7.733 1.00 97.94 414 PHE A C 1
ATOM 3393 O O . PHE A 1 414 ? -14.173 9.907 -6.679 1.00 97.94 414 PHE A O 1
ATOM 3400 N N . GLU A 1 415 ? -14.513 10.973 -8.631 1.00 96.25 415 GLU A N 1
ATOM 3401 C CA . GLU A 1 415 ? -15.945 11.209 -8.392 1.00 96.25 415 GLU A CA 1
ATOM 3402 C C . GLU A 1 415 ? -16.737 9.894 -8.318 1.00 96.25 415 GLU A C 1
ATOM 3404 O O . GLU A 1 415 ? -17.615 9.741 -7.472 1.00 96.25 415 GLU A O 1
ATOM 3409 N N . THR A 1 416 ? -16.389 8.902 -9.145 1.00 94.81 416 THR A N 1
ATOM 3410 C CA . THR A 1 416 ? -17.032 7.575 -9.101 1.00 94.81 416 THR A CA 1
ATOM 3411 C C . THR A 1 416 ? -16.802 6.894 -7.752 1.00 94.81 416 THR A C 1
ATOM 3413 O O . THR A 1 416 ? -17.746 6.406 -7.133 1.00 94.81 416 THR A O 1
ATOM 3416 N N . LEU A 1 417 ? -15.562 6.903 -7.255 1.00 95.75 417 LEU A N 1
ATOM 3417 C CA . LEU A 1 417 ? -15.231 6.310 -5.959 1.00 95.75 417 LEU A CA 1
ATOM 3418 C C . LEU A 1 417 ? -15.910 7.048 -4.801 1.00 95.75 417 LEU A C 1
ATOM 3420 O O . LEU A 1 417 ? -16.414 6.408 -3.875 1.00 95.75 417 LEU A O 1
ATOM 3424 N N . LYS A 1 418 ? -15.963 8.382 -4.869 1.00 94.38 418 LYS A N 1
ATOM 3425 C CA . LYS A 1 418 ? -16.600 9.229 -3.856 1.00 94.38 418 LYS A CA 1
ATOM 3426 C C . LYS A 1 418 ? -18.096 8.939 -3.690 1.00 94.38 418 LYS A C 1
ATOM 3428 O O . LYS A 1 418 ? -18.609 9.044 -2.580 1.00 94.38 418 LYS A O 1
ATOM 3433 N N . ASN A 1 419 ? -18.769 8.497 -4.751 1.00 88.12 419 ASN A N 1
ATOM 3434 C CA . ASN A 1 419 ? -20.209 8.223 -4.766 1.00 88.12 419 ASN A CA 1
ATOM 3435 C C . ASN A 1 419 ? -20.626 6.839 -4.221 1.00 88.12 419 ASN A C 1
ATOM 3437 O O . ASN A 1 419 ? -21.786 6.463 -4.371 1.00 88.12 419 ASN A O 1
ATOM 3441 N N . GLY A 1 420 ? -19.735 6.086 -3.558 1.00 77.44 420 GLY A N 1
ATOM 3442 C CA . GLY A 1 420 ? -20.152 4.943 -2.723 1.00 77.44 420 GLY A CA 1
ATOM 3443 C C . GLY A 1 420 ? -19.304 3.675 -2.811 1.00 77.44 420 GLY A C 1
ATOM 3444 O O . GLY A 1 420 ? -19.494 2.771 -1.997 1.00 77.44 420 GLY A O 1
ATOM 3445 N N . ALA A 1 421 ? -18.328 3.608 -3.721 1.00 77.62 421 ALA A N 1
ATOM 3446 C CA . ALA A 1 421 ? -17.521 2.397 -3.920 1.00 77.62 421 ALA A CA 1
ATOM 3447 C C . ALA A 1 421 ? -16.613 2.044 -2.723 1.00 77.62 421 ALA A C 1
ATOM 3449 O O . ALA A 1 421 ? -16.132 0.917 -2.601 1.00 77.62 421 ALA A O 1
ATOM 3450 N N . LEU A 1 422 ? -16.384 2.993 -1.807 1.00 89.88 422 LEU A N 1
ATOM 3451 C CA . LEU A 1 422 ? -15.496 2.802 -0.656 1.00 89.88 422 LEU A CA 1
ATOM 3452 C C . LEU A 1 422 ? -16.090 1.898 0.438 1.00 89.88 422 LEU A C 1
ATOM 3454 O O . LEU A 1 422 ? -15.339 1.359 1.249 1.00 89.88 422 LEU A O 1
ATOM 3458 N N . ASN A 1 423 ? -17.413 1.703 0.470 1.00 86.38 423 ASN A N 1
ATOM 3459 C CA . ASN A 1 423 ? -18.097 0.911 1.507 1.00 86.38 423 ASN A CA 1
ATOM 3460 C C . ASN A 1 423 ? -17.793 -0.597 1.419 1.00 86.38 423 ASN A C 1
ATOM 3462 O O . ASN A 1 423 ? -17.971 -1.347 2.386 1.00 86.38 423 ASN A O 1
ATOM 3466 N N . SER A 1 424 ? -17.312 -1.053 0.260 1.00 91.88 424 SER A N 1
ATOM 3467 C CA . SER A 1 424 ? -16.862 -2.428 0.039 1.00 91.88 424 SER A CA 1
ATOM 3468 C C . SER A 1 424 ? -15.554 -2.744 0.778 1.00 91.88 424 SER A C 1
ATOM 3470 O O . SER A 1 424 ? -15.290 -3.909 1.083 1.00 91.88 424 SER A O 1
ATOM 3472 N N . ILE A 1 425 ? -14.750 -1.739 1.136 1.00 96.19 425 ILE A N 1
ATOM 3473 C CA . ILE A 1 425 ? -13.371 -1.924 1.600 1.00 96.19 425 ILE A CA 1
ATOM 3474 C C . ILE A 1 425 ? -13.314 -2.225 3.102 1.00 96.19 425 ILE A C 1
ATOM 3476 O O . ILE A 1 425 ? -13.882 -1.513 3.929 1.00 96.19 425 ILE A O 1
ATOM 3480 N N . LYS A 1 426 ? -12.566 -3.272 3.459 1.00 96.25 426 LYS A N 1
ATOM 3481 C CA . LYS A 1 426 ? -12.324 -3.720 4.834 1.00 96.25 426 LYS A CA 1
ATOM 3482 C C . LYS A 1 426 ? -10.818 -3.893 5.048 1.00 96.25 426 LYS A C 1
ATOM 3484 O O . LYS A 1 426 ? -10.221 -4.778 4.439 1.00 96.25 426 LYS A O 1
ATOM 3489 N N . ILE A 1 427 ? -10.208 -3.060 5.891 1.00 97.44 427 ILE A N 1
ATOM 3490 C CA . ILE A 1 427 ? -8.755 -3.062 6.133 1.00 97.44 427 ILE A CA 1
ATOM 3491 C C . ILE A 1 427 ? -8.415 -3.947 7.330 1.00 97.44 427 ILE A C 1
ATOM 3493 O O . ILE A 1 427 ? -8.886 -3.697 8.440 1.00 97.44 427 ILE A O 1
ATOM 3497 N N . HIS A 1 428 ? -7.535 -4.922 7.127 1.00 96.69 428 HIS A N 1
ATOM 3498 C CA . HIS A 1 428 ? -7.037 -5.848 8.139 1.00 96.69 428 HIS A CA 1
ATOM 3499 C C . HIS A 1 428 ? -5.553 -5.585 8.398 1.00 96.69 428 HIS A C 1
ATOM 3501 O O . HIS A 1 428 ? -4.739 -5.581 7.476 1.00 96.69 428 HIS A O 1
ATOM 3507 N N . THR A 1 429 ? -5.193 -5.344 9.661 1.00 96.00 429 THR A N 1
ATOM 3508 C CA . THR A 1 429 ? -3.788 -5.182 10.075 1.00 96.00 429 THR A CA 1
ATOM 3509 C C . THR A 1 429 ? -3.331 -6.436 10.816 1.00 96.00 429 THR A C 1
ATOM 3511 O O . THR A 1 429 ? -3.461 -6.500 12.040 1.00 96.00 429 THR A O 1
ATOM 3514 N N . ASN A 1 430 ? -2.907 -7.462 10.072 1.00 95.50 430 ASN A N 1
ATOM 3515 C CA . ASN A 1 430 ? -2.479 -8.755 10.616 1.00 95.50 430 ASN A CA 1
ATOM 3516 C C . ASN A 1 430 ? -1.726 -9.597 9.559 1.00 95.50 430 ASN A C 1
ATOM 3518 O O . ASN A 1 430 ? -1.588 -9.178 8.411 1.00 95.50 430 ASN A O 1
ATOM 3522 N N . TYR A 1 431 ? -1.261 -10.793 9.932 1.00 95.00 431 TYR A N 1
ATOM 3523 C CA . TYR A 1 431 ? -0.759 -11.788 8.980 1.00 95.00 431 TYR A CA 1
ATOM 3524 C C . TYR A 1 431 ? -1.872 -12.283 8.051 1.00 95.00 431 TYR A C 1
ATOM 3526 O O . TYR A 1 431 ? -3.008 -12.467 8.488 1.00 95.00 431 TYR A O 1
ATOM 3534 N N . ILE A 1 432 ? -1.523 -12.567 6.793 1.00 95.50 432 ILE A N 1
ATOM 3535 C CA . ILE A 1 432 ? -2.451 -13.073 5.769 1.00 95.50 432 ILE A CA 1
ATOM 3536 C C . ILE A 1 432 ? -3.183 -14.326 6.260 1.00 95.50 432 ILE A C 1
ATOM 3538 O O . ILE A 1 432 ? -4.411 -14.342 6.301 1.00 95.50 432 ILE A O 1
ATOM 3542 N N . VAL A 1 433 ? -2.434 -15.328 6.729 1.00 96.38 433 VAL A N 1
ATOM 3543 C CA . VAL A 1 433 ? -2.978 -16.586 7.266 1.00 96.38 433 VAL A CA 1
ATOM 3544 C C . VAL A 1 433 ? -3.955 -16.354 8.423 1.00 96.38 433 VAL A C 1
ATOM 3546 O O . VAL A 1 433 ? -4.990 -17.015 8.486 1.00 96.38 433 VAL A O 1
ATOM 3549 N N . ASP A 1 434 ? -3.664 -15.413 9.325 1.00 96.19 434 ASP A N 1
ATOM 3550 C CA . ASP A 1 434 ? -4.538 -15.112 10.467 1.00 96.19 434 ASP A CA 1
ATOM 3551 C C . ASP A 1 434 ? -5.860 -14.481 10.009 1.00 96.19 434 ASP A C 1
ATOM 3553 O O . ASP A 1 434 ? -6.917 -14.813 10.544 1.00 96.19 434 ASP A O 1
ATOM 3557 N N . VAL A 1 435 ? -5.823 -13.596 9.004 1.00 97.25 435 VAL A N 1
ATOM 3558 C CA . VAL A 1 435 ? -7.048 -13.026 8.422 1.00 97.25 435 VAL A CA 1
ATOM 3559 C C . VAL A 1 435 ? -7.831 -14.107 7.688 1.00 97.25 435 VAL A C 1
ATOM 3561 O O . VAL A 1 435 ? -9.031 -14.230 7.915 1.00 97.25 435 VAL A O 1
ATOM 3564 N N . LEU A 1 436 ? -7.163 -14.926 6.867 1.00 97.94 436 LEU A N 1
ATOM 3565 C CA . LEU A 1 436 ? -7.803 -16.026 6.146 1.00 97.94 436 LEU A CA 1
ATOM 3566 C C . LEU A 1 436 ? -8.499 -16.995 7.101 1.00 97.94 436 LEU A C 1
ATOM 3568 O O . LEU A 1 436 ? -9.616 -17.398 6.810 1.00 97.94 436 LEU A O 1
ATOM 3572 N N . LYS A 1 437 ? -7.896 -17.335 8.249 1.00 96.94 437 LYS A N 1
ATOM 3573 C CA . LYS A 1 437 ? -8.505 -18.186 9.292 1.00 96.94 437 LYS A CA 1
ATOM 3574 C C . LYS A 1 437 ? -9.798 -17.609 9.873 1.00 96.94 437 LYS A C 1
ATOM 3576 O O . LYS A 1 437 ? -10.657 -18.377 10.292 1.00 96.94 437 LYS A O 1
ATOM 3581 N N . GLY A 1 438 ? -9.932 -16.284 9.898 1.00 95.81 438 GLY A N 1
ATOM 3582 C CA . GLY A 1 438 ? -11.136 -15.598 10.369 1.00 95.81 438 GLY A CA 1
ATOM 3583 C C . GLY A 1 438 ? -12.288 -15.570 9.361 1.00 95.81 438 GLY A C 1
ATOM 3584 O O . GLY A 1 438 ? -13.407 -15.258 9.757 1.00 95.81 438 GLY A O 1
ATOM 3585 N N . LEU A 1 439 ? -12.034 -15.883 8.087 1.00 97.38 439 LEU A N 1
ATOM 3586 C CA . LEU A 1 439 ? -13.064 -15.939 7.045 1.00 97.38 439 LEU A CA 1
ATOM 3587 C C . LEU A 1 439 ? -13.791 -17.288 7.053 1.00 97.38 439 LEU A C 1
ATOM 3589 O O . LEU A 1 439 ? -13.215 -18.317 7.420 1.00 97.38 439 LEU A O 1
ATOM 3593 N N . GLY A 1 440 ? -15.047 -17.297 6.626 1.00 97.25 440 GLY A N 1
ATOM 3594 C CA . GLY A 1 440 ? -15.841 -18.502 6.418 1.00 97.25 440 GLY A CA 1
ATOM 3595 C C . GLY A 1 440 ? -15.350 -19.350 5.241 1.00 97.25 440 GLY A C 1
ATOM 3596 O O . GLY A 1 440 ? -14.643 -18.883 4.344 1.00 97.25 440 GLY A O 1
ATOM 3597 N N . ASP A 1 441 ? -15.737 -20.624 5.243 1.00 98.00 441 ASP A N 1
ATOM 3598 C CA . ASP A 1 441 ? -15.469 -21.539 4.133 1.00 98.00 441 ASP A CA 1
ATOM 3599 C C . ASP A 1 441 ? -16.205 -21.055 2.875 1.00 98.00 441 ASP A C 1
ATOM 3601 O O . ASP A 1 441 ? -17.407 -20.790 2.908 1.00 98.00 441 ASP A O 1
ATOM 3605 N N . GLY A 1 442 ? -15.487 -20.931 1.758 1.00 97.81 442 GLY A N 1
ATOM 3606 C CA . GLY A 1 442 ? -16.051 -20.440 0.499 1.00 97.81 442 GLY A CA 1
ATOM 3607 C C . GLY A 1 442 ? -16.553 -18.988 0.516 1.00 97.81 442 GLY A C 1
ATOM 3608 O O . GLY A 1 442 ? -17.313 -18.608 -0.375 1.00 97.81 442 GLY A O 1
ATOM 3609 N N . GLU A 1 443 ? -16.155 -18.171 1.496 1.00 98.00 443 GLU A N 1
ATOM 3610 C CA . GLU A 1 443 ? -16.549 -16.757 1.578 1.00 98.00 443 GLU A CA 1
ATOM 3611 C C . GLU A 1 443 ? -15.965 -15.916 0.429 1.00 98.00 443 GLU A C 1
ATOM 3613 O O . GLU A 1 443 ? -16.591 -14.960 -0.037 1.00 98.00 443 GLU A O 1
ATOM 3618 N N . LEU A 1 444 ? -14.772 -16.276 -0.051 1.00 98.56 444 LEU A N 1
ATOM 3619 C CA . LEU A 1 444 ? -14.061 -15.553 -1.098 1.00 98.56 444 LEU A CA 1
ATOM 3620 C C . LEU A 1 444 ? -14.409 -16.088 -2.485 1.00 98.56 444 LEU A C 1
ATOM 3622 O O . LEU A 1 444 ? -14.405 -17.296 -2.737 1.00 98.56 444 LEU A O 1
ATOM 3626 N N . THR A 1 445 ? -14.626 -15.174 -3.426 1.00 98.44 445 THR A N 1
ATOM 3627 C CA . THR A 1 445 ? -14.755 -15.509 -4.849 1.00 98.44 445 THR A CA 1
ATOM 3628 C C . THR A 1 445 ? -13.422 -15.364 -5.574 1.00 98.44 445 THR A C 1
ATOM 3630 O O . THR A 1 445 ? -13.126 -16.166 -6.463 1.00 98.44 445 THR A O 1
ATOM 3633 N N . LYS A 1 446 ? -12.607 -14.378 -5.175 1.00 98.12 446 LYS A N 1
ATOM 3634 C CA . LYS A 1 446 ? -11.287 -14.092 -5.747 1.00 98.12 446 LYS A CA 1
ATOM 3635 C C . LYS A 1 446 ? -10.272 -13.780 -4.646 1.00 98.12 446 LYS A C 1
ATOM 3637 O O . LYS A 1 446 ? -10.602 -13.125 -3.658 1.00 98.12 446 LYS A O 1
ATOM 3642 N N . ALA A 1 447 ? -9.019 -14.160 -4.852 1.00 98.31 447 ALA A N 1
ATOM 3643 C CA . ALA A 1 447 ? -7.892 -13.688 -4.056 1.00 98.31 447 ALA A CA 1
ATOM 3644 C C . ALA A 1 447 ? -6.755 -13.214 -4.968 1.00 98.31 447 ALA A C 1
ATOM 3646 O O . ALA A 1 447 ? -6.423 -13.890 -5.936 1.00 98.31 447 ALA A O 1
ATOM 3647 N N . VAL A 1 448 ? -6.156 -12.066 -4.660 1.00 97.69 448 VAL A N 1
ATOM 3648 C CA . VAL A 1 448 ? -4.961 -11.529 -5.319 1.00 97.69 448 VAL A CA 1
ATOM 3649 C C . VAL A 1 448 ? -3.873 -11.424 -4.266 1.00 97.69 448 VAL A C 1
ATOM 3651 O O . VAL A 1 448 ? -3.901 -10.550 -3.398 1.00 97.69 448 VAL A O 1
ATOM 3654 N N . VAL A 1 449 ? -2.924 -12.350 -4.331 1.00 95.56 449 VAL A N 1
ATOM 3655 C CA . VAL A 1 449 ? -1.864 -12.490 -3.332 1.00 95.56 449 VAL A CA 1
ATOM 3656 C C . VAL A 1 449 ? -0.527 -11.917 -3.807 1.00 95.56 449 VAL A C 1
ATOM 3658 O O . VAL A 1 449 ? 0.484 -12.085 -3.137 1.00 95.56 449 VAL A O 1
ATOM 3661 N N . MET A 1 450 ? -0.512 -11.185 -4.924 1.00 93.62 450 MET A N 1
ATOM 3662 C CA . MET A 1 450 ? 0.692 -10.543 -5.471 1.00 93.62 450 MET A CA 1
ATOM 3663 C C . MET A 1 450 ? 1.865 -11.540 -5.575 1.00 93.62 450 MET A C 1
ATOM 3665 O O . MET A 1 450 ? 1.655 -12.704 -5.897 1.00 93.62 450 MET A O 1
ATOM 3669 N N . ASP A 1 451 ? 3.087 -11.107 -5.289 1.00 92.81 451 ASP A N 1
ATOM 3670 C CA . ASP A 1 451 ? 4.325 -11.889 -5.308 1.00 92.81 451 ASP A CA 1
ATOM 3671 C C . ASP A 1 451 ? 4.772 -12.409 -3.942 1.00 92.81 451 ASP A C 1
ATOM 3673 O O . ASP A 1 451 ? 5.864 -12.961 -3.800 1.00 92.81 451 ASP A O 1
ATOM 3677 N N . HIS A 1 452 ? 3.950 -12.243 -2.908 1.00 92.75 452 HIS A N 1
ATOM 3678 C CA . HIS A 1 452 ? 4.406 -12.466 -1.539 1.00 92.75 452 HIS A CA 1
ATOM 3679 C C . HIS A 1 452 ? 4.733 -13.945 -1.239 1.00 92.75 452 HIS A C 1
ATOM 3681 O O . HIS A 1 452 ? 5.530 -14.219 -0.345 1.00 92.75 452 HIS A O 1
ATOM 3687 N N . ILE A 1 453 ? 4.187 -14.905 -1.998 1.00 95.31 453 ILE A N 1
ATOM 3688 C CA . ILE A 1 453 ? 4.513 -16.332 -1.825 1.00 95.31 453 ILE A CA 1
ATOM 3689 C C . ILE A 1 453 ? 5.978 -16.612 -2.223 1.00 95.31 453 ILE A C 1
ATOM 3691 O O . ILE A 1 453 ? 6.599 -17.523 -1.674 1.00 95.31 453 ILE A O 1
ATOM 3695 N N . ASP A 1 454 ? 6.607 -15.766 -3.054 1.00 95.06 454 ASP A N 1
ATOM 3696 C CA . ASP A 1 454 ? 8.054 -15.836 -3.339 1.00 95.06 454 ASP A CA 1
ATOM 3697 C C . ASP A 1 454 ? 8.916 -15.631 -2.068 1.00 95.06 454 ASP A C 1
ATOM 3699 O O . ASP A 1 454 ? 10.127 -15.886 -2.057 1.00 95.06 454 ASP A O 1
ATOM 3703 N N . TRP A 1 455 ? 8.318 -15.135 -0.980 1.00 92.94 455 TRP A N 1
ATOM 3704 C CA . TRP A 1 455 ? 8.989 -14.829 0.282 1.00 92.94 455 TRP A CA 1
ATOM 3705 C C . TRP A 1 455 ? 9.029 -16.048 1.212 1.00 92.94 455 TRP A C 1
ATOM 3707 O O . TRP A 1 455 ? 9.790 -16.072 2.187 1.00 92.94 455 TRP A O 1
ATOM 3717 N N . PHE A 1 456 ? 8.222 -17.066 0.925 1.00 92.88 456 PHE A N 1
ATOM 3718 C CA . PHE A 1 456 ? 7.949 -18.177 1.822 1.00 92.88 456 PHE A CA 1
ATOM 3719 C C . PHE A 1 456 ? 8.879 -19.372 1.626 1.00 92.88 456 PHE A C 1
ATOM 3721 O O . PHE A 1 456 ? 9.564 -19.538 0.617 1.00 92.88 456 PHE A O 1
ATOM 3728 N N . SER A 1 457 ? 8.947 -20.185 2.673 1.00 93.88 457 SER A N 1
ATOM 3729 C CA . SER A 1 457 ? 9.403 -21.567 2.614 1.00 93.88 457 SER A CA 1
ATOM 3730 C C . SER A 1 457 ? 8.234 -22.455 2.218 1.00 93.88 457 SER A C 1
ATOM 3732 O O . SER A 1 457 ? 7.082 -22.025 2.235 1.00 93.88 457 SER A O 1
ATOM 3734 N N . GLU A 1 458 ? 8.521 -23.714 1.904 1.00 92.88 458 GLU A N 1
ATOM 3735 C CA . GLU A 1 458 ? 7.486 -24.678 1.533 1.00 92.88 458 GLU A CA 1
ATOM 3736 C C . GLU A 1 458 ? 6.397 -24.818 2.603 1.00 92.88 458 GLU A C 1
ATOM 3738 O O . GLU A 1 458 ? 5.219 -24.795 2.266 1.00 92.88 458 GLU A O 1
ATOM 3743 N N . SER A 1 459 ? 6.762 -24.872 3.889 1.00 95.19 459 SER A N 1
ATOM 3744 C CA . SER A 1 459 ? 5.789 -25.002 4.982 1.00 95.19 459 SER A CA 1
ATOM 3745 C C . SER A 1 459 ? 4.923 -23.754 5.175 1.00 95.19 459 SER A C 1
ATOM 3747 O O . SER A 1 459 ? 3.733 -23.873 5.457 1.00 95.19 459 SER A O 1
ATOM 3749 N N . GLU A 1 460 ? 5.504 -22.561 5.019 1.00 95.50 460 GLU A N 1
ATOM 3750 C CA . GLU A 1 460 ? 4.778 -21.286 5.101 1.00 95.50 460 GLU A CA 1
ATOM 3751 C C . GLU A 1 460 ? 3.777 -21.154 3.944 1.00 95.50 460 GLU A C 1
ATOM 3753 O O . GLU A 1 460 ? 2.610 -20.838 4.176 1.00 95.50 460 GLU A O 1
ATOM 3758 N N . ALA A 1 461 ? 4.206 -21.470 2.716 1.00 96.75 461 ALA A N 1
ATOM 3759 C CA . ALA A 1 461 ? 3.327 -21.464 1.551 1.00 96.75 461 ALA A CA 1
ATOM 3760 C C . ALA A 1 461 ? 2.234 -22.532 1.650 1.00 96.75 461 ALA A C 1
ATOM 3762 O O . ALA A 1 461 ? 1.088 -22.252 1.316 1.00 96.75 461 ALA A O 1
ATOM 3763 N N . GLU A 1 462 ? 2.555 -23.736 2.132 1.00 97.62 462 GLU A N 1
ATOM 3764 C CA . GLU A 1 462 ? 1.570 -24.804 2.304 1.00 97.62 462 GLU A CA 1
ATOM 3765 C C . GLU A 1 462 ? 0.467 -24.417 3.299 1.00 97.62 462 GLU A C 1
ATOM 3767 O O . GLU A 1 462 ? -0.714 -24.608 3.005 1.00 97.62 462 GLU A O 1
ATOM 3772 N N . GLU A 1 463 ? 0.817 -23.821 4.443 1.00 97.62 463 GLU A N 1
ATOM 3773 C CA . GLU A 1 463 ? -0.181 -23.365 5.419 1.00 97.62 463 GLU A CA 1
ATOM 3774 C C . GLU A 1 463 ? -1.095 -22.279 4.834 1.00 97.62 463 GLU A C 1
ATOM 3776 O O . GLU A 1 463 ? -2.314 -22.345 5.010 1.00 97.62 463 GLU A O 1
ATOM 3781 N N . GLU A 1 464 ? -0.547 -21.304 4.103 1.00 98.06 464 GLU A N 1
ATOM 3782 C CA . GLU A 1 464 ? -1.369 -20.263 3.484 1.00 98.06 464 GLU A CA 1
ATOM 3783 C C . GLU A 1 464 ? -2.255 -20.804 2.358 1.00 98.06 464 GLU A C 1
ATOM 3785 O O . GLU A 1 464 ? -3.463 -20.554 2.348 1.00 98.06 464 GLU A O 1
ATOM 3790 N N . ILE A 1 465 ? -1.689 -21.595 1.444 1.00 98.44 465 ILE A N 1
ATOM 3791 C CA . ILE A 1 465 ? -2.422 -22.187 0.319 1.00 98.44 465 ILE A CA 1
ATOM 3792 C C . ILE A 1 465 ? -3.543 -23.093 0.830 1.00 98.44 465 ILE A C 1
ATOM 3794 O O . ILE A 1 465 ? -4.638 -23.090 0.267 1.00 98.44 465 ILE A O 1
ATOM 3798 N N . LYS A 1 466 ? -3.334 -23.810 1.940 1.00 98.19 466 LYS A N 1
ATOM 3799 C CA . LYS A 1 466 ? -4.388 -24.581 2.607 1.00 98.19 466 LYS A CA 1
ATOM 3800 C C . LYS A 1 466 ? -5.526 -23.692 3.121 1.00 98.19 466 LYS A C 1
ATOM 3802 O O . LYS A 1 466 ? -6.689 -24.075 2.992 1.00 98.19 466 LYS A O 1
ATOM 3807 N N . GLN A 1 467 ? -5.232 -22.517 3.680 1.00 98.38 467 GLN A N 1
ATOM 3808 C CA . GLN A 1 467 ? -6.278 -21.578 4.106 1.00 98.38 467 GLN A CA 1
ATOM 3809 C C . GLN A 1 467 ? -6.996 -20.930 2.918 1.00 98.38 467 GLN A C 1
ATOM 3811 O O . GLN A 1 467 ? -8.221 -20.813 2.949 1.00 98.38 467 GLN A O 1
ATOM 3816 N N . LEU A 1 468 ? -6.281 -20.589 1.843 1.00 98.44 468 LEU A N 1
ATOM 3817 C CA . LEU A 1 468 ? -6.884 -20.131 0.587 1.00 98.44 468 LEU A CA 1
ATOM 3818 C C . LEU A 1 468 ? -7.810 -21.204 -0.003 1.00 98.44 468 LEU A C 1
ATOM 3820 O O . LEU A 1 468 ? -8.933 -20.904 -0.395 1.00 98.44 468 LEU A O 1
ATOM 3824 N N . ALA A 1 469 ? -7.382 -22.468 0.006 1.00 98.44 469 ALA A N 1
ATOM 3825 C CA . ALA A 1 469 ? -8.160 -23.610 -0.472 1.00 98.44 469 ALA A CA 1
ATOM 3826 C C . ALA A 1 469 ? -9.492 -23.801 0.263 1.00 98.44 469 ALA A C 1
ATOM 3828 O O . ALA A 1 469 ? -10.406 -24.384 -0.320 1.00 98.44 469 ALA A O 1
ATOM 3829 N N . ARG A 1 470 ? -9.570 -23.366 1.525 1.00 98.25 470 ARG A N 1
ATOM 3830 C CA . ARG A 1 470 ? -10.774 -23.386 2.363 1.00 98.25 470 ARG A CA 1
ATOM 3831 C C . ARG A 1 470 ? -11.641 -22.147 2.130 1.00 98.25 470 ARG A C 1
ATOM 3833 O O . ARG A 1 470 ? -12.851 -22.263 1.961 1.00 98.25 470 ARG A O 1
ATOM 3840 N N . ALA A 1 471 ? -11.028 -20.965 2.146 1.00 98.50 471 ALA A N 1
ATOM 3841 C CA . ALA A 1 471 ? -11.740 -19.692 2.095 1.00 98.50 471 ALA A CA 1
ATOM 3842 C C . ALA A 1 471 ? -12.281 -19.358 0.694 1.00 98.50 471 ALA A C 1
ATOM 3844 O O . ALA A 1 471 ? -13.282 -18.657 0.582 1.00 98.50 471 ALA A O 1
ATOM 3845 N N . VAL A 1 472 ? -11.651 -19.852 -0.378 1.00 98.69 472 VAL A N 1
ATOM 3846 C CA . VAL A 1 472 ? -12.098 -19.627 -1.761 1.00 98.69 472 VAL A CA 1
ATOM 3847 C C . VAL A 1 472 ? -13.152 -20.656 -2.158 1.00 98.69 472 VAL A C 1
ATOM 3849 O O . VAL A 1 472 ? -12.937 -21.863 -2.039 1.00 98.69 472 VAL A O 1
ATOM 3852 N N . ARG A 1 473 ? -14.300 -20.184 -2.659 1.00 98.31 473 ARG A N 1
ATOM 3853 C CA . ARG A 1 473 ? -15.390 -21.055 -3.119 1.00 98.31 473 ARG A CA 1
ATOM 3854 C C . ARG A 1 473 ? -14.969 -21.906 -4.315 1.00 98.31 473 ARG A C 1
ATOM 3856 O O . ARG A 1 473 ? -14.108 -21.512 -5.098 1.00 98.31 473 ARG A O 1
ATOM 3863 N N . LYS A 1 474 ? -15.659 -23.028 -4.526 1.00 98.31 474 LYS A N 1
ATOM 3864 C CA . LYS A 1 474 ? -15.538 -23.828 -5.753 1.00 98.31 474 LYS A CA 1
ATOM 3865 C C . LYS A 1 474 ? -15.782 -22.959 -6.997 1.00 98.31 474 LYS A C 1
ATOM 3867 O O . LYS A 1 474 ? -16.742 -22.191 -7.027 1.00 98.31 474 LYS A O 1
ATOM 3872 N N . GLY A 1 475 ? -14.907 -23.054 -7.998 1.00 97.50 475 GLY A N 1
ATOM 3873 C CA . GLY A 1 475 ? -14.906 -22.183 -9.181 1.00 97.50 475 GLY A CA 1
ATOM 3874 C C . GLY A 1 475 ? -14.395 -20.754 -8.935 1.00 97.50 475 GLY A C 1
ATOM 3875 O O . GLY A 1 475 ? -14.382 -19.945 -9.858 1.00 97.50 475 GLY A O 1
ATOM 3876 N N . GLY A 1 476 ? -13.989 -20.420 -7.706 1.00 98.06 476 GLY A N 1
ATOM 3877 C CA . GLY A 1 476 ? -13.283 -19.183 -7.384 1.00 98.06 476 GLY A CA 1
ATOM 3878 C C . GLY A 1 476 ? -11.816 -19.226 -7.815 1.00 98.06 476 GLY A C 1
ATOM 3879 O O . GLY A 1 476 ? -11.280 -20.290 -8.141 1.00 98.06 476 GLY A O 1
ATOM 3880 N N . TYR A 1 477 ? -11.164 -18.063 -7.805 1.00 98.19 477 TYR A N 1
ATOM 3881 C CA . TYR A 1 477 ? -9.806 -17.903 -8.333 1.00 98.19 477 TYR A CA 1
ATOM 3882 C C . TYR A 1 477 ? -8.825 -17.335 -7.303 1.00 98.19 477 TYR A C 1
ATOM 3884 O O . TYR A 1 477 ? -9.179 -16.459 -6.517 1.00 98.19 477 TYR A O 1
ATOM 3892 N N . VAL A 1 478 ? -7.569 -17.775 -7.365 1.00 98.44 478 VAL A N 1
ATOM 3893 C CA . VAL A 1 478 ? -6.422 -17.138 -6.701 1.00 98.44 478 VAL A CA 1
ATOM 3894 C C . VAL A 1 478 ? -5.430 -16.693 -7.771 1.00 98.44 478 VAL A C 1
ATOM 3896 O O . VAL A 1 478 ? -5.120 -17.466 -8.672 1.00 98.44 478 VAL A O 1
ATOM 3899 N N . PHE A 1 479 ? -4.929 -15.467 -7.670 1.00 98.12 479 PHE A N 1
ATOM 3900 C CA . PHE A 1 479 ? -3.996 -14.862 -8.615 1.00 98.12 479 PHE A CA 1
ATOM 3901 C C . PHE A 1 479 ? -2.717 -14.428 -7.907 1.00 98.12 479 PHE A C 1
ATOM 3903 O O . PHE A 1 479 ? -2.775 -13.839 -6.824 1.00 98.12 479 PHE A O 1
ATOM 3910 N N . TRP A 1 480 ? -1.574 -14.684 -8.535 1.00 97.56 480 TRP A N 1
ATOM 3911 C CA . TRP A 1 480 ? -0.260 -14.265 -8.046 1.00 97.56 480 TRP A CA 1
ATOM 3912 C C . TRP A 1 480 ? 0.680 -13.977 -9.208 1.00 97.56 480 TRP A C 1
ATOM 3914 O O . TRP A 1 480 ? 0.556 -14.553 -10.293 1.00 97.56 480 TRP A O 1
ATOM 3924 N N . ARG A 1 481 ? 1.654 -13.110 -8.955 1.00 96.50 481 ARG A N 1
ATOM 3925 C CA . ARG A 1 481 ? 2.797 -12.878 -9.840 1.00 96.50 481 ARG A CA 1
ATOM 3926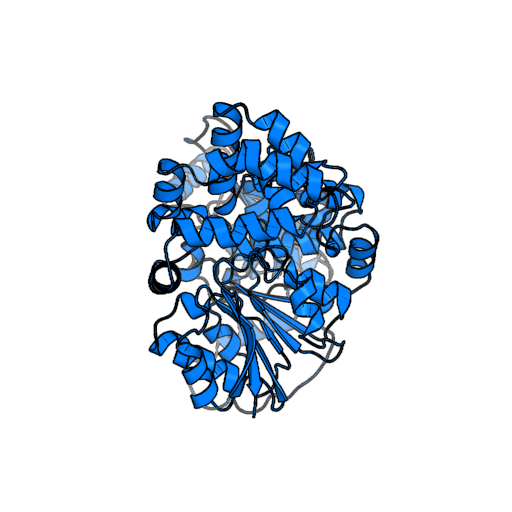 C C . ARG A 1 481 ? 4.046 -13.469 -9.199 1.00 96.50 481 ARG A C 1
ATOM 3928 O O . ARG A 1 481 ? 4.065 -13.683 -7.995 1.00 96.50 481 ARG A O 1
ATOM 3935 N N . SER A 1 482 ? 5.082 -13.762 -9.979 1.00 96.38 482 SER A N 1
ATOM 3936 C CA . SER A 1 482 ? 6.329 -14.305 -9.423 1.00 96.38 482 SER A CA 1
ATOM 3937 C C . SER A 1 482 ? 7.567 -13.768 -10.125 1.00 96.38 482 SER A C 1
ATOM 3939 O O . SER A 1 482 ? 7.542 -13.447 -11.318 1.00 96.38 482 SER A O 1
ATOM 3941 N N . SER A 1 483 ? 8.677 -13.693 -9.388 1.00 93.94 483 SER A N 1
ATOM 3942 C CA . SER A 1 483 ? 10.010 -13.467 -9.951 1.00 93.94 483 SER A CA 1
ATOM 3943 C C . SER A 1 483 ? 10.544 -14.673 -10.736 1.00 93.94 483 SER A C 1
ATOM 3945 O O . SER A 1 483 ? 11.491 -14.511 -11.505 1.00 93.94 483 SER A O 1
ATOM 3947 N N . ALA A 1 484 ? 9.932 -15.852 -10.582 1.00 95.00 484 ALA A N 1
ATOM 3948 C CA . ALA A 1 484 ? 10.206 -17.044 -11.381 1.00 95.00 484 ALA A CA 1
ATOM 3949 C C . ALA A 1 484 ? 9.192 -17.203 -12.522 1.00 95.00 484 ALA A C 1
ATOM 3951 O O . ALA A 1 484 ? 8.019 -16.847 -12.391 1.00 95.00 484 ALA A O 1
ATOM 3952 N N . ARG A 1 485 ? 9.613 -17.793 -13.642 1.00 95.44 485 ARG A N 1
ATOM 3953 C CA . ARG A 1 485 ? 8.724 -18.173 -14.751 1.00 95.44 485 ARG A CA 1
ATOM 3954 C C . ARG A 1 485 ? 7.824 -19.346 -14.378 1.00 95.44 485 ARG A C 1
ATOM 3956 O O . ARG A 1 485 ? 6.662 -19.369 -14.774 1.00 95.44 485 ARG A O 1
ATOM 3963 N N . CYS A 1 486 ? 8.341 -20.300 -13.602 1.00 95.81 486 CYS A N 1
ATOM 3964 C CA . CYS A 1 486 ? 7.591 -21.453 -13.096 1.00 95.81 486 CYS A CA 1
ATOM 3965 C C . CYS A 1 486 ? 7.854 -21.637 -11.591 1.00 95.81 486 CYS A C 1
ATOM 3967 O O . CYS A 1 486 ? 8.768 -22.373 -11.209 1.00 95.81 486 CYS A O 1
ATOM 3969 N N . PRO A 1 487 ? 7.112 -20.934 -10.718 1.00 96.62 487 PRO A N 1
ATOM 3970 C CA . PRO A 1 487 ? 7.328 -21.028 -9.281 1.00 96.62 487 PRO A CA 1
ATOM 3971 C C . PRO A 1 487 ? 6.957 -22.412 -8.731 1.00 96.62 487 PRO A C 1
ATOM 3973 O O . PRO A 1 487 ? 5.947 -23.013 -9.097 1.00 96.62 487 PRO A O 1
ATOM 3976 N N . TRP A 1 488 ? 7.763 -22.908 -7.788 1.00 95.94 488 TRP A N 1
ATOM 3977 C CA . TRP A 1 488 ? 7.623 -24.246 -7.192 1.00 95.94 488 TRP A CA 1
ATOM 3978 C C . TRP A 1 488 ? 6.275 -24.463 -6.488 1.00 95.94 488 TRP A C 1
ATOM 3980 O O . TRP A 1 488 ? 5.751 -25.579 -6.466 1.00 95.94 488 TRP A O 1
ATOM 3990 N N . TYR A 1 489 ? 5.681 -23.396 -5.949 1.00 96.88 489 TYR A N 1
ATOM 3991 C CA . TYR A 1 489 ? 4.416 -23.453 -5.222 1.00 96.88 489 TYR A CA 1
ATOM 3992 C C . TYR A 1 489 ? 3.191 -23.650 -6.130 1.00 96.88 489 TYR A C 1
ATOM 3994 O O . TYR A 1 489 ? 2.111 -23.938 -5.616 1.00 96.88 489 TYR A O 1
ATOM 4002 N N . ASN A 1 490 ? 3.348 -23.637 -7.461 1.00 98.06 490 ASN A N 1
ATOM 4003 C CA . ASN A 1 490 ? 2.310 -24.103 -8.390 1.00 98.06 490 ASN A CA 1
ATOM 4004 C C . ASN A 1 490 ? 1.847 -25.526 -8.037 1.00 98.06 490 ASN A C 1
ATOM 4006 O O . ASN A 1 490 ? 0.651 -25.806 -7.976 1.00 98.06 490 ASN A O 1
ATOM 4010 N N . ASN A 1 491 ? 2.793 -26.414 -7.711 1.00 97.88 491 ASN A N 1
ATOM 4011 C CA . ASN A 1 491 ? 2.486 -27.789 -7.315 1.00 97.88 491 ASN A CA 1
ATOM 4012 C C . ASN A 1 491 ? 1.777 -27.864 -5.955 1.00 97.88 491 ASN A C 1
ATOM 4014 O O . ASN A 1 491 ? 0.994 -28.782 -5.716 1.00 97.88 491 ASN A O 1
ATOM 4018 N N . VAL A 1 492 ? 2.015 -26.893 -5.070 1.00 98.25 492 VAL A N 1
ATOM 4019 C CA . VAL A 1 492 ? 1.343 -26.806 -3.766 1.00 98.25 492 VAL A CA 1
ATOM 4020 C C . VAL A 1 492 ? -0.121 -26.399 -3.954 1.00 98.25 492 VAL A C 1
ATOM 4022 O O . VAL A 1 492 ? -1.003 -27.014 -3.358 1.00 98.25 492 VAL A O 1
ATOM 4025 N N . PHE A 1 493 ? -0.417 -25.457 -4.854 1.00 98.50 493 PHE A N 1
ATOM 4026 C CA . PHE A 1 493 ? -1.801 -25.166 -5.251 1.00 98.50 493 PHE A CA 1
ATOM 4027 C C . PHE A 1 493 ? -2.501 -26.411 -5.815 1.00 98.50 493 PHE A C 1
ATOM 4029 O O . PHE A 1 493 ? -3.599 -26.747 -5.366 1.00 98.50 493 PHE A O 1
ATOM 4036 N N . VAL A 1 494 ? -1.851 -27.153 -6.718 1.00 98.50 494 VAL A N 1
ATOM 4037 C CA . VAL A 1 494 ? -2.406 -28.406 -7.266 1.00 98.50 494 VAL A CA 1
ATOM 4038 C C . VAL A 1 494 ? -2.692 -29.428 -6.160 1.00 98.50 494 VAL A C 1
ATOM 4040 O O . VAL A 1 494 ? -3.798 -29.969 -6.089 1.00 98.50 494 VAL A O 1
ATOM 4043 N N . LYS A 1 495 ? -1.748 -29.628 -5.230 1.00 98.25 495 LYS A N 1
ATOM 4044 C CA . LYS A 1 495 ? -1.904 -30.506 -4.055 1.00 98.25 495 LYS A CA 1
ATOM 4045 C C . LYS A 1 495 ? -3.137 -30.152 -3.210 1.00 98.25 495 LYS A C 1
ATOM 4047 O O . LYS A 1 495 ? -3.765 -31.049 -2.653 1.00 98.25 495 LYS A O 1
ATOM 4052 N N . HIS A 1 496 ? -3.511 -28.873 -3.131 1.00 98.19 496 HIS A N 1
ATOM 4053 C CA . HIS A 1 496 ? -4.650 -28.383 -2.342 1.00 98.19 496 HIS A CA 1
ATOM 4054 C C . HIS A 1 496 ? -5.947 -28.172 -3.148 1.00 98.19 496 HIS A C 1
ATOM 4056 O O . HIS A 1 496 ? -6.869 -27.468 -2.711 1.00 98.19 496 HIS A O 1
ATOM 4062 N N . GLY A 1 497 ? -6.067 -28.850 -4.292 1.00 97.81 497 GLY A N 1
ATOM 4063 C CA . GLY A 1 497 ? -7.315 -28.929 -5.051 1.00 97.81 497 GLY A CA 1
ATOM 4064 C C . GLY A 1 497 ? -7.583 -27.688 -5.893 1.00 97.81 497 GLY A C 1
ATOM 4065 O O . GLY A 1 497 ? -8.718 -27.212 -5.946 1.00 97.81 497 GLY A O 1
ATOM 4066 N N . PHE A 1 498 ? -6.538 -27.154 -6.521 1.00 98.69 498 PHE A N 1
ATOM 4067 C CA . PHE A 1 498 ? -6.654 -26.130 -7.549 1.00 98.69 498 PHE A CA 1
ATOM 4068 C C . PHE A 1 498 ? -6.162 -26.646 -8.907 1.00 98.69 498 PHE A C 1
ATOM 4070 O O . PHE A 1 498 ? -5.200 -27.405 -8.977 1.00 98.69 498 PHE A O 1
ATOM 4077 N N . ALA A 1 499 ? -6.776 -26.181 -9.993 1.00 98.62 499 ALA A N 1
ATOM 4078 C CA . ALA A 1 499 ? -6.177 -26.217 -11.325 1.00 98.62 499 ALA A CA 1
ATOM 4079 C C . ALA A 1 499 ? -5.371 -24.933 -11.542 1.00 98.62 499 ALA A C 1
ATOM 4081 O O . ALA A 1 499 ? -5.906 -23.847 -11.332 1.00 98.62 499 ALA A O 1
ATOM 4082 N N . VAL A 1 500 ? -4.101 -25.047 -11.929 1.00 98.56 500 VAL A N 1
ATOM 4083 C CA . VAL A 1 500 ? -3.189 -23.904 -12.074 1.00 98.56 500 VAL A CA 1
ATOM 4084 C C . VAL A 1 500 ? -2.884 -23.662 -13.545 1.00 98.56 500 VAL A C 1
ATOM 4086 O O . VAL A 1 500 ? -2.336 -24.539 -14.208 1.00 98.56 500 VAL A O 1
ATOM 4089 N N . ASP A 1 501 ? -3.182 -22.453 -14.016 1.00 97.62 501 ASP A N 1
ATOM 4090 C CA . ASP A 1 501 ? -2.928 -22.005 -15.381 1.00 97.62 501 ASP A CA 1
ATOM 4091 C C . ASP A 1 501 ? -1.978 -20.796 -15.375 1.00 97.62 501 ASP A C 1
ATOM 4093 O O . ASP A 1 501 ? -2.211 -19.834 -14.627 1.00 97.62 501 ASP A O 1
ATOM 4097 N N . PRO A 1 502 ? -0.932 -20.779 -16.218 1.00 97.62 502 PRO A N 1
ATOM 4098 C CA . PRO A 1 502 ? -0.205 -19.549 -16.491 1.00 97.62 502 PRO A CA 1
ATOM 4099 C C . PRO A 1 502 ? -1.086 -18.602 -17.310 1.00 97.62 502 PRO A C 1
ATOM 4101 O O . PRO A 1 502 ? -1.628 -18.981 -18.347 1.00 97.62 502 PRO A O 1
ATOM 4104 N N . ILE A 1 503 ? -1.203 -17.353 -16.866 1.00 96.94 503 ILE A N 1
ATOM 4105 C CA . ILE A 1 503 ? -1.823 -16.281 -17.655 1.00 96.94 503 ILE A CA 1
ATOM 4106 C C . ILE A 1 503 ? -0.797 -15.739 -18.643 1.00 96.94 503 ILE A C 1
ATOM 4108 O O . ILE A 1 503 ? -1.075 -15.611 -19.833 1.00 96.94 503 ILE A O 1
ATOM 4112 N N . CYS A 1 504 ? 0.403 -15.435 -18.151 1.00 95.50 504 CYS A N 1
ATOM 4113 C CA . CYS A 1 504 ? 1.531 -15.061 -18.986 1.00 95.50 504 CYS A CA 1
ATOM 4114 C C . CYS A 1 504 ? 2.855 -15.439 -18.316 1.00 95.50 504 CYS A C 1
ATOM 4116 O O . CYS A 1 504 ? 2.977 -15.474 -17.090 1.00 95.50 504 CYS A O 1
ATOM 4118 N N . ILE A 1 505 ? 3.854 -15.746 -19.140 1.00 96.25 505 ILE A N 1
ATOM 4119 C CA . ILE A 1 505 ? 5.215 -16.077 -18.719 1.00 96.25 505 ILE A CA 1
ATOM 4120 C C . ILE A 1 505 ? 6.156 -15.275 -19.605 1.00 96.25 505 ILE A C 1
ATOM 4122 O O . ILE A 1 505 ? 6.002 -15.255 -20.825 1.00 96.25 505 ILE A O 1
ATOM 4126 N N . ARG A 1 506 ? 7.124 -14.595 -18.995 1.00 92.94 506 ARG A N 1
ATOM 4127 C CA . ARG A 1 506 ? 8.116 -13.817 -19.728 1.00 92.94 506 ARG A CA 1
ATOM 4128 C C . ARG A 1 506 ? 9.042 -14.755 -20.482 1.00 92.94 506 ARG A C 1
ATOM 4130 O O . ARG A 1 506 ? 9.615 -15.677 -19.903 1.00 92.94 506 ARG A O 1
ATOM 4137 N N . GLU A 1 507 ? 9.272 -14.436 -21.744 1.00 91.94 507 GLU A N 1
ATOM 4138 C CA . GLU A 1 507 ? 10.329 -15.036 -22.548 1.00 91.94 507 GLU A CA 1
ATOM 4139 C C . GLU A 1 507 ? 11.572 -14.129 -22.497 1.00 91.94 507 GLU A C 1
ATOM 4141 O O . GLU A 1 507 ? 11.528 -13.017 -23.039 1.00 91.94 507 GLU A O 1
ATOM 4146 N N . PRO A 1 508 ? 12.669 -14.539 -21.825 1.00 87.12 508 PRO A N 1
ATOM 4147 C CA . PRO A 1 508 ? 13.882 -13.726 -21.734 1.00 87.12 508 PRO A CA 1
ATOM 4148 C C . PRO A 1 508 ? 14.431 -13.378 -23.120 1.00 87.12 508 PRO A C 1
ATOM 4150 O O . PRO A 1 508 ? 14.498 -14.238 -23.997 1.00 87.12 508 PRO A O 1
ATOM 4153 N N . GLY A 1 509 ? 14.818 -12.120 -23.329 1.00 85.50 509 GLY A N 1
ATOM 4154 C CA . GLY A 1 509 ? 15.331 -11.640 -24.613 1.00 85.50 509 GLY A CA 1
ATOM 4155 C C . GLY A 1 509 ? 14.292 -11.446 -25.727 1.00 85.50 509 GLY A C 1
ATOM 4156 O O . GLY A 1 509 ? 14.661 -10.951 -26.788 1.00 85.50 509 GLY A O 1
ATOM 4157 N N . SER A 1 510 ? 13.007 -11.762 -25.510 1.00 89.06 510 SER A N 1
ATOM 4158 C CA . SER A 1 510 ? 11.946 -11.528 -26.513 1.00 89.06 510 SER A CA 1
ATOM 4159 C C . SER A 1 510 ? 11.702 -10.043 -26.801 1.00 89.06 510 SER A C 1
ATOM 4161 O O . SER A 1 510 ? 11.182 -9.682 -27.854 1.00 89.06 510 SER A O 1
ATOM 4163 N N . GLY A 1 511 ? 12.045 -9.171 -25.846 1.00 88.00 511 GLY A N 1
ATOM 4164 C CA . GLY A 1 511 ? 11.718 -7.748 -25.888 1.00 88.00 511 GLY A CA 1
ATOM 4165 C C . GLY A 1 511 ? 10.233 -7.444 -25.667 1.00 88.00 511 GLY A C 1
ATOM 4166 O O . GLY A 1 511 ? 9.874 -6.270 -25.653 1.00 88.00 511 GLY A O 1
ATOM 4167 N N . VAL A 1 512 ? 9.382 -8.456 -25.466 1.00 91.94 512 VAL A N 1
ATOM 4168 C CA . VAL A 1 512 ? 7.942 -8.292 -25.241 1.00 91.94 512 VAL A CA 1
ATOM 4169 C C . VAL A 1 512 ? 7.673 -8.218 -23.733 1.00 91.94 512 VAL A C 1
ATOM 4171 O O . VAL A 1 512 ? 7.914 -9.196 -23.020 1.00 91.94 512 VAL A O 1
ATOM 4174 N N . PRO A 1 513 ? 7.203 -7.072 -23.207 1.00 93.56 513 PRO A N 1
ATOM 4175 C CA . PRO A 1 513 ? 6.884 -6.943 -21.792 1.00 93.56 513 PRO A CA 1
ATOM 4176 C C . PRO A 1 513 ? 5.557 -7.633 -21.454 1.00 93.56 513 PRO A C 1
ATOM 4178 O O . PRO A 1 513 ? 4.626 -7.621 -22.258 1.00 93.56 513 PRO A O 1
ATOM 4181 N N . LEU A 1 514 ? 5.447 -8.172 -20.236 1.00 93.44 514 LEU A N 1
ATOM 4182 C CA . LEU A 1 514 ? 4.191 -8.771 -19.759 1.00 93.44 514 LEU A CA 1
ATOM 4183 C C . LEU A 1 514 ? 3.110 -7.722 -19.488 1.00 93.44 514 LEU A C 1
ATOM 4185 O O . LEU A 1 514 ? 1.932 -7.965 -19.725 1.00 93.44 514 LEU A O 1
ATOM 4189 N N . ASP A 1 515 ? 3.523 -6.566 -18.977 1.00 94.56 515 ASP A N 1
ATOM 4190 C CA . ASP A 1 515 ? 2.658 -5.450 -18.618 1.00 94.56 515 ASP A CA 1
ATOM 4191 C C . ASP A 1 515 ? 3.476 -4.144 -18.576 1.00 94.56 515 ASP A C 1
ATOM 4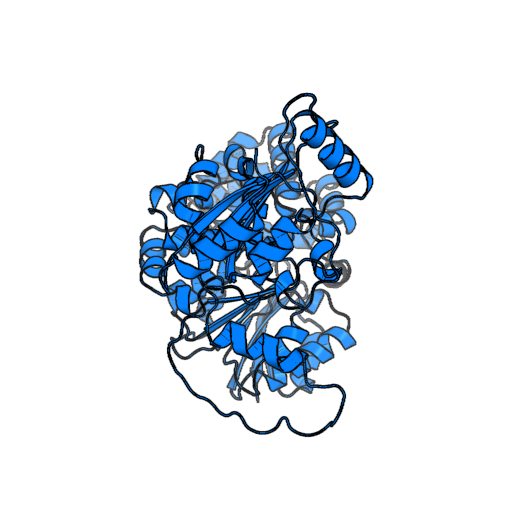193 O O . ASP A 1 515 ? 4.659 -4.120 -18.931 1.00 94.56 515 ASP A O 1
ATOM 4197 N N . ARG A 1 516 ? 2.858 -3.034 -18.158 1.00 94.81 516 ARG A N 1
ATOM 4198 C CA . ARG A 1 516 ? 3.507 -1.707 -18.125 1.00 94.81 516 ARG A CA 1
ATOM 4199 C C . ARG A 1 516 ? 4.543 -1.545 -17.014 1.00 94.81 516 ARG A C 1
ATOM 4201 O O . ARG A 1 516 ? 5.282 -0.558 -17.016 1.00 94.81 516 ARG A O 1
ATOM 4208 N N . VAL A 1 517 ? 4.593 -2.487 -16.078 1.00 94.50 517 VAL A N 1
ATOM 4209 C CA . VAL A 1 517 ? 5.578 -2.558 -15.000 1.00 94.50 517 VAL A CA 1
ATOM 4210 C C . VAL A 1 517 ? 6.719 -3.494 -15.374 1.00 94.50 517 VAL A C 1
ATOM 4212 O O . VAL A 1 517 ? 7.870 -3.184 -15.114 1.00 94.50 517 VAL A O 1
ATOM 4215 N N . ASN A 1 518 ? 6.414 -4.640 -15.969 1.00 94.31 518 ASN A N 1
ATOM 4216 C CA . ASN A 1 518 ? 7.343 -5.659 -16.418 1.00 94.31 518 ASN A CA 1
ATOM 4217 C C . ASN A 1 518 ? 8.415 -6.009 -15.369 1.00 94.31 518 ASN A C 1
ATOM 4219 O O . ASN A 1 518 ? 9.581 -6.188 -15.709 1.00 94.31 518 ASN A O 1
ATOM 4223 N N . MET A 1 519 ? 8.043 -6.135 -14.090 1.00 91.44 519 MET A N 1
ATOM 4224 C CA . MET A 1 519 ? 8.951 -6.594 -13.020 1.00 91.44 519 MET A CA 1
ATOM 4225 C C . MET A 1 519 ? 8.849 -8.106 -12.786 1.00 91.44 519 MET A C 1
ATOM 4227 O O . MET A 1 519 ? 9.827 -8.755 -12.445 1.00 91.44 519 MET A O 1
ATOM 4231 N N . TYR A 1 520 ? 7.690 -8.710 -13.026 1.00 94.12 520 TYR A N 1
ATOM 4232 C CA . TYR A 1 520 ? 7.494 -10.135 -12.762 1.00 94.12 520 TYR A CA 1
ATOM 4233 C C . TYR A 1 520 ? 7.808 -10.999 -13.979 1.00 94.12 520 TYR A C 1
ATOM 4235 O O . TYR A 1 520 ? 7.605 -10.592 -15.125 1.00 94.12 520 TYR A O 1
ATOM 4243 N N . ALA A 1 521 ? 8.321 -12.198 -13.729 1.00 94.75 521 ALA A N 1
ATOM 4244 C CA . ALA A 1 521 ? 8.626 -13.175 -14.764 1.00 94.75 521 ALA A CA 1
ATOM 4245 C C . ALA A 1 521 ? 7.395 -13.999 -15.162 1.00 94.75 521 ALA A C 1
ATOM 4247 O O . ALA A 1 521 ? 7.398 -14.625 -16.220 1.00 94.75 521 ALA A O 1
ATOM 4248 N N . SER A 1 522 ? 6.342 -13.999 -14.344 1.00 96.38 522 SER A N 1
ATOM 4249 C CA . SER A 1 522 ? 5.093 -14.690 -14.647 1.00 96.38 522 SER A CA 1
ATOM 4250 C C . SER A 1 522 ? 3.891 -14.124 -13.891 1.00 96.38 522 SER A C 1
ATOM 4252 O O . SER A 1 522 ? 4.036 -13.454 -12.864 1.00 96.38 522 SER A O 1
ATOM 4254 N N . PHE A 1 523 ? 2.703 -14.438 -14.405 1.00 97.38 523 PHE A N 1
ATOM 4255 C CA . PHE A 1 523 ? 1.402 -14.202 -13.788 1.00 97.38 523 PHE A CA 1
ATOM 4256 C C . PHE A 1 523 ? 0.556 -15.471 -13.923 1.00 97.38 523 PHE A C 1
ATOM 4258 O O . PHE A 1 523 ? 0.452 -16.034 -15.014 1.00 97.38 523 PHE A O 1
ATOM 4265 N N . TYR A 1 524 ? -0.038 -15.930 -12.825 1.00 98.19 524 TYR A N 1
ATOM 4266 C CA . TYR A 1 524 ? -0.744 -17.208 -12.750 1.00 98.19 524 TYR A CA 1
ATOM 4267 C C . TYR A 1 524 ? -2.139 -17.066 -12.142 1.00 98.19 524 TYR A C 1
ATOM 4269 O O . TYR A 1 524 ? -2.420 -16.148 -11.367 1.00 98.19 524 TYR A O 1
ATOM 4277 N N . ARG A 1 525 ? -2.992 -18.042 -12.469 1.00 98.12 525 ARG A N 1
ATOM 4278 C CA . ARG A 1 525 ? -4.316 -18.258 -11.886 1.00 98.12 525 ARG A CA 1
ATOM 4279 C C . ARG A 1 525 ? -4.424 -19.681 -11.347 1.00 98.12 525 ARG A C 1
ATOM 4281 O O . ARG A 1 525 ? -4.144 -20.633 -12.066 1.00 98.12 525 ARG A O 1
ATOM 4288 N N . ALA A 1 526 ? -4.932 -19.832 -10.131 1.00 98.50 526 ALA A N 1
ATOM 4289 C CA . ALA A 1 526 ? -5.426 -21.094 -9.592 1.00 98.50 526 ALA A CA 1
ATOM 4290 C C . ALA A 1 526 ? -6.956 -21.071 -9.511 1.00 98.50 526 ALA A C 1
ATOM 4292 O O . ALA A 1 526 ? -7.527 -20.208 -8.849 1.00 98.50 526 ALA A O 1
ATOM 4293 N N . THR A 1 527 ? -7.619 -22.040 -10.137 1.00 98.50 527 THR A N 1
ATOM 4294 C CA . THR A 1 527 ? -9.072 -22.246 -10.074 1.00 98.50 527 THR A CA 1
ATOM 4295 C C . THR A 1 527 ? -9.405 -23.328 -9.063 1.00 98.50 527 THR A C 1
ATOM 4297 O O . THR A 1 527 ? -8.890 -24.441 -9.163 1.00 98.50 527 THR A O 1
ATOM 4300 N N . LYS A 1 528 ? -10.261 -23.023 -8.083 1.00 98.38 528 LYS A N 1
ATOM 4301 C CA . LYS A 1 528 ? -10.665 -23.996 -7.061 1.00 98.38 528 LYS A CA 1
ATOM 4302 C C . LYS A 1 528 ? -11.567 -25.074 -7.674 1.00 98.38 528 LYS A C 1
ATOM 4304 O O . LYS A 1 528 ? -12.620 -24.735 -8.219 1.00 98.38 528 LYS A O 1
ATOM 4309 N N . LEU A 1 529 ? -11.152 -26.342 -7.567 1.00 96.69 529 LEU A N 1
ATOM 4310 C CA . LEU A 1 529 ? -11.798 -27.500 -8.206 1.00 96.69 529 LEU A CA 1
ATOM 4311 C C . LEU A 1 529 ? -13.059 -28.012 -7.522 1.00 96.69 529 LEU A C 1
ATOM 4313 O O . LEU A 1 529 ? -13.220 -27.843 -6.290 1.00 96.69 529 LEU A O 1
#